Protein AF-0000000078072256 (afdb_homodimer)

Nearest PDB structures (foldseek):
  2glx-assembly6_F  TM=8.561E-01  e=2.424E-26  Ensifer adhaerens
  3q2k-assembly2_L  TM=8.502E-01  e=3.893E-26  Bordetella pertussis Tohama I
  6z3b-assembly1_B  TM=7.950E-01  e=3.962E-23  Mediterraneibacter gnavus
  6nor-assembly1_A  TM=7.853E-01  e=1.457E-22  Micromonospora echinospora
  3moi-assembly1_A-2  TM=7.909E-01  e=7.246E-21  Bordetella bronchiseptica

InterPro domains:
  IPR000683 Gfo/Idh/MocA-like oxidoreductase, N-terminal [PF01408] (6-124)
  IPR004104 Gfo/Idh/MocA-like oxidoreductase, C-terminal [PF02894] (136-349)
  IPR036291 NAD(P)-binding domain superfamily [SSF51735] (3-157)
  IPR051450 Gfo/Idh/MocA Oxidoreductases [PTHR43377] (1-346)

Sequence (714 aa):
MSSSKIRFAVIGAGAIGPRHAKTVANSSVAVLTAIVDPAPSGAQLAAELNVPHYVSIPDLLQSPDKPDAAIISTPNFTHVALSKELSSSGIYILIEKPFSTDVTSGKELVRHLEGTGVKVLVGHHRRFNPYMVATKKILSSGSLGQIIAVNGLWTLYKPPEYFDAPAEWRRDNTGGPVLINMIHEVDLLHYLFGPIIRVHAEKTISQRGFEAEEGAALTLRFKSGIVGSFIISDHTPSPYNFESGTGENPEIPKTGQDFYRIFGTDGSLSVPDMTQWSYKGRDKKSWHSEFAQEQADVPPRVPFDDQLEHFVKVVKGEEEPSCTAKAGLAALVVCEAIKDALAANKTVDIEEYDLSGMSSSKIRFAVIGAGAIGPRHAKTVANSSVAVLTAIVDPAPSGAQLAAELNVPHYVSIPDLLQSPDKPDAAIISTPNFTHVALSKELSSSGIYILIEKPFSTDVTSGKELVRHLEGTGVKVLVGHHRRFNPYMVATKKILSSGSLGQIIAVNGLWTLYKPPEYFDAPAEWRRDNTGGPVLINMIHEVDLLHYLFGPIIRVHAEKTISQRGFEAEEGAALTLRFKSGIVGSFIISDHTPSPYNFESGTGENPEIPKTGQDFYRIFGTDGSLSVPDMTQWSYKGRDKKSWHSEFAQEQADVPPRVPFDDQLEHFVKVVKGEEEPSCTAKAGLAALVVCEAIKDALAANKTVDIEEYDLSG

Structure (mmCIF, N/CA/C/O backbone):
data_AF-0000000078072256-model_v1
#
loop_
_entity.id
_entity.type
_entity.pdbx_description
1 polymer Oxidoreductase
#
loop_
_atom_site.group_PDB
_atom_site.id
_atom_site.type_symbol
_atom_site.label_atom_id
_atom_site.label_alt_id
_atom_site.label_comp_id
_atom_site.label_asym_id
_atom_site.label_entity_id
_atom_site.label_seq_id
_atom_site.pdbx_PDB_ins_code
_atom_site.Cartn_x
_atom_site.Cartn_y
_atom_site.Cartn_z
_atom_site.occupancy
_atom_site.B_iso_or_equiv
_atom_site.auth_seq_id
_atom_site.auth_comp_id
_atom_site.auth_asym_id
_atom_site.auth_atom_id
_atom_site.pdbx_PDB_model_num
ATOM 1 N N . MET A 1 1 ? 16.281 37.75 30.766 1 36.84 1 MET A N 1
ATOM 2 C CA . MET A 1 1 ? 15.266 38.656 30.219 1 36.84 1 MET A CA 1
ATOM 3 C C . MET A 1 1 ? 14.008 37.875 29.844 1 36.84 1 MET A C 1
ATOM 5 O O . MET A 1 1 ? 14.062 36.938 29.062 1 36.84 1 MET A O 1
ATOM 9 N N . SER A 1 2 ? 13.031 37.688 30.688 1 44.53 2 SER A N 1
ATOM 10 C CA . SER A 1 2 ? 11.891 36.781 30.672 1 44.53 2 SER A CA 1
ATOM 11 C C . SER A 1 2 ? 11.133 36.875 29.344 1 44.53 2 SER A C 1
ATOM 13 O O . SER A 1 2 ? 10.641 37.969 28.984 1 44.53 2 SER A O 1
ATOM 15 N N . SER A 1 3 ? 11.531 36.188 28.328 1 62.34 3 SER A N 1
ATOM 16 C CA . SER A 1 3 ? 11.047 36.438 26.969 1 62.34 3 SER A CA 1
ATOM 17 C C . SER A 1 3 ? 9.531 36.594 26.953 1 62.34 3 SER A C 1
ATOM 19 O O . SER A 1 3 ? 8.805 35.781 27.531 1 62.34 3 SER A O 1
ATOM 21 N N . SER A 1 4 ? 8.922 37.844 26.734 1 86.44 4 SER A N 1
ATOM 22 C CA . SER A 1 4 ? 7.523 38.281 26.781 1 86.44 4 SER A CA 1
ATOM 23 C C . SER A 1 4 ? 6.645 37.344 25.953 1 86.44 4 SER A C 1
ATOM 25 O O . SER A 1 4 ? 7.031 36.906 24.859 1 86.44 4 SER A O 1
ATOM 27 N N . LYS A 1 5 ? 5.617 36.719 26.594 1 95.44 5 LYS A N 1
ATOM 28 C CA . LYS A 1 5 ? 4.645 35.875 25.922 1 95.44 5 LYS A CA 1
ATOM 29 C C . LYS A 1 5 ? 4.055 36.562 24.703 1 95.44 5 LYS A C 1
ATOM 31 O O . LYS A 1 5 ? 3.809 37.781 24.734 1 95.44 5 LYS A O 1
ATOM 36 N N . ILE A 1 6 ? 3.992 35.906 23.672 1 97.81 6 ILE A N 1
ATOM 37 C CA . ILE A 1 6 ? 3.352 36.438 22.469 1 97.81 6 ILE A CA 1
ATOM 38 C C . ILE A 1 6 ? 1.838 36.469 22.672 1 97.81 6 ILE A C 1
ATOM 40 O O . ILE A 1 6 ? 1.252 35.5 23.172 1 97.81 6 ILE A O 1
ATOM 44 N N . ARG A 1 7 ? 1.134 37.562 22.344 1 98.19 7 ARG A N 1
ATOM 45 C CA . ARG A 1 7 ? -0.308 37.719 22.5 1 98.19 7 ARG A CA 1
ATOM 46 C C . ARG A 1 7 ? -1.051 37.156 21.297 1 98.19 7 ARG A C 1
ATOM 48 O O . ARG A 1 7 ? -0.795 37.531 20.156 1 98.19 7 ARG A O 1
ATOM 55 N N . PHE A 1 8 ? -1.964 36.188 21.578 1 98.69 8 PHE A N 1
ATOM 56 C CA . PHE A 1 8 ? -2.709 35.531 20.516 1 98.69 8 PHE A CA 1
ATOM 57 C C . PHE A 1 8 ? -4.199 35.844 20.625 1 98.69 8 PHE A C 1
ATOM 59 O O . PHE A 1 8 ? -4.754 35.875 21.734 1 98.69 8 PHE A O 1
ATOM 66 N N . ALA A 1 9 ? -4.832 36.031 19.516 1 98.75 9 ALA A N 1
ATOM 67 C CA . ALA A 1 9 ? -6.281 35.906 19.406 1 98.75 9 ALA A CA 1
ATOM 68 C C . ALA A 1 9 ? -6.656 34.656 18.625 1 98.75 9 ALA A C 1
ATOM 70 O O . ALA A 1 9 ? -5.918 34.219 17.734 1 98.75 9 ALA A O 1
ATOM 71 N N . VAL A 1 10 ? -7.746 34.031 18.938 1 98.75 10 VAL A N 1
ATOM 72 C CA . VAL A 1 10 ? -8.297 32.906 18.188 1 98.75 10 VAL A CA 1
ATOM 73 C C . VAL A 1 10 ? -9.531 33.375 17.406 1 98.75 10 VAL A C 1
ATOM 75 O O . VAL A 1 10 ? -10.484 33.875 18 1 98.75 10 VAL A O 1
ATOM 78 N N . ILE A 1 11 ? -9.406 33.25 16.094 1 98.56 11 ILE A N 1
ATOM 79 C CA . ILE A 1 11 ? -10.492 33.625 15.195 1 98.56 11 ILE A CA 1
ATOM 80 C C . ILE A 1 11 ? -11.297 32.375 14.828 1 98.56 11 ILE A C 1
ATOM 82 O O . ILE A 1 11 ? -10.844 31.547 14.047 1 98.56 11 ILE A O 1
ATOM 86 N N . GLY A 1 12 ? -12.531 32.312 15.258 1 97.06 12 GLY A N 1
ATOM 87 C CA . GLY A 1 12 ? -13.367 31.156 15.047 1 97.06 12 GLY A CA 1
ATOM 88 C C . GLY A 1 12 ? -13.43 30.234 16.266 1 97.06 12 GLY A C 1
ATOM 89 O O . GLY A 1 12 ? -12.398 29.734 16.719 1 97.06 12 GLY A O 1
ATOM 90 N N . ALA A 1 13 ? -14.617 29.984 16.75 1 94.88 13 ALA A N 1
ATOM 91 C CA . ALA A 1 13 ? -14.844 29.156 17.922 1 94.88 13 ALA A CA 1
ATOM 92 C C . ALA A 1 13 ? -15.625 27.891 17.562 1 94.88 13 ALA A C 1
ATOM 94 O O . ALA A 1 13 ? -16.391 27.375 18.375 1 94.88 13 ALA A O 1
ATOM 95 N N . GLY A 1 14 ? -15.414 27.453 16.297 1 88.56 14 GLY A N 1
ATOM 96 C CA . GLY A 1 14 ? -16.016 26.203 15.859 1 88.56 14 GLY A CA 1
ATOM 97 C C . GLY A 1 14 ? -15.336 24.969 16.438 1 88.56 14 GLY A C 1
ATOM 98 O O . GLY A 1 14 ? -14.812 25.016 17.547 1 88.56 14 GLY A O 1
ATOM 99 N N . ALA A 1 15 ? -15.367 23.875 15.766 1 84.19 15 ALA A N 1
ATOM 100 C CA . ALA A 1 15 ? -14.953 22.562 16.234 1 84.19 15 ALA A CA 1
ATOM 101 C C . ALA A 1 15 ? -13.523 22.594 16.766 1 84.19 15 ALA A C 1
ATOM 103 O O . ALA A 1 15 ? -13.25 22.078 17.859 1 84.19 15 ALA A O 1
ATOM 104 N N . ILE A 1 16 ? -12.594 23.172 16.031 1 92.12 16 ILE A N 1
ATOM 105 C CA . ILE A 1 16 ? -11.188 23.094 16.406 1 92.12 16 ILE A CA 1
ATOM 106 C C . ILE A 1 16 ? -10.789 24.359 17.188 1 92.12 16 ILE A C 1
ATOM 108 O O . ILE A 1 16 ? -9.75 24.391 17.844 1 92.12 16 ILE A O 1
ATOM 112 N N . GLY A 1 17 ? -11.586 25.469 17.125 1 95.56 17 GLY A N 1
ATOM 113 C CA . GLY A 1 17 ? -11.305 26.734 17.766 1 95.56 17 GLY A CA 1
ATOM 114 C C . GLY A 1 17 ? -11.055 26.609 19.266 1 95.56 17 GLY A C 1
ATOM 115 O O . GLY A 1 17 ? -10.023 27.062 19.766 1 95.56 17 GLY A O 1
ATOM 116 N N . PRO A 1 18 ? -11.969 25.953 19.953 1 96.56 18 PRO A N 1
ATOM 117 C CA . PRO A 1 18 ? -11.805 25.781 21.391 1 96.56 18 PRO A CA 1
ATOM 118 C C . PRO A 1 18 ? -10.5 25.062 21.75 1 96.56 18 PRO A C 1
ATOM 120 O O . PRO A 1 18 ? -9.859 25.406 22.75 1 96.56 18 PRO A O 1
ATOM 123 N N . ARG A 1 19 ? -10.07 24.094 20.922 1 95.62 19 ARG A N 1
ATOM 124 C CA . ARG A 1 19 ? -8.805 23.391 21.188 1 95.62 19 ARG A CA 1
ATOM 125 C C . ARG A 1 19 ? -7.625 24.359 21.078 1 95.62 19 ARG A C 1
ATOM 127 O O . ARG A 1 19 ? -6.738 24.344 21.938 1 95.62 19 ARG A O 1
ATOM 134 N N . HIS A 1 20 ? -7.621 25.172 20.094 1 98.06 20 HIS A N 1
ATOM 135 C CA . HIS A 1 20 ? -6.57 26.172 19.938 1 98.06 20 HIS A CA 1
ATOM 136 C C . HIS A 1 20 ? -6.578 27.172 21.094 1 98.06 20 HIS A C 1
ATOM 138 O O . HIS A 1 20 ? -5.527 27.484 21.656 1 98.06 20 HIS A O 1
ATOM 144 N N . ALA A 1 21 ? -7.777 27.641 21.438 1 98.5 21 ALA A N 1
ATOM 145 C CA . ALA A 1 21 ? -7.91 28.625 22.5 1 98.5 21 ALA A CA 1
ATOM 146 C C . ALA A 1 21 ? -7.371 28.094 23.828 1 98.5 21 ALA A C 1
ATOM 148 O O . ALA A 1 21 ? -6.629 28.766 24.531 1 98.5 21 ALA A O 1
ATOM 149 N N . LYS A 1 22 ? -7.707 26.875 24.094 1 98.06 22 LYS A N 1
ATOM 150 C CA . LYS A 1 22 ? -7.246 26.25 25.328 1 98.06 22 LYS A CA 1
ATOM 151 C C . LYS A 1 22 ? -5.734 26.016 25.312 1 98.06 22 LYS A C 1
ATOM 153 O O . LYS A 1 22 ? -5.062 26.188 26.328 1 98.06 22 LYS A O 1
ATOM 158 N N . THR A 1 23 ? -5.262 25.609 24.156 1 97.94 23 THR A N 1
ATOM 159 C CA . THR A 1 23 ? -3.824 25.438 24 1 97.94 23 THR A CA 1
ATOM 160 C C . THR A 1 23 ? -3.082 26.734 24.297 1 97.94 23 THR A C 1
ATOM 162 O O . THR A 1 23 ? -2.094 26.734 25.047 1 97.94 23 THR A O 1
ATOM 165 N N . VAL A 1 24 ? -3.566 27.875 23.828 1 98.44 24 VAL A N 1
ATOM 166 C CA . VAL A 1 24 ? -2.936 29.172 24.062 1 98.44 24 VAL A CA 1
ATOM 167 C C . VAL A 1 24 ? -3.078 29.562 25.531 1 98.44 24 VAL A C 1
ATOM 169 O O . VAL A 1 24 ? -2.111 30 26.156 1 98.44 24 VAL A O 1
ATOM 172 N N . ALA A 1 25 ? -4.258 29.359 26.031 1 98.06 25 ALA A N 1
ATOM 173 C CA . ALA A 1 25 ? -4.547 29.75 27.406 1 98.06 25 ALA A CA 1
ATOM 174 C C . ALA A 1 25 ? -3.643 29.016 28.391 1 98.06 25 ALA A C 1
ATOM 176 O O . ALA A 1 25 ? -3.283 29.562 29.438 1 98.06 25 ALA A O 1
ATOM 177 N N . ASN A 1 26 ? -3.217 27.844 28.047 1 97.31 26 ASN A N 1
ATOM 178 C CA . ASN A 1 26 ? -2.426 27.016 28.953 1 97.31 26 ASN A CA 1
ATOM 179 C C . ASN A 1 26 ? -0.935 27.109 28.641 1 97.31 26 ASN A C 1
ATOM 181 O O . ASN A 1 26 ? -0.118 26.438 29.266 1 97.31 26 ASN A O 1
ATOM 185 N N . SER A 1 27 ? -0.573 27.922 27.797 1 97.62 27 SER A N 1
ATOM 186 C CA . SER A 1 27 ? 0.795 27.969 27.281 1 97.62 27 SER A CA 1
ATOM 187 C C . SER A 1 27 ? 1.691 28.812 28.188 1 97.62 27 SER A C 1
ATOM 189 O O . SER A 1 27 ? 1.237 29.781 28.781 1 97.62 27 SER A O 1
ATOM 191 N N . SER A 1 28 ? 2.934 28.453 28.25 1 96.94 28 SER A N 1
ATOM 192 C CA . SER A 1 28 ? 3.92 29.234 29 1 96.94 28 SER A CA 1
ATOM 193 C C . SER A 1 28 ? 4.594 30.266 28.109 1 96.94 28 SER A C 1
ATOM 195 O O . SER A 1 28 ? 5.27 31.172 28.609 1 96.94 28 SER A O 1
ATOM 197 N N . VAL A 1 29 ? 4.348 30.203 26.781 1 97.38 29 VAL A N 1
ATOM 198 C CA . VAL A 1 29 ? 5.086 31.078 25.875 1 97.38 29 VAL A CA 1
ATOM 199 C C . VAL A 1 29 ? 4.117 32 25.141 1 97.38 29 VAL A C 1
ATOM 201 O O . VAL A 1 29 ? 4.539 32.875 24.391 1 97.38 29 VAL A O 1
ATOM 204 N N . ALA A 1 30 ? 2.801 31.844 25.375 1 98.19 30 ALA A N 1
ATOM 205 C CA . ALA A 1 30 ? 1.774 32.656 24.719 1 98.19 30 ALA A CA 1
ATOM 206 C C . ALA A 1 30 ? 0.686 33.062 25.703 1 98.19 30 ALA A C 1
ATOM 208 O O . ALA A 1 30 ? 0.539 32.438 26.766 1 98.19 30 ALA A O 1
ATOM 209 N N . VAL A 1 31 ? -0.007 34.094 25.391 1 97.81 31 VAL A N 1
ATOM 210 C CA . VAL A 1 31 ? -1.151 34.531 26.188 1 97.81 31 VAL A CA 1
ATOM 211 C C . VAL A 1 31 ? -2.352 34.781 25.266 1 97.81 31 VAL A C 1
ATOM 213 O O . VAL A 1 31 ? -2.213 35.375 24.203 1 97.81 31 VAL A O 1
ATOM 216 N N . LEU A 1 32 ? -3.516 34.219 25.656 1 98.5 32 LEU A N 1
ATOM 217 C CA . LEU A 1 32 ? -4.762 34.438 24.922 1 98.5 32 LEU A CA 1
ATOM 218 C C . LEU A 1 32 ? -5.363 35.781 25.281 1 98.5 32 LEU A C 1
ATOM 220 O O . LEU A 1 32 ? -5.676 36.062 26.438 1 98.5 32 LEU A O 1
ATOM 224 N N . THR A 1 33 ? -5.605 36.625 24.25 1 97.81 33 THR A N 1
ATOM 225 C CA . THR A 1 33 ? -6.035 37.969 24.562 1 97.81 33 THR A CA 1
ATOM 226 C C . THR A 1 33 ? -7.492 38.188 24.156 1 97.81 33 THR A C 1
ATOM 228 O O . THR A 1 33 ? -8.156 39.094 24.688 1 97.81 33 THR A O 1
ATOM 231 N N . ALA A 1 34 ? -7.922 37.344 23.188 1 98.56 34 ALA A N 1
ATOM 232 C CA . ALA A 1 34 ? -9.297 37.562 22.719 1 98.56 34 ALA A CA 1
ATOM 233 C C . ALA A 1 34 ? -9.781 36.375 21.906 1 98.56 34 ALA A C 1
ATOM 235 O O . ALA A 1 34 ? -8.977 35.594 21.375 1 98.56 34 ALA A O 1
ATOM 236 N N . ILE A 1 35 ? -11.078 36.219 21.891 1 98.62 35 ILE A N 1
ATOM 237 C CA . ILE A 1 35 ? -11.789 35.312 20.969 1 98.62 35 ILE A CA 1
ATOM 238 C C . ILE A 1 35 ? -12.641 36.156 20 1 98.62 35 ILE A C 1
ATOM 240 O O . ILE A 1 35 ? -13.336 37.062 20.422 1 98.62 35 ILE A O 1
ATOM 244 N N . VAL A 1 36 ? -12.508 35.844 18.734 1 98.5 36 VAL A N 1
ATOM 245 C CA . VAL A 1 36 ? -13.344 36.5 17.75 1 98.5 36 VAL A CA 1
ATOM 246 C C . VAL A 1 36 ? -14.281 35.469 17.094 1 98.5 36 VAL A C 1
ATOM 248 O O . VAL A 1 36 ? -13.828 34.531 16.469 1 98.5 36 VAL A O 1
ATOM 251 N N . ASP A 1 37 ? -15.5 35.594 17.188 1 97.56 37 ASP A N 1
ATOM 252 C CA . ASP A 1 37 ? -16.531 34.781 16.562 1 97.56 37 ASP A CA 1
ATOM 253 C C . ASP A 1 37 ? -17.891 35.5 16.625 1 97.56 37 ASP A C 1
ATOM 255 O O . ASP A 1 37 ? -18.344 35.875 17.703 1 97.56 37 ASP A O 1
ATOM 259 N N . PRO A 1 38 ? -18.562 35.594 15.461 1 95.5 38 PRO A N 1
ATOM 260 C CA . PRO A 1 38 ? -19.875 36.25 15.523 1 95.5 38 PRO A CA 1
ATOM 261 C C . PRO A 1 38 ? -20.938 35.375 16.188 1 95.5 38 PRO A C 1
ATOM 263 O O . PRO A 1 38 ? -21.984 35.844 16.594 1 95.5 38 PRO A O 1
ATOM 266 N N . ALA A 1 39 ? -20.719 34.031 16.25 1 94.88 39 ALA A N 1
ATOM 267 C CA . ALA A 1 39 ? -21.688 33.094 16.812 1 94.88 39 ALA A CA 1
ATOM 268 C C . ALA A 1 39 ? -21.641 33.094 18.328 1 94.88 39 ALA A C 1
ATOM 270 O O . ALA A 1 39 ? -20.625 33.469 18.922 1 94.88 39 ALA A O 1
ATOM 271 N N . PRO A 1 40 ? -22.75 32.656 18.969 1 94.31 40 PRO A N 1
ATOM 272 C CA . PRO A 1 40 ? -22.797 32.625 20.438 1 94.31 40 PRO A CA 1
ATOM 273 C C . PRO A 1 40 ? -21.703 31.75 21.031 1 94.31 40 PRO A C 1
ATOM 275 O O . PRO A 1 40 ? -21.281 31.969 22.172 1 94.31 40 PRO A O 1
ATOM 278 N N . SER A 1 41 ? -21.266 30.797 20.312 1 94.12 41 SER A N 1
ATOM 279 C CA . SER A 1 41 ? -20.203 29.906 20.797 1 94.12 41 SER A CA 1
ATOM 280 C C . SER A 1 41 ? -18.938 30.703 21.109 1 94.12 41 SER A C 1
ATOM 282 O O . SER A 1 41 ? -18.172 30.328 22.016 1 94.12 41 SER A O 1
ATOM 284 N N . GLY A 1 42 ? -18.75 31.766 20.391 1 96.44 42 GLY A N 1
ATOM 285 C CA . GLY A 1 42 ? -17.594 32.625 20.656 1 96.44 42 GLY A CA 1
ATOM 286 C C . GLY A 1 42 ? -17.641 33.312 22.016 1 96.44 42 GLY A C 1
ATOM 287 O O . GLY A 1 42 ? -16.656 33.312 22.75 1 96.44 42 GLY A O 1
ATOM 288 N N . ALA A 1 43 ? -18.781 33.812 22.312 1 97.12 43 ALA A N 1
ATOM 289 C CA . ALA A 1 43 ? -18.969 34.5 23.594 1 97.12 43 ALA A CA 1
ATOM 290 C C . ALA A 1 43 ? -18.828 33.531 24.75 1 97.12 43 ALA A C 1
ATOM 292 O O . ALA A 1 43 ? -18.234 33.844 25.781 1 97.12 43 ALA A O 1
ATOM 293 N N . GLN A 1 44 ? -19.375 32.375 24.531 1 97.56 44 GLN A N 1
ATOM 294 C CA . GLN A 1 44 ? -19.312 31.344 25.562 1 97.56 44 GLN A CA 1
ATOM 295 C C . GLN A 1 44 ? -17.859 30.922 25.828 1 97.56 44 GLN A C 1
ATOM 297 O O . GLN A 1 44 ? -17.453 30.812 26.984 1 97.56 44 GLN A O 1
ATOM 302 N N . LEU A 1 45 ? -17.141 30.703 24.75 1 97.75 45 LEU A N 1
ATOM 303 C CA . LEU A 1 45 ? -15.742 30.297 24.875 1 97.75 45 LEU A CA 1
ATOM 304 C C . LEU A 1 45 ? -14.914 31.375 25.547 1 97.75 45 LEU A C 1
ATOM 306 O O . LEU A 1 45 ? -14.07 31.094 26.406 1 97.75 45 LEU A O 1
ATOM 310 N N . ALA A 1 46 ? -15.125 32.625 25.203 1 98.25 46 ALA A N 1
ATOM 311 C CA . ALA A 1 46 ? -14.422 33.781 25.781 1 98.25 46 ALA A CA 1
ATOM 312 C C . ALA A 1 46 ? -14.68 33.875 27.281 1 98.25 46 ALA A C 1
ATOM 314 O O . ALA A 1 46 ? -13.758 34.125 28.062 1 98.25 46 ALA A O 1
ATOM 315 N N . ALA A 1 47 ? -15.93 33.688 27.625 1 98.06 47 ALA A N 1
ATOM 316 C CA . ALA A 1 47 ? -16.297 33.719 29.031 1 98.06 47 ALA A CA 1
ATOM 317 C C . ALA A 1 47 ? -15.625 32.594 29.812 1 98.06 47 ALA A C 1
ATOM 319 O O . ALA A 1 47 ? -15.133 32.812 30.922 1 98.06 47 ALA A O 1
ATOM 320 N N . GLU A 1 48 ? -15.68 31.453 29.25 1 97.81 48 GLU A N 1
ATOM 321 C CA . GLU A 1 48 ? -15.062 30.297 29.875 1 97.81 48 GLU A CA 1
ATOM 322 C C . GLU A 1 48 ? -13.578 30.531 30.141 1 97.81 48 GLU A C 1
ATOM 324 O O . GLU A 1 48 ? -13.039 30.094 31.156 1 97.81 48 GLU A O 1
ATOM 329 N N . LEU A 1 49 ? -12.883 31.266 29.25 1 98.25 49 LEU A N 1
ATOM 330 C CA . LEU A 1 49 ? -11.438 31.438 29.328 1 98.25 49 LEU A CA 1
ATOM 331 C C . LEU A 1 49 ? -11.086 32.812 29.891 1 98.25 49 LEU A C 1
ATOM 333 O O . LEU A 1 49 ? -9.906 33.156 29.984 1 98.25 49 LEU A O 1
ATOM 337 N N . ASN A 1 50 ? -12.078 33.594 30.25 1 97.81 50 ASN A N 1
ATOM 338 C CA . ASN A 1 50 ? -11.922 34.906 30.859 1 97.81 50 ASN A CA 1
ATOM 339 C C . ASN A 1 50 ? -11.109 35.844 29.984 1 97.81 50 ASN A C 1
ATOM 341 O O . ASN A 1 50 ? -10.125 36.438 30.453 1 97.81 50 ASN A O 1
ATOM 345 N N . VAL A 1 51 ? -11.523 35.938 28.734 1 98.38 51 VAL A N 1
ATOM 346 C CA . VAL A 1 51 ? -10.914 36.875 27.797 1 98.38 51 VAL A CA 1
ATOM 347 C C . VAL A 1 51 ? -12 37.656 27.047 1 98.38 51 VAL A C 1
ATOM 349 O O . VAL A 1 51 ? -13.148 37.188 26.984 1 98.38 51 VAL A O 1
ATOM 352 N N . PRO A 1 52 ? -11.672 38.781 26.469 1 98.38 52 PRO A N 1
ATOM 353 C CA . PRO A 1 52 ? -12.664 39.562 25.719 1 98.38 52 PRO A CA 1
ATOM 354 C C . PRO A 1 52 ? -13.172 38.812 24.484 1 98.38 52 PRO A C 1
ATOM 356 O O . PRO A 1 52 ? -12.422 38.062 23.859 1 98.38 52 PRO A O 1
ATOM 359 N N . HIS A 1 53 ? -14.422 39 24.234 1 98.31 53 HIS A N 1
ATOM 360 C CA . HIS A 1 53 ? -15.062 38.531 23.031 1 98.31 53 HIS A CA 1
ATOM 361 C C . HIS A 1 53 ? -15.312 39.656 22.031 1 98.31 53 HIS A C 1
ATOM 363 O O . HIS A 1 53 ? -15.766 40.719 22.422 1 98.31 53 HIS A O 1
ATOM 369 N N . TYR A 1 54 ? -14.977 39.469 20.797 1 98.31 54 TYR A N 1
ATOM 370 C CA . TYR A 1 54 ? -15.297 40.406 19.719 1 98.31 54 TYR A CA 1
ATOM 371 C C . TYR A 1 54 ? -16.109 39.719 18.625 1 98.31 54 TYR A C 1
ATOM 373 O O . TYR A 1 54 ? -15.914 38.531 18.375 1 98.31 54 TYR A O 1
ATOM 381 N N . VAL A 1 55 ? -16.922 40.406 17.891 1 96.62 55 VAL A N 1
ATOM 382 C CA . VAL A 1 55 ? -17.781 39.781 16.875 1 96.62 55 VAL A CA 1
ATOM 383 C C . VAL A 1 55 ? -17.125 39.906 15.492 1 96.62 55 VAL A C 1
ATOM 385 O O . VAL A 1 55 ? -17.5 39.219 14.555 1 96.62 55 VAL A O 1
ATOM 388 N N . SER A 1 56 ? -16.094 40.844 15.469 1 96.31 56 SER A N 1
ATOM 389 C CA . SER A 1 56 ? -15.414 41.031 14.188 1 96.31 56 SER A CA 1
ATOM 390 C C . SER A 1 56 ? -13.938 41.375 14.383 1 96.31 56 SER A C 1
ATOM 392 O O . SER A 1 56 ? -13.539 41.812 15.461 1 96.31 56 SER A O 1
ATOM 394 N N . ILE A 1 57 ? -13.172 41.188 13.328 1 96.94 57 ILE A N 1
ATOM 395 C CA . ILE A 1 57 ? -11.734 41.438 13.352 1 96.94 57 ILE A CA 1
ATOM 396 C C . ILE A 1 57 ? -11.477 42.969 13.461 1 96.94 57 ILE A C 1
ATOM 398 O O . ILE A 1 57 ? -10.648 43.406 14.258 1 96.94 57 ILE A O 1
ATOM 402 N N . PRO A 1 58 ? -12.195 43.812 12.703 1 96.75 58 PRO A N 1
ATOM 403 C CA . PRO A 1 58 ? -11.977 45.25 12.844 1 96.75 58 PRO A CA 1
ATOM 404 C C . PRO A 1 58 ? -12.164 45.719 14.273 1 96.75 58 PRO A C 1
ATOM 406 O O . PRO A 1 58 ? -11.383 46.562 14.758 1 96.75 58 PRO A O 1
ATOM 409 N N . ASP A 1 59 ? -13.195 45.156 14.938 1 96.81 59 ASP A N 1
ATOM 410 C CA . ASP A 1 59 ? -13.422 45.562 16.328 1 96.81 59 ASP A CA 1
ATOM 411 C C . ASP A 1 59 ? -12.227 45.156 17.203 1 96.81 59 ASP A C 1
ATOM 413 O O . ASP A 1 59 ? -11.836 45.938 18.094 1 96.81 59 ASP A O 1
ATOM 417 N N . LEU A 1 60 ? -11.711 44.031 17.031 1 97.69 60 LEU A N 1
ATOM 418 C CA . LEU A 1 60 ? -10.539 43.562 17.766 1 97.69 60 LEU A CA 1
ATOM 419 C C . LEU A 1 60 ? -9.336 44.469 17.484 1 97.69 60 LEU A C 1
ATOM 421 O O . LEU A 1 60 ? -8.641 44.875 18.422 1 97.69 60 LEU A O 1
ATOM 425 N N . LEU A 1 61 ? -9.07 44.812 16.188 1 96.69 61 LEU A N 1
ATOM 426 C CA . LEU A 1 61 ? -7.875 45.531 15.766 1 96.69 61 LEU A CA 1
ATOM 427 C C . LEU A 1 61 ? -7.875 46.938 16.297 1 96.69 61 LEU A C 1
ATOM 429 O O . LEU A 1 61 ? -6.816 47.562 16.469 1 96.69 61 LEU A O 1
ATOM 433 N N . GLN A 1 62 ? -9.047 47.438 16.562 1 95.94 62 GLN A N 1
ATOM 434 C CA . GLN A 1 62 ? -9.18 48.812 17.078 1 95.94 62 GLN A CA 1
ATOM 435 C C . GLN A 1 62 ? -9.219 48.812 18.594 1 95.94 62 GLN A C 1
ATOM 437 O O . GLN A 1 62 ? -9.266 49.875 19.219 1 95.94 62 GLN A O 1
ATOM 442 N N . SER A 1 63 ? -9.164 47.719 19.141 1 96.88 63 SER A N 1
ATOM 443 C CA . SER A 1 63 ? -9.289 47.625 20.578 1 96.88 63 SER A CA 1
ATOM 444 C C . SER A 1 63 ? -7.914 47.562 21.25 1 96.88 63 SER A C 1
ATOM 446 O O . SER A 1 63 ? -6.898 47.375 20.578 1 96.88 63 SER A O 1
ATOM 448 N N . PRO A 1 64 ? -7.863 47.75 22.594 1 96.19 64 PRO A N 1
ATOM 449 C CA . PRO A 1 64 ? -6.609 47.594 23.328 1 96.19 64 PRO A CA 1
ATOM 450 C C . PRO A 1 64 ? -6.109 46.156 23.375 1 96.19 64 PRO A C 1
ATOM 452 O O . PRO A 1 64 ? -4.98 45.906 23.797 1 96.19 64 PRO A O 1
ATOM 455 N N . ASP A 1 65 ? -6.891 45.219 22.828 1 96.88 65 ASP A N 1
ATOM 456 C CA . ASP A 1 65 ? -6.551 43.812 22.906 1 96.88 65 ASP A CA 1
ATOM 457 C C . ASP A 1 65 ? -5.918 43.312 21.609 1 96.88 65 ASP A C 1
ATOM 459 O O . ASP A 1 65 ? -5.801 42.125 21.375 1 96.88 65 ASP A O 1
ATOM 463 N N . LYS A 1 66 ? -5.566 44.281 20.719 1 97.31 66 LYS A N 1
ATOM 464 C CA . LYS A 1 66 ? -4.918 43.906 19.469 1 97.31 66 LYS A CA 1
ATOM 465 C C . LYS A 1 66 ? -3.789 42.906 19.734 1 97.31 66 LYS A C 1
ATOM 467 O O . LYS A 1 66 ? -2.871 43.188 20.5 1 97.31 66 LYS A O 1
ATOM 472 N N . PRO A 1 67 ? -3.828 41.75 19.094 1 98.12 67 PRO A N 1
ATOM 473 C CA . PRO A 1 67 ? -2.83 40.719 19.344 1 98.12 67 PRO A CA 1
ATOM 474 C C . PRO A 1 67 ? -1.585 40.875 18.484 1 98.12 67 PRO A C 1
ATOM 476 O O . PRO A 1 67 ? -1.574 41.688 17.547 1 98.12 67 PRO A O 1
ATOM 479 N N . ASP A 1 68 ? -0.493 40.188 18.844 1 97.81 68 ASP A N 1
ATOM 480 C CA . ASP A 1 68 ? 0.676 40.062 17.984 1 97.81 68 ASP A CA 1
ATOM 481 C C . ASP A 1 68 ? 0.422 39.031 16.875 1 97.81 68 ASP A C 1
ATOM 483 O O . ASP A 1 68 ? 0.957 39.156 15.773 1 97.81 68 ASP A O 1
ATOM 487 N N . ALA A 1 69 ? -0.343 37.969 17.219 1 98.56 69 ALA A N 1
ATOM 488 C CA . ALA A 1 69 ? -0.613 36.844 16.328 1 98.56 69 ALA A CA 1
ATOM 489 C C . ALA A 1 69 ? -2.061 36.375 16.453 1 98.56 69 ALA A C 1
ATOM 491 O O . ALA A 1 69 ? -2.721 36.656 17.469 1 98.56 69 ALA A O 1
ATOM 492 N N . ALA A 1 70 ? -2.518 35.719 15.438 1 98.81 70 ALA A N 1
ATOM 493 C CA . ALA A 1 70 ? -3.875 35.188 15.43 1 98.81 70 ALA A CA 1
ATOM 494 C C . ALA A 1 70 ? -3.898 33.75 14.883 1 98.81 70 ALA A C 1
ATOM 496 O O . ALA A 1 70 ? -3.131 33.406 13.977 1 98.81 70 ALA A O 1
ATOM 497 N N . ILE A 1 71 ? -4.738 32.906 15.43 1 98.81 71 ILE A N 1
ATOM 498 C CA . ILE A 1 71 ? -5.031 31.562 14.906 1 98.81 71 ILE A CA 1
ATOM 499 C C . ILE A 1 71 ? -6.379 31.578 14.188 1 98.81 71 ILE A C 1
ATOM 501 O O . ILE A 1 71 ? -7.41 31.875 14.797 1 98.81 71 ILE A O 1
ATOM 505 N N . ILE A 1 72 ? -6.32 31.344 12.93 1 98.5 72 ILE A N 1
ATOM 506 C CA . ILE A 1 72 ? -7.531 31.312 12.117 1 98.5 72 ILE A CA 1
ATOM 507 C C . ILE A 1 72 ? -8.086 29.891 12.062 1 98.5 72 ILE A C 1
ATOM 509 O O . ILE A 1 72 ? -7.504 29.016 11.414 1 98.5 72 ILE A O 1
ATOM 513 N N . SER A 1 73 ? -9.164 29.625 12.703 1 97.44 73 SER A N 1
ATOM 514 C CA . SER A 1 73 ? -9.82 28.328 12.773 1 97.44 73 SER A CA 1
ATOM 515 C C . SER A 1 73 ? -11.297 28.422 12.383 1 97.44 73 SER A C 1
ATOM 517 O O . SER A 1 73 ? -12.156 27.844 13.031 1 97.44 73 SER A O 1
ATOM 519 N N . THR A 1 74 ? -11.617 29.266 11.344 1 95.56 74 THR A N 1
ATOM 520 C CA . THR A 1 74 ? -12.945 29.516 10.797 1 95.56 74 THR A CA 1
ATOM 521 C C . THR A 1 74 ? -13.242 28.562 9.648 1 95.56 74 THR A C 1
ATOM 523 O O . THR A 1 74 ? -12.406 27.734 9.297 1 95.56 74 THR A O 1
ATOM 526 N N . PRO A 1 75 ? -14.469 28.609 9.133 1 91.06 75 PRO A N 1
ATOM 527 C CA . PRO A 1 75 ? -14.734 27.797 7.945 1 91.06 75 PRO A CA 1
ATOM 528 C C . PRO A 1 75 ? -13.766 28.094 6.801 1 91.06 75 PRO A C 1
ATOM 530 O O . PRO A 1 75 ? -13.336 29.234 6.629 1 91.06 75 PRO A O 1
ATOM 533 N N . ASN A 1 76 ? -13.523 27.125 5.969 1 90.75 76 ASN A N 1
ATOM 534 C CA . ASN A 1 76 ? -12.461 27.141 4.965 1 90.75 76 ASN A CA 1
ATOM 535 C C . ASN A 1 76 ? -12.586 28.328 4.023 1 90.75 76 ASN A C 1
ATOM 537 O O . ASN A 1 76 ? -11.586 28.938 3.646 1 90.75 76 ASN A O 1
ATOM 541 N N . PHE A 1 77 ? -13.805 28.672 3.682 1 91.94 77 PHE A N 1
ATOM 542 C CA . PHE A 1 77 ? -14.023 29.688 2.65 1 91.94 77 PHE A CA 1
ATOM 543 C C . PHE A 1 77 ? -13.664 31.078 3.166 1 91.94 77 PHE A C 1
ATOM 545 O O . PHE A 1 77 ? -13.547 32.031 2.385 1 91.94 77 PHE A O 1
ATOM 552 N N . THR A 1 78 ? -13.422 31.25 4.473 1 95.62 78 THR A N 1
ATOM 553 C CA . THR A 1 78 ? -13.109 32.531 5.055 1 95.62 78 THR A CA 1
ATOM 554 C C . THR A 1 78 ? -11.602 32.719 5.199 1 95.62 78 THR A C 1
ATOM 556 O O . THR A 1 78 ? -11.117 33.812 5.465 1 95.62 78 THR A O 1
ATOM 559 N N . HIS A 1 79 ? -10.797 31.703 5.055 1 97.5 79 HIS A N 1
ATOM 560 C CA . HIS A 1 79 ? -9.367 31.688 5.375 1 97.5 79 HIS A CA 1
ATOM 561 C C . HIS A 1 79 ? -8.625 32.781 4.633 1 97.5 79 HIS A C 1
ATOM 563 O O . HIS A 1 79 ? -7.891 33.562 5.246 1 97.5 79 HIS A O 1
ATOM 569 N N . VAL A 1 80 ? -8.883 32.906 3.375 1 98.25 80 VAL A N 1
ATOM 570 C CA . VAL A 1 80 ? -8.125 33.812 2.539 1 98.25 80 VAL A CA 1
ATOM 571 C C . VAL A 1 80 ? -8.43 35.25 2.941 1 98.25 80 VAL A C 1
ATOM 573 O O . VAL A 1 80 ? -7.523 36.031 3.24 1 98.25 80 VAL A O 1
ATOM 576 N N . ALA A 1 81 ? -9.719 35.562 3.029 1 97.94 81 ALA A N 1
ATOM 577 C CA . ALA A 1 81 ? -10.125 36.938 3.354 1 97.94 81 ALA A CA 1
ATOM 578 C C . ALA A 1 81 ? -9.633 37.344 4.738 1 97.94 81 ALA A C 1
ATOM 580 O O . ALA A 1 81 ? -9.102 38.438 4.91 1 97.94 81 ALA A O 1
ATOM 581 N N . LEU A 1 82 ? -9.766 36.5 5.695 1 98.06 82 LEU A N 1
ATOM 582 C CA . LEU A 1 82 ? -9.359 36.781 7.066 1 98.06 82 LEU A CA 1
ATOM 583 C C . LEU A 1 82 ? -7.844 36.906 7.172 1 98.06 82 LEU A C 1
ATOM 585 O O . LEU A 1 82 ? -7.34 37.75 7.902 1 98.06 82 LEU A O 1
ATOM 589 N N . SER A 1 83 ? -7.148 36.031 6.5 1 98.5 83 SER A N 1
ATOM 590 C CA . SER A 1 83 ? -5.691 36.094 6.512 1 98.5 83 SER A CA 1
ATOM 591 C C . SER A 1 83 ? -5.184 37.406 5.918 1 98.5 83 SER A C 1
ATOM 593 O O . SER A 1 83 ? -4.242 38 6.441 1 98.5 83 SER A O 1
ATOM 595 N N . LYS A 1 84 ? -5.781 37.844 4.836 1 98.06 84 LYS A N 1
ATOM 596 C CA . LYS A 1 84 ? -5.395 39.094 4.219 1 98.06 84 LYS A CA 1
ATOM 597 C C . LYS A 1 84 ? -5.645 40.281 5.164 1 98.06 84 LYS A C 1
ATOM 599 O O . LYS A 1 84 ? -4.793 41.156 5.309 1 98.06 84 LYS A O 1
ATOM 604 N N . GLU A 1 85 ? -6.801 40.25 5.773 1 97.94 85 GLU A N 1
ATOM 605 C CA . GLU A 1 85 ? -7.176 41.312 6.695 1 97.94 85 GLU A CA 1
ATOM 606 C C . GLU A 1 85 ? -6.195 41.406 7.863 1 97.94 85 GLU A C 1
ATOM 608 O O . GLU A 1 85 ? -5.691 42.469 8.172 1 97.94 85 GLU A O 1
ATOM 613 N N . LEU A 1 86 ? -5.906 40.312 8.477 1 98.38 86 LEU A N 1
ATOM 614 C CA . LEU A 1 86 ? -5.031 40.25 9.641 1 98.38 86 LEU A CA 1
ATOM 615 C C . LEU A 1 86 ? -3.598 40.594 9.266 1 98.38 86 LEU A C 1
ATOM 617 O O . LEU A 1 86 ? -2.959 41.438 9.93 1 98.38 86 LEU A O 1
ATOM 621 N N . SER A 1 87 ? -3.109 40.031 8.211 1 98.12 87 SER A N 1
ATOM 622 C CA . SER A 1 87 ? -1.724 40.25 7.816 1 98.12 87 SER A CA 1
ATOM 623 C C . SER A 1 87 ? -1.495 41.719 7.414 1 98.12 87 SER A C 1
ATOM 625 O O . SER A 1 87 ? -0.426 42.281 7.668 1 98.12 87 SER A O 1
ATOM 627 N N . SER A 1 88 ? -2.467 42.344 6.781 1 97.56 88 SER A N 1
ATOM 628 C CA . SER A 1 88 ? -2.365 43.75 6.398 1 97.56 88 SER A CA 1
ATOM 629 C C . SER A 1 88 ? -2.242 44.656 7.625 1 97.56 88 SER A C 1
ATOM 631 O O . SER A 1 88 ? -1.785 45.812 7.523 1 97.56 88 SER A O 1
ATOM 633 N N . SER A 1 89 ? -2.67 44.156 8.742 1 97.38 89 SER A N 1
ATOM 634 C CA . SER A 1 89 ? -2.6 44.906 9.984 1 97.38 89 SER A CA 1
ATOM 635 C C . SER A 1 89 ? -1.364 44.531 10.797 1 97.38 89 SER A C 1
ATOM 637 O O . SER A 1 89 ? -1.254 44.875 11.969 1 97.38 89 SER A O 1
ATOM 639 N N . GLY A 1 90 ? -0.489 43.719 10.219 1 97.38 90 GLY A N 1
ATOM 640 C CA . GLY A 1 90 ? 0.782 43.375 10.836 1 97.38 90 GLY A CA 1
ATOM 641 C C . GLY A 1 90 ? 0.677 42.219 11.805 1 97.38 90 GLY A C 1
ATOM 642 O O . GLY A 1 90 ? 1.592 42 12.602 1 97.38 90 GLY A O 1
ATOM 643 N N . ILE A 1 91 ? -0.41 41.5 11.805 1 98.25 91 ILE A N 1
ATOM 644 C CA . ILE A 1 91 ? -0.64 40.375 12.734 1 98.25 91 ILE A CA 1
ATOM 645 C C . ILE A 1 91 ? -0.066 39.094 12.156 1 98.25 91 ILE A C 1
ATOM 647 O O . ILE A 1 91 ? -0.326 38.75 10.992 1 98.25 91 ILE A O 1
ATOM 651 N N . TYR A 1 92 ? 0.769 38.344 12.906 1 98.44 92 TYR A N 1
ATOM 652 C CA . TYR A 1 92 ? 1.251 37.031 12.5 1 98.44 92 TYR A CA 1
ATOM 653 C C . TYR A 1 92 ? 0.112 36 12.469 1 98.44 92 TYR A C 1
ATOM 655 O O . TYR A 1 92 ? -0.851 36.125 13.234 1 98.44 92 TYR A O 1
ATOM 663 N N . ILE A 1 93 ? 0.278 35 11.602 1 98.44 93 ILE A N 1
ATOM 664 C CA . ILE A 1 93 ? -0.908 34.156 11.367 1 98.44 93 ILE A CA 1
ATOM 665 C C . ILE A 1 93 ? -0.543 32.688 11.461 1 98.44 93 ILE A C 1
ATOM 667 O O . ILE A 1 93 ? 0.456 32.25 10.883 1 98.44 93 ILE A O 1
ATOM 671 N N . LEU A 1 94 ? -1.272 31.938 12.227 1 98.69 94 LEU A N 1
ATOM 672 C CA . LEU A 1 94 ? -1.429 30.484 12.125 1 98.69 94 LEU A CA 1
ATOM 673 C C . LEU A 1 94 ? -2.783 30.125 11.531 1 98.69 94 LEU A C 1
ATOM 675 O O . LEU A 1 94 ? -3.82 30.328 12.164 1 98.69 94 LEU A O 1
ATOM 679 N N . ILE A 1 95 ? -2.779 29.656 10.359 1 98.31 95 ILE A N 1
ATOM 680 C CA . ILE A 1 95 ? -4.02 29.406 9.633 1 98.31 95 ILE A CA 1
ATOM 681 C C . ILE A 1 95 ? -4.262 27.906 9.547 1 98.31 95 ILE A C 1
ATOM 683 O O . ILE A 1 95 ? -3.389 27.141 9.102 1 98.31 95 ILE A O 1
ATOM 687 N N . GLU A 1 96 ? -5.402 27.453 9.906 1 97.12 96 GLU A N 1
ATOM 688 C CA . GLU A 1 96 ? -5.754 26.047 9.859 1 97.12 96 GLU A CA 1
ATOM 689 C C . GLU A 1 96 ? -5.805 25.531 8.422 1 97.12 96 GLU A C 1
ATOM 691 O O . GLU A 1 96 ? -6.016 26.312 7.488 1 97.12 96 GLU A O 1
ATOM 696 N N . LYS A 1 97 ? -5.59 24.297 8.281 1 95.69 97 LYS A N 1
ATOM 697 C CA . LYS A 1 97 ? -5.762 23.641 6.984 1 95.69 97 LYS A CA 1
ATOM 698 C C . LYS A 1 97 ? -7.242 23.438 6.668 1 95.69 97 LYS A C 1
ATOM 700 O O . LYS A 1 97 ? -8.055 23.25 7.57 1 95.69 97 LYS A O 1
ATOM 705 N N . PRO A 1 98 ? -7.68 23.422 5.473 1 95.69 98 PRO A N 1
ATOM 706 C CA . PRO A 1 98 ? -6.828 23.734 4.32 1 95.69 98 PRO A CA 1
ATOM 707 C C . PRO A 1 98 ? -6.5 25.219 4.215 1 95.69 98 PRO A C 1
ATOM 709 O O . PRO A 1 98 ? -7.266 26.062 4.695 1 95.69 98 PRO A O 1
ATOM 712 N N . PHE A 1 99 ? -5.395 25.547 3.58 1 96.81 99 PHE A N 1
ATOM 713 C CA . PHE A 1 99 ? -4.855 26.906 3.438 1 96.81 99 PHE A CA 1
ATOM 714 C C . PHE A 1 99 ? -5.863 27.812 2.744 1 96.81 99 PHE A C 1
ATOM 716 O O . PHE A 1 99 ? -6.008 28.984 3.115 1 96.81 99 PHE A O 1
ATOM 723 N N . SER A 1 100 ? -6.555 27.297 1.802 1 96.44 100 SER A N 1
ATOM 724 C CA . SER A 1 100 ? -7.602 27.938 1.008 1 96.44 100 SER A CA 1
ATOM 725 C C . SER A 1 100 ? -8.578 26.906 0.455 1 96.44 100 SER A C 1
ATOM 727 O O . SER A 1 100 ? -8.367 25.688 0.608 1 96.44 100 SER A O 1
ATOM 729 N N . THR A 1 101 ? -9.648 27.375 -0.163 1 92.75 101 THR A N 1
ATOM 730 C CA . THR A 1 101 ? -10.641 26.453 -0.707 1 92.75 101 THR A CA 1
ATOM 731 C C . THR A 1 101 ? -10.227 25.969 -2.096 1 92.75 101 THR A C 1
ATOM 733 O O . THR A 1 101 ? -10.703 24.938 -2.566 1 92.75 101 THR A O 1
ATOM 736 N N . ASP A 1 102 ? -9.453 26.812 -2.75 1 94.38 102 ASP A N 1
ATOM 737 C CA . ASP A 1 102 ? -8.977 26.453 -4.082 1 94.38 102 ASP A CA 1
ATOM 738 C C . ASP A 1 102 ? -7.578 27.016 -4.332 1 94.38 102 ASP A C 1
ATOM 740 O O . ASP A 1 102 ? -7.137 27.922 -3.631 1 94.38 102 ASP A O 1
ATOM 744 N N . VAL A 1 103 ? -6.98 26.484 -5.375 1 95.62 103 VAL A N 1
ATOM 745 C CA . VAL A 1 103 ? -5.586 26.797 -5.652 1 95.62 103 VAL A CA 1
ATOM 746 C C . VAL A 1 103 ? -5.461 28.266 -6.078 1 95.62 103 VAL A C 1
ATOM 748 O O . VAL A 1 103 ? -4.508 28.953 -5.703 1 95.62 103 VAL A O 1
ATOM 751 N N . THR A 1 104 ? -6.418 28.766 -6.805 1 96.88 104 THR A N 1
ATOM 752 C CA . THR A 1 104 ? -6.367 30.125 -7.324 1 96.88 104 THR A CA 1
ATOM 753 C C . THR A 1 104 ? -6.355 31.141 -6.18 1 96.88 104 THR A C 1
ATOM 755 O O . THR A 1 104 ? -5.477 32 -6.113 1 96.88 104 THR A O 1
ATOM 758 N N . SER A 1 105 ? -7.312 31.016 -5.297 1 97.38 105 SER A N 1
ATOM 759 C CA . SER A 1 105 ? -7.363 31.938 -4.164 1 97.38 105 SER A CA 1
ATOM 760 C C . SER A 1 105 ? -6.16 31.75 -3.246 1 97.38 105 SER A C 1
ATOM 762 O O . SER A 1 105 ? -5.691 32.719 -2.627 1 97.38 105 SER A O 1
ATOM 764 N N . GLY A 1 106 ? -5.664 30.531 -3.16 1 97.38 106 GLY A N 1
ATOM 765 C CA . GLY A 1 106 ? -4.457 30.266 -2.391 1 97.38 106 GLY A CA 1
ATOM 766 C C . GLY A 1 106 ? -3.234 30.984 -2.938 1 97.38 106 GLY A C 1
ATOM 767 O O . GLY A 1 106 ? -2.439 31.531 -2.174 1 97.38 106 GLY A O 1
ATOM 768 N N . LYS A 1 107 ? -3.084 30.953 -4.219 1 96.81 107 LYS A N 1
ATOM 769 C CA . LYS A 1 107 ? -1.974 31.656 -4.859 1 96.81 107 LYS A CA 1
ATOM 770 C C . LYS A 1 107 ? -2.051 33.156 -4.602 1 96.81 107 LYS A C 1
ATOM 772 O O . LYS A 1 107 ? -1.029 33.812 -4.371 1 96.81 107 LYS A O 1
ATOM 777 N N . GLU A 1 108 ? -3.236 33.656 -4.641 1 97.56 108 GLU A N 1
ATOM 778 C CA . GLU A 1 108 ? -3.439 35.062 -4.336 1 97.56 108 GLU A CA 1
ATOM 779 C C . GLU A 1 108 ? -3.012 35.375 -2.908 1 97.56 108 GLU A C 1
ATOM 781 O O . GLU A 1 108 ? -2.371 36.406 -2.664 1 97.56 108 GLU A O 1
ATOM 786 N N . LEU A 1 109 ? -3.42 34.531 -2.025 1 98 109 LEU A N 1
ATOM 787 C CA . LEU A 1 109 ? -3.064 34.75 -0.626 1 98 109 LEU A CA 1
ATOM 788 C C . LEU A 1 109 ? -1.554 34.656 -0.432 1 98 109 LEU A C 1
ATOM 790 O O . LEU A 1 109 ? -0.98 35.5 0.283 1 98 109 LEU A O 1
ATOM 794 N N . VAL A 1 110 ? -0.892 33.719 -1.027 1 96.94 110 VAL A N 1
ATOM 795 C CA . VAL A 1 110 ? 0.557 33.594 -0.915 1 96.94 110 VAL A CA 1
ATOM 796 C C . VAL A 1 110 ? 1.231 34.844 -1.403 1 96.94 110 VAL A C 1
ATOM 798 O O . VAL A 1 11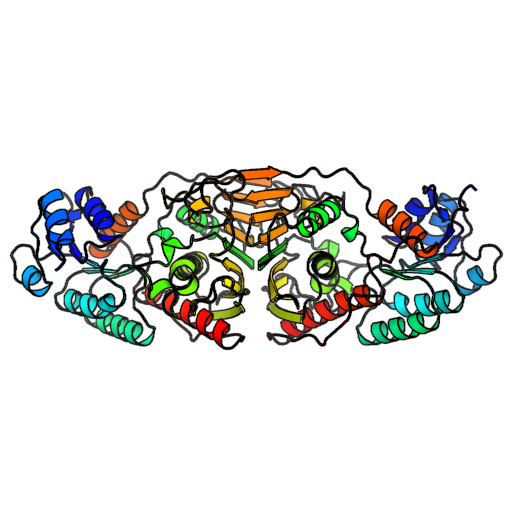0 ? 2.115 35.406 -0.731 1 96.94 110 VAL A O 1
ATOM 801 N N . ARG A 1 111 ? 0.809 35.375 -2.533 1 96.5 111 ARG A N 1
ATOM 802 C CA . ARG A 1 111 ? 1.363 36.594 -3.09 1 96.5 111 ARG A CA 1
ATOM 803 C C . ARG A 1 111 ? 1.156 37.75 -2.139 1 96.5 111 ARG A C 1
ATOM 805 O O . ARG A 1 111 ? 2.07 38.562 -1.922 1 96.5 111 ARG A O 1
ATOM 812 N N . HIS A 1 112 ? -0.014 37.875 -1.656 1 97.75 112 HIS A N 1
ATOM 813 C CA . HIS A 1 112 ? -0.327 38.938 -0.71 1 97.75 112 HIS A CA 1
ATOM 814 C C . HIS A 1 112 ? 0.587 38.875 0.508 1 97.75 112 HIS A C 1
ATOM 816 O O . HIS A 1 112 ? 1.138 39.906 0.926 1 97.75 112 HIS A O 1
ATOM 822 N N . LEU A 1 113 ? 0.74 37.688 1.091 1 97.25 113 LEU A N 1
ATOM 823 C CA . LEU A 1 113 ? 1.526 37.5 2.307 1 97.25 113 LEU A CA 1
ATOM 824 C C . LEU A 1 113 ? 2.992 37.875 2.064 1 97.25 113 LEU A C 1
ATOM 826 O O . LEU A 1 113 ? 3.664 38.375 2.955 1 97.25 113 LEU A O 1
ATOM 830 N N . GLU A 1 114 ? 3.463 37.5 0.928 1 93.94 114 GLU A N 1
ATOM 831 C CA . GLU A 1 114 ? 4.832 37.875 0.568 1 93.94 114 GLU A CA 1
ATOM 832 C C . GLU A 1 114 ? 5.051 39.375 0.622 1 93.94 114 GLU A C 1
ATOM 834 O O . GLU A 1 114 ? 6.141 39.844 0.968 1 93.94 114 GLU A O 1
ATOM 839 N N . GLY A 1 115 ? 4.09 40.125 0.363 1 94.38 115 GLY A N 1
ATOM 840 C CA . GLY A 1 115 ? 4.18 41.562 0.358 1 94.38 115 GLY A CA 1
ATOM 841 C C . GLY A 1 115 ? 4.109 42.156 1.747 1 94.38 115 GLY A C 1
ATOM 842 O O . GLY A 1 115 ? 4.504 43.312 1.949 1 94.38 115 GLY A O 1
ATOM 843 N N . THR A 1 116 ? 3.561 41.531 2.697 1 95.19 116 THR A N 1
ATOM 844 C CA . THR A 1 116 ? 3.385 42.062 4.047 1 95.19 116 THR A CA 1
ATOM 845 C C . THR A 1 116 ? 4.598 41.75 4.914 1 95.19 116 THR A C 1
ATOM 847 O O . THR A 1 116 ? 4.867 42.438 5.895 1 95.19 116 THR A O 1
ATOM 850 N N . GLY A 1 117 ? 5.266 40.594 4.645 1 89.44 117 GLY A N 1
ATOM 851 C CA . GLY A 1 117 ? 6.398 40.125 5.441 1 89.44 117 GLY A CA 1
ATOM 852 C C . GLY A 1 117 ? 5.992 39.5 6.758 1 89.44 117 GLY A C 1
ATOM 853 O O . GLY A 1 117 ? 6.844 39.156 7.582 1 89.44 117 GLY A O 1
ATOM 854 N N . VAL A 1 118 ? 4.789 39.375 7.027 1 95.81 118 VAL A N 1
ATOM 855 C CA . VAL A 1 118 ? 4.297 38.781 8.258 1 95.81 118 VAL A CA 1
ATOM 856 C C . VAL A 1 118 ? 4.648 37.281 8.266 1 95.81 118 VAL A C 1
ATOM 858 O O . VAL A 1 118 ? 4.695 36.656 7.215 1 95.81 118 VAL A O 1
ATOM 861 N N . LYS A 1 119 ? 4.906 36.719 9.5 1 96.94 119 LYS A N 1
ATOM 862 C CA . LYS A 1 119 ? 5.16 35.312 9.664 1 96.94 119 LYS A CA 1
ATOM 863 C C . LYS A 1 119 ? 3.863 34.5 9.617 1 96.94 119 LYS A C 1
ATOM 865 O O . LYS A 1 119 ? 2.852 34.906 10.188 1 96.94 119 LYS A O 1
ATOM 870 N N . VAL A 1 120 ? 3.943 33.438 8.852 1 97.81 120 VAL A N 1
ATOM 871 C CA . VAL A 1 120 ? 2.764 32.594 8.688 1 97.81 120 VAL A CA 1
ATOM 872 C C . VAL A 1 120 ? 3.135 31.125 8.938 1 97.81 120 VAL A C 1
ATOM 874 O O . VAL A 1 120 ? 4.219 30.688 8.555 1 97.81 120 VAL A O 1
ATOM 877 N N . L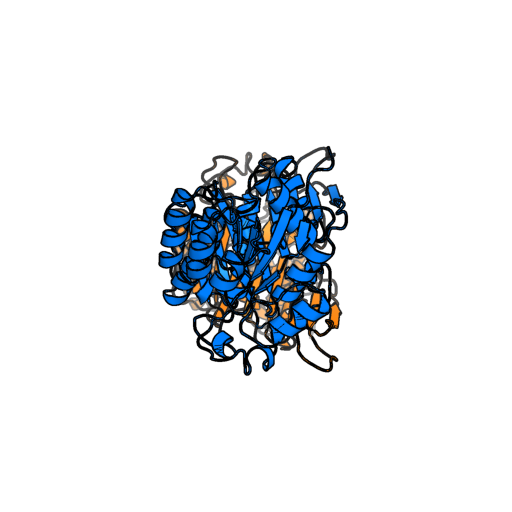EU A 1 121 ? 2.268 30.422 9.602 1 98.19 121 LEU A N 1
ATOM 878 C CA . LEU A 1 121 ? 2.338 28.969 9.766 1 98.19 121 LEU A CA 1
ATOM 879 C C . LEU A 1 121 ? 1.009 28.312 9.406 1 98.19 121 LEU A C 1
ATOM 881 O O . LEU A 1 121 ? -0.048 28.75 9.867 1 98.19 121 LEU A O 1
ATOM 885 N N . VAL A 1 122 ? 1.016 27.344 8.516 1 98.25 122 VAL A N 1
ATOM 886 C CA . VAL A 1 122 ? -0.2 26.594 8.219 1 98.25 122 VAL A CA 1
ATOM 887 C C . VAL A 1 122 ? -0.37 25.453 9.219 1 98.25 122 VAL A C 1
ATOM 889 O O . VAL A 1 122 ? 0.595 24.766 9.555 1 98.25 122 VAL A O 1
ATOM 892 N N . GLY A 1 123 ? -1.588 25.266 9.625 1 97.31 123 GLY A N 1
ATOM 893 C CA . GLY A 1 123 ? -1.92 24.453 10.773 1 97.31 123 GLY A CA 1
ATOM 894 C C . GLY A 1 123 ? -1.94 22.969 10.469 1 97.31 123 GLY A C 1
ATOM 895 O O . GLY A 1 123 ? -2.912 22.281 10.781 1 97.31 123 GLY A O 1
ATOM 896 N N . HIS A 1 124 ? -0.907 22.438 9.875 1 97.25 124 HIS A N 1
ATOM 897 C CA . HIS A 1 124 ? -0.701 21 9.75 1 97.25 124 HIS A CA 1
ATOM 898 C C . HIS A 1 124 ? -0.038 20.438 11 1 97.25 124 HIS A C 1
ATOM 900 O O . HIS A 1 124 ? 1.141 20.078 10.977 1 97.25 124 HIS A O 1
ATOM 906 N N . HIS A 1 125 ? -0.828 20.234 11.992 1 97.19 125 HIS A N 1
ATOM 907 C CA . HIS A 1 125 ? -0.37 19.891 13.336 1 97.19 125 HIS A CA 1
ATOM 908 C C . HIS A 1 125 ? 0.248 18.5 13.367 1 97.19 125 HIS A C 1
ATOM 910 O O . HIS A 1 125 ? 1.041 18.188 14.266 1 97.19 125 HIS A O 1
ATOM 916 N N . ARG A 1 126 ? -0.078 17.625 12.352 1 97.94 126 ARG A N 1
ATOM 917 C CA . ARG A 1 126 ? 0.401 16.25 12.359 1 97.94 126 ARG A CA 1
ATOM 918 C C . ARG A 1 126 ? 1.912 16.188 12.156 1 97.94 126 ARG A C 1
ATOM 920 O O . ARG A 1 126 ? 2.547 15.18 12.461 1 97.94 126 ARG A O 1
ATOM 927 N N . ARG A 1 127 ? 2.502 17.281 11.617 1 98 127 ARG A N 1
ATOM 928 C CA . ARG A 1 127 ? 3.955 17.344 11.516 1 98 127 ARG A CA 1
ATOM 929 C C . ARG A 1 127 ? 4.605 17.281 12.891 1 98 127 ARG A C 1
ATOM 931 O O . ARG A 1 127 ? 5.77 16.875 13.016 1 98 127 ARG A O 1
ATOM 938 N N . PHE A 1 128 ? 3.82 17.625 13.938 1 98 128 PHE A N 1
ATOM 939 C CA . PHE A 1 128 ? 4.352 17.688 15.297 1 98 128 PHE A CA 1
ATOM 940 C C . PHE A 1 128 ? 3.963 16.438 16.078 1 98 128 PHE A C 1
ATOM 942 O O . PHE A 1 128 ? 4.27 16.328 17.281 1 98 128 PHE A O 1
ATOM 949 N N . ASN A 1 129 ? 3.195 15.539 15.461 1 98.38 129 ASN A N 1
ATOM 950 C CA . ASN A 1 129 ? 2.922 14.258 16.109 1 98.38 129 ASN A CA 1
ATOM 951 C C . ASN A 1 129 ? 4.211 13.516 16.453 1 98.38 129 ASN A C 1
ATOM 953 O O . ASN A 1 129 ? 5.129 13.453 15.625 1 98.38 129 ASN A O 1
ATOM 957 N N . PRO A 1 130 ? 4.305 12.984 17.641 1 98.06 130 PRO A N 1
ATOM 958 C CA . PRO A 1 130 ? 5.57 12.391 18.078 1 98.06 130 PRO A CA 1
ATOM 959 C C . PRO A 1 130 ? 6.062 11.305 17.125 1 98.06 130 PRO A C 1
ATOM 961 O O . PRO A 1 130 ? 7.27 11.164 16.906 1 98.06 130 PRO A O 1
ATOM 964 N N . TYR A 1 131 ? 5.18 10.508 16.531 1 98.56 131 TYR A N 1
ATOM 965 C CA . TYR A 1 131 ? 5.57 9.453 15.609 1 98.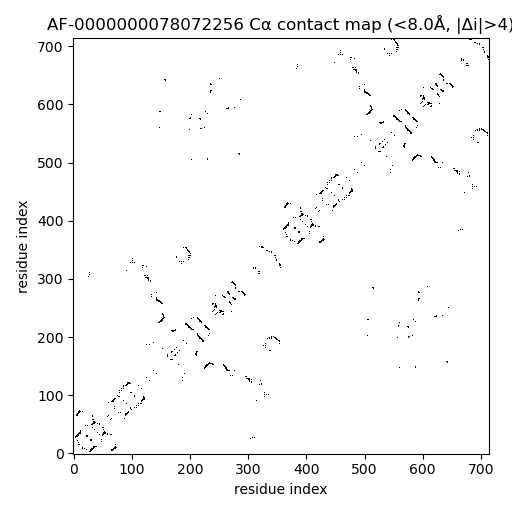56 131 TYR A CA 1
ATOM 966 C C . TYR A 1 131 ? 6.129 10.039 14.312 1 98.56 131 TYR A C 1
ATOM 968 O O . TYR A 1 131 ? 7.059 9.477 13.727 1 98.56 131 TYR A O 1
ATOM 976 N N . MET A 1 132 ? 5.562 11.133 13.844 1 98.38 132 MET A N 1
ATOM 977 C CA . MET A 1 132 ? 6.055 11.773 12.633 1 98.38 132 MET A CA 1
ATOM 978 C C . MET A 1 132 ? 7.402 12.445 12.875 1 98.38 132 MET A C 1
ATOM 980 O O . MET A 1 132 ? 8.289 12.398 12.023 1 98.38 132 MET A O 1
ATOM 984 N N . VAL A 1 133 ? 7.523 13.078 14.047 1 97.69 133 VAL A N 1
ATOM 985 C CA . VAL A 1 133 ? 8.805 13.672 14.422 1 97.69 133 VAL A CA 1
ATOM 986 C C . VAL A 1 133 ? 9.875 12.594 14.469 1 97.69 133 VAL A C 1
ATOM 988 O O . VAL A 1 133 ? 10.969 12.766 13.922 1 97.69 133 VAL A O 1
ATOM 991 N N . ALA A 1 134 ? 9.562 11.461 15.109 1 98.12 134 ALA A N 1
ATOM 992 C CA . ALA A 1 134 ? 10.5 10.344 15.188 1 98.12 134 ALA A CA 1
ATOM 993 C C . ALA A 1 134 ? 10.812 9.797 13.797 1 98.12 134 ALA A C 1
ATOM 995 O O . ALA A 1 134 ? 11.969 9.469 13.5 1 98.12 134 ALA A O 1
ATOM 996 N N . THR A 1 135 ? 9.828 9.656 12.969 1 98.69 135 THR A N 1
ATOM 997 C CA . THR A 1 135 ? 10.016 9.18 11.602 1 98.69 135 THR A CA 1
ATOM 998 C C . THR A 1 135 ? 10.977 10.094 10.844 1 98.69 135 THR A C 1
ATOM 1000 O O . THR A 1 135 ? 11.914 9.609 10.203 1 98.69 135 THR A O 1
ATOM 1003 N N . LYS A 1 136 ? 10.742 11.391 10.906 1 97.94 136 LYS A N 1
ATOM 1004 C CA . LYS A 1 136 ? 11.602 12.352 10.227 1 97.94 136 LYS A CA 1
ATOM 1005 C C . LYS A 1 136 ? 13.047 12.227 10.703 1 97.94 136 LYS A C 1
ATOM 1007 O O . LYS A 1 136 ? 13.977 12.305 9.898 1 97.94 136 LYS A O 1
ATOM 1012 N N . LYS A 1 137 ? 13.219 12.078 12.016 1 97.31 137 LYS A N 1
ATOM 1013 C CA . LYS A 1 137 ? 14.555 11.914 12.578 1 97.31 137 LYS A CA 1
ATOM 1014 C C . LYS A 1 137 ? 15.25 10.688 12.008 1 97.31 137 LYS A C 1
ATOM 1016 O O . LYS A 1 137 ? 16.422 10.742 11.641 1 97.31 137 LYS A O 1
ATOM 1021 N N . ILE A 1 138 ? 14.578 9.602 11.883 1 98.06 138 ILE A N 1
ATOM 1022 C CA . ILE A 1 138 ? 15.133 8.367 11.336 1 98.06 138 ILE A CA 1
ATOM 1023 C C . ILE A 1 138 ? 15.516 8.57 9.875 1 98.06 138 ILE A C 1
ATOM 1025 O O . ILE A 1 138 ? 16.609 8.195 9.453 1 98.06 138 ILE A O 1
ATOM 1029 N N . LEU A 1 139 ? 14.633 9.156 9.109 1 98.25 139 LEU A N 1
ATOM 1030 C CA . LEU A 1 139 ? 14.898 9.398 7.695 1 98.25 139 LEU A CA 1
ATOM 1031 C C . LEU A 1 139 ? 16.109 10.312 7.516 1 98.25 139 LEU A C 1
ATOM 1033 O O . LEU A 1 139 ? 16.938 10.07 6.645 1 98.25 139 LEU A O 1
ATOM 1037 N N . SER A 1 140 ? 16.25 11.305 8.359 1 96.94 140 SER A N 1
ATOM 1038 C CA . SER A 1 140 ? 17.344 12.273 8.266 1 96.94 140 SER A CA 1
ATOM 1039 C C . SER A 1 140 ? 18.672 11.664 8.688 1 96.94 140 SER A C 1
ATOM 1041 O O . SER A 1 140 ? 19.734 12.141 8.297 1 96.94 140 SER A O 1
ATOM 1043 N N . SER A 1 141 ? 18.609 10.664 9.531 1 96.88 141 SER A N 1
ATOM 1044 C CA . SER A 1 141 ? 19.828 10.008 10 1 96.88 141 SER A CA 1
ATOM 1045 C C . SER A 1 141 ? 20.5 9.242 8.867 1 96.88 141 SER A C 1
ATOM 1047 O O . SER A 1 141 ? 21.688 8.891 8.977 1 96.88 141 SER A O 1
ATOM 1049 N N . GLY A 1 142 ? 19.719 8.875 7.848 1 96.94 142 GLY A N 1
ATOM 1050 C CA . GLY A 1 142 ? 20.25 8.094 6.742 1 96.94 142 GLY A CA 1
ATOM 1051 C C . GLY A 1 142 ? 20.312 6.609 7.027 1 96.94 142 GLY A C 1
ATOM 1052 O O . GLY A 1 142 ? 20.891 5.844 6.254 1 96.94 142 GLY A O 1
ATOM 1053 N N . SER A 1 143 ? 19.703 6.199 8.102 1 96.44 143 SER A N 1
ATOM 1054 C CA . SER A 1 143 ? 19.828 4.812 8.539 1 96.44 143 SER A CA 1
ATOM 1055 C C . SER A 1 143 ? 19.141 3.865 7.562 1 96.44 143 SER A C 1
ATOM 1057 O O . SER A 1 143 ? 19.484 2.684 7.488 1 96.44 143 SER A O 1
ATOM 1059 N N . LEU A 1 144 ? 18.203 4.332 6.766 1 98.19 144 LEU A N 1
ATOM 1060 C CA . LEU A 1 144 ? 17.5 3.492 5.805 1 98.19 144 LEU A CA 1
ATOM 1061 C C . LEU A 1 144 ? 18.172 3.541 4.438 1 98.19 144 LEU A C 1
ATOM 1063 O O . LEU A 1 144 ? 17.719 2.885 3.496 1 98.19 144 LEU A O 1
ATOM 1067 N N . GLY A 1 145 ? 19.266 4.32 4.273 1 98.31 145 GLY A N 1
ATOM 1068 C CA . GLY A 1 145 ? 19.844 4.551 2.963 1 98.31 145 GLY A CA 1
ATOM 1069 C C . GLY A 1 145 ? 19.016 5.484 2.1 1 98.31 145 GLY A C 1
ATOM 1070 O O . GLY A 1 145 ? 18.297 6.352 2.617 1 98.31 145 GLY A O 1
ATOM 1071 N N . GLN A 1 146 ? 19.203 5.406 0.837 1 98.25 146 GLN A N 1
ATOM 1072 C CA . GLN A 1 146 ? 18.375 6.18 -0.079 1 98.25 146 GLN A CA 1
ATOM 1073 C C . GLN A 1 146 ? 16.938 5.656 -0.099 1 98.25 146 GLN A C 1
ATOM 1075 O O . GLN A 1 146 ? 16.719 4.461 -0.296 1 98.25 146 GLN A O 1
ATOM 1080 N N . ILE A 1 147 ? 15.992 6.527 0.117 1 98.81 147 ILE A N 1
ATOM 1081 C CA . ILE A 1 147 ? 14.594 6.102 0.123 1 98.81 147 ILE A CA 1
ATOM 1082 C C . ILE A 1 147 ? 14.148 5.781 -1.301 1 98.81 147 ILE A C 1
ATOM 1084 O O . ILE A 1 147 ? 14.375 6.566 -2.223 1 98.81 147 ILE A O 1
ATOM 1088 N N . ILE A 1 148 ? 13.484 4.621 -1.472 1 98.62 148 ILE A N 1
ATOM 1089 C CA . ILE A 1 148 ? 13.07 4.121 -2.775 1 98.62 148 ILE A CA 1
ATOM 1090 C C . ILE A 1 148 ? 11.562 4.309 -2.941 1 98.62 148 ILE A C 1
ATOM 1092 O O . ILE A 1 148 ? 11.102 4.738 -4 1 98.62 148 ILE A O 1
ATOM 1096 N N . ALA A 1 149 ? 10.852 3.967 -1.927 1 98.94 149 ALA A N 1
ATOM 1097 C CA . ALA A 1 149 ? 9.398 3.934 -2.061 1 98.94 149 ALA A CA 1
ATOM 1098 C C . ALA A 1 149 ? 8.719 4.113 -0.707 1 98.94 149 ALA A C 1
ATOM 1100 O O . ALA A 1 149 ? 9.344 3.924 0.339 1 98.94 149 ALA A O 1
ATOM 1101 N N . VAL A 1 150 ? 7.48 4.527 -0.725 1 98.94 150 VAL A N 1
ATOM 1102 C CA . VAL A 1 150 ? 6.641 4.609 0.465 1 98.94 150 VAL A CA 1
ATOM 1103 C C . VAL A 1 150 ? 5.262 4.031 0.165 1 98.94 150 VAL A C 1
ATOM 1105 O O . VAL A 1 150 ? 4.715 4.242 -0.92 1 98.94 150 VAL A O 1
ATOM 1108 N N . ASN A 1 151 ? 4.781 3.178 1.004 1 98.94 151 ASN A N 1
ATOM 1109 C CA . ASN A 1 151 ? 3.416 2.662 0.997 1 98.94 151 ASN A CA 1
ATOM 1110 C C . ASN A 1 151 ? 2.574 3.285 2.105 1 98.94 151 ASN A C 1
ATOM 1112 O O . ASN A 1 151 ? 2.988 3.309 3.266 1 98.94 151 ASN A O 1
ATOM 1116 N N . GLY A 1 152 ? 1.421 3.812 1.726 1 98.94 152 GLY A N 1
ATOM 1117 C CA . GLY A 1 152 ? 0.57 4.465 2.707 1 98.94 152 GLY A CA 1
ATOM 1118 C C . GLY A 1 152 ? -0.866 3.975 2.674 1 98.94 152 GLY A C 1
ATOM 1119 O O . GLY A 1 152 ? -1.362 3.566 1.621 1 98.94 152 GLY A O 1
ATOM 1120 N N . LEU A 1 153 ? -1.522 4.078 3.848 1 98.94 153 LEU A N 1
ATOM 1121 C CA . LEU A 1 153 ? -2.934 3.74 4 1 98.94 153 LEU A CA 1
ATOM 1122 C C . LEU A 1 153 ? -3.65 4.777 4.859 1 98.94 153 LEU A C 1
ATOM 1124 O O . LEU A 1 153 ? -3.092 5.266 5.844 1 98.94 153 LEU A O 1
ATOM 1128 N N . TRP A 1 154 ? -4.754 5.133 4.488 1 98.88 154 TRP A N 1
ATOM 1129 C CA . TRP A 1 154 ? -5.77 5.738 5.344 1 98.88 154 TRP A CA 1
ATOM 1130 C C . TRP A 1 154 ? -7.145 5.141 5.066 1 98.88 154 TRP A C 1
ATOM 1132 O O . TRP A 1 154 ? -7.848 5.578 4.152 1 98.88 154 TRP A O 1
ATOM 1142 N N . THR A 1 155 ? -7.488 4.113 5.812 1 98.81 155 THR A N 1
ATOM 1143 C CA . THR A 1 155 ? -8.711 3.346 5.609 1 98.81 155 THR A CA 1
ATOM 1144 C C . THR A 1 155 ? -9.508 3.246 6.91 1 98.81 155 THR A C 1
ATOM 1146 O O . THR A 1 155 ? -8.977 2.826 7.938 1 98.81 155 THR A O 1
ATOM 1149 N N . LEU A 1 156 ? -10.695 3.643 6.898 1 98.06 156 LEU A N 1
ATOM 1150 C CA . LEU A 1 156 ? -11.602 3.641 8.039 1 98.06 156 LEU A CA 1
ATOM 1151 C C . LEU A 1 156 ? -13.047 3.732 7.582 1 98.06 156 LEU A C 1
ATOM 1153 O O . LEU A 1 156 ? -13.32 3.883 6.387 1 98.06 156 LEU A O 1
ATOM 1157 N N . TYR A 1 157 ? -14.023 3.561 8.484 1 98.38 157 TYR A N 1
ATOM 1158 C CA . TYR A 1 157 ? -15.445 3.662 8.148 1 98.38 157 TYR A CA 1
ATOM 1159 C C . TYR A 1 157 ? -16.078 4.859 8.844 1 98.38 157 TYR A C 1
ATOM 1161 O O . TYR A 1 157 ? -16.156 4.91 10.07 1 98.38 157 TYR A O 1
ATOM 1169 N N . LYS A 1 158 ? -16.547 5.812 8.039 1 98.06 158 LYS A N 1
ATOM 1170 C CA . LYS A 1 158 ? -17.359 6.898 8.562 1 98.06 158 LYS A CA 1
ATOM 1171 C C . LYS A 1 158 ? -18.844 6.523 8.562 1 98.06 158 LYS A C 1
ATOM 1173 O O . LYS A 1 158 ? -19.406 6.18 7.52 1 98.06 158 LYS A O 1
ATOM 1178 N N . PRO A 1 159 ? -19.516 6.637 9.68 1 97.44 159 PRO A N 1
ATOM 1179 C CA . PRO A 1 159 ? -20.938 6.238 9.758 1 97.44 159 PRO A CA 1
ATOM 1180 C C . PRO A 1 159 ? -21.859 7.234 9.062 1 97.44 159 PRO A C 1
ATOM 1182 O O . PRO A 1 159 ? -21.469 8.367 8.797 1 97.44 159 PRO A O 1
ATOM 1185 N N . PRO A 1 160 ? -23.125 6.793 8.781 1 96 160 PRO A N 1
ATOM 1186 C CA . PRO A 1 160 ? -24.078 7.648 8.062 1 96 160 PRO A CA 1
ATOM 1187 C C . PRO A 1 160 ? -24.281 9 8.75 1 96 160 PRO A C 1
ATOM 1189 O O . PRO A 1 160 ? -24.438 10.023 8.07 1 96 160 PRO A O 1
ATOM 1192 N N . GLU A 1 161 ? -24.188 9.047 10.047 1 96.06 161 GLU A N 1
ATOM 1193 C CA . GLU A 1 161 ? -24.469 10.266 10.797 1 96.06 161 GLU A CA 1
ATOM 1194 C C . GLU A 1 161 ? -23.406 11.336 10.523 1 96.06 161 GLU A C 1
ATOM 1196 O O . GLU A 1 161 ? -23.672 12.531 10.688 1 96.06 161 GLU A O 1
ATOM 1201 N N . TYR A 1 162 ? -22.266 10.891 10.086 1 96.06 162 TYR A N 1
ATOM 1202 C CA . TYR A 1 162 ? -21.172 11.805 9.742 1 96.06 162 TYR A CA 1
ATOM 1203 C C . TYR A 1 162 ? -21.578 12.727 8.602 1 96.06 162 TYR A C 1
ATOM 1205 O O . TYR A 1 162 ? -21.094 13.852 8.5 1 96.06 162 TYR A O 1
ATOM 1213 N N . PHE A 1 163 ? -22.531 12.32 7.785 1 96.5 163 PHE A N 1
ATOM 1214 C CA . PHE A 1 163 ? -22.891 13.031 6.566 1 96.5 163 PHE A CA 1
ATOM 1215 C C . PHE A 1 163 ? -24.234 13.742 6.73 1 96.5 163 PHE A C 1
ATOM 1217 O O . PHE A 1 163 ? -24.75 14.344 5.781 1 96.5 163 PHE A O 1
ATOM 1224 N N . ASP A 1 164 ? -24.766 13.617 7.887 1 95.44 164 ASP A N 1
ATOM 1225 C CA . ASP A 1 164 ? -26.078 14.188 8.133 1 95.44 164 ASP A CA 1
ATOM 1226 C C . ASP A 1 164 ? -25.969 15.672 8.492 1 95.44 164 ASP A C 1
ATOM 1228 O O . ASP A 1 164 ? -24.875 16.172 8.742 1 95.44 164 ASP A O 1
ATOM 1232 N N . ALA A 1 165 ? -27.094 16.312 8.516 1 92.31 165 ALA A N 1
ATOM 1233 C CA . ALA A 1 165 ? -27.156 17.703 8.938 1 92.31 165 ALA A CA 1
ATOM 1234 C C . ALA A 1 165 ? -26.547 17.891 10.328 1 92.31 165 ALA A C 1
ATOM 1236 O O . ALA A 1 165 ? -26.766 17.062 11.211 1 92.31 165 ALA A O 1
ATOM 1237 N N . PRO A 1 166 ? -25.844 18.938 10.477 1 88.75 166 PRO A N 1
ATOM 1238 C CA . PRO A 1 166 ? -25.594 20.109 9.641 1 88.75 166 PRO A CA 1
ATOM 1239 C C . PRO A 1 166 ? -24.344 19.953 8.758 1 88.75 166 PRO A C 1
ATOM 1241 O O . PRO A 1 166 ? -23.797 20.938 8.273 1 88.75 166 PRO A O 1
ATOM 1244 N N . ALA A 1 167 ? -23.875 18.719 8.5 1 89.94 167 ALA A N 1
ATOM 1245 C CA . ALA A 1 167 ? -22.641 18.469 7.773 1 89.94 167 ALA A CA 1
ATOM 1246 C C . ALA A 1 167 ? -22.922 17.906 6.391 1 89.94 167 ALA A C 1
ATOM 1248 O O . ALA A 1 167 ? -22.141 17.094 5.879 1 89.94 167 ALA A O 1
ATOM 1249 N N . GLU A 1 168 ? -23.984 18.297 5.766 1 92.69 168 GLU A N 1
ATOM 1250 C CA . GLU A 1 168 ? -24.406 17.75 4.484 1 92.69 168 GLU A CA 1
ATOM 1251 C C . GLU A 1 168 ? -23.406 18.078 3.379 1 92.69 168 GLU A C 1
ATOM 1253 O O . GLU A 1 168 ? -23.344 17.375 2.371 1 92.69 168 GLU A O 1
ATOM 1258 N N . TRP A 1 169 ? -22.625 19.078 3.639 1 90.38 169 TRP A N 1
ATOM 1259 C CA . TRP A 1 169 ? -21.625 19.469 2.646 1 90.38 169 TRP A CA 1
ATOM 1260 C C . TRP A 1 169 ? -20.641 18.344 2.391 1 90.38 169 TRP A C 1
ATOM 1262 O O . TRP A 1 169 ? -20.016 18.281 1.327 1 90.38 169 TRP A O 1
ATOM 1272 N N . ARG A 1 170 ? -20.531 17.391 3.277 1 94.94 170 ARG A N 1
ATOM 1273 C CA . ARG A 1 170 ? -19.609 16.266 3.172 1 94.94 170 ARG A CA 1
ATOM 1274 C C . ARG A 1 170 ? -20.047 15.305 2.066 1 94.94 170 ARG A C 1
ATOM 1276 O O . ARG A 1 170 ? -19.281 14.453 1.633 1 94.94 170 ARG A O 1
ATOM 1283 N N . ARG A 1 171 ? -21.312 15.445 1.611 1 96.12 171 ARG A N 1
ATOM 1284 C CA . ARG A 1 171 ? -21.859 14.602 0.553 1 96.12 171 ARG A CA 1
ATOM 1285 C C . ARG A 1 171 ? -21.516 15.164 -0.824 1 96.12 171 ARG A C 1
ATOM 1287 O O . ARG A 1 171 ? -21.609 14.453 -1.829 1 96.12 171 ARG A O 1
ATOM 1294 N N . ASP A 1 172 ? -21.094 16.391 -0.833 1 94.19 172 ASP A N 1
ATOM 1295 C CA . ASP A 1 172 ? -20.922 17.062 -2.111 1 94.19 172 ASP A CA 1
ATOM 1296 C C . ASP A 1 172 ? -19.453 17.031 -2.545 1 94.19 172 ASP A C 1
ATOM 1298 O O . ASP A 1 172 ? -18.625 16.344 -1.936 1 94.19 172 ASP A O 1
ATOM 1302 N N . ASN A 1 173 ? -19.125 17.75 -3.609 1 88.94 173 ASN A N 1
ATOM 1303 C CA . ASN A 1 173 ? -17.812 17.703 -4.234 1 88.94 173 ASN A CA 1
ATOM 1304 C C . ASN A 1 173 ? -16.75 18.375 -3.361 1 88.94 173 ASN A C 1
ATOM 1306 O O . ASN A 1 173 ? -15.547 18.219 -3.602 1 88.94 173 ASN A O 1
ATOM 1310 N N . THR A 1 174 ? -17.156 19.078 -2.346 1 86.81 174 THR A N 1
ATOM 1311 C CA . THR A 1 174 ? -16.203 19.719 -1.457 1 86.81 174 THR A CA 1
ATOM 1312 C C . THR A 1 174 ? -15.867 18.828 -0.276 1 86.81 174 THR A C 1
ATOM 1314 O O . THR A 1 174 ? -14.961 19.125 0.504 1 86.81 174 THR A O 1
ATOM 1317 N N . GLY A 1 175 ? -16.625 17.781 -0.179 1 92.56 175 GLY A N 1
ATOM 1318 C CA . GLY A 1 175 ? -16.344 16.797 0.854 1 92.56 175 GLY A CA 1
ATOM 1319 C C . GLY A 1 175 ? -15.453 15.656 0.371 1 92.56 175 GLY A C 1
ATOM 1320 O O . GLY A 1 175 ? -14.516 15.875 -0.397 1 92.56 175 GLY A O 1
ATOM 1321 N N . GLY A 1 176 ? -15.641 14.508 0.888 1 95.69 176 GLY A N 1
ATOM 1322 C CA . GLY A 1 176 ? -14.867 13.344 0.503 1 95.69 176 GLY A CA 1
ATOM 1323 C C . GLY A 1 176 ? -13.539 13.25 1.225 1 95.69 176 GLY A C 1
ATOM 1324 O O . GLY A 1 176 ? -13.023 14.25 1.734 1 95.69 176 GLY A O 1
ATOM 1325 N N . PRO A 1 177 ? -12.961 12.102 1.234 1 97.81 177 PRO A N 1
ATOM 1326 C CA . PRO A 1 177 ? -11.742 11.883 2.021 1 97.81 177 PRO A CA 1
ATOM 1327 C C . PRO A 1 177 ? -10.523 12.562 1.407 1 97.81 177 PRO A C 1
ATOM 1329 O O . PRO A 1 177 ? -9.5 12.734 2.084 1 97.81 177 PRO A O 1
ATOM 1332 N N . VAL A 1 178 ? -10.5 12.977 0.144 1 97.75 178 VAL A N 1
ATOM 1333 C CA . VAL A 1 178 ? -9.328 13.586 -0.474 1 97.75 178 VAL A CA 1
ATOM 1334 C C . VAL A 1 178 ? -9.047 14.945 0.164 1 97.75 178 VAL A C 1
ATOM 1336 O O . VAL A 1 178 ? -7.953 15.188 0.67 1 97.75 178 VAL A O 1
ATOM 1339 N N . LEU A 1 179 ? -10.055 15.773 0.284 1 95.44 179 LEU A N 1
ATOM 1340 C CA . LEU A 1 179 ? -9.859 17.125 0.792 1 95.44 179 LEU A CA 1
ATOM 1341 C C . LEU A 1 179 ? -9.93 17.156 2.314 1 95.44 179 LEU A C 1
ATOM 1343 O O . LEU A 1 179 ? -9.445 18.094 2.947 1 95.44 179 LEU A O 1
ATOM 1347 N N . ILE A 1 180 ? -10.516 16.125 2.881 1 94.81 180 ILE A N 1
ATOM 1348 C CA . ILE A 1 180 ? -10.703 16.125 4.328 1 94.81 180 ILE A CA 1
ATOM 1349 C C . ILE A 1 180 ? -9.562 15.359 4.992 1 94.81 180 ILE A C 1
ATOM 1351 O O . ILE A 1 180 ? -9.008 15.812 6 1 94.81 180 ILE A O 1
ATOM 1355 N N . ASN A 1 181 ? -9.156 14.227 4.418 1 97.31 181 ASN A N 1
ATOM 1356 C CA . ASN A 1 181 ? -8.203 13.352 5.09 1 97.31 181 ASN A CA 1
ATOM 1357 C C . ASN A 1 181 ? -6.883 13.266 4.324 1 97.31 181 ASN A C 1
ATOM 1359 O O . ASN A 1 181 ? -5.809 13.43 4.91 1 97.31 181 ASN A O 1
ATOM 1363 N N . MET A 1 182 ? -6.953 13.086 3.031 1 98.44 182 MET A N 1
ATOM 1364 C CA . MET A 1 182 ? -5.742 12.906 2.234 1 98.44 182 MET A CA 1
ATOM 1365 C C . MET A 1 182 ? -4.852 14.141 2.314 1 98.44 182 MET A C 1
ATOM 1367 O O . MET A 1 182 ? -3.625 14.031 2.26 1 98.44 182 MET A O 1
ATOM 1371 N N . ILE A 1 183 ? -5.418 15.273 2.457 1 98.06 183 ILE A N 1
ATOM 1372 C CA . ILE A 1 183 ? -4.648 16.516 2.512 1 98.06 183 ILE A CA 1
ATOM 1373 C C . ILE A 1 183 ? -3.643 16.438 3.66 1 98.06 183 ILE A C 1
ATOM 1375 O O . ILE A 1 183 ? -2.525 16.953 3.549 1 98.06 183 ILE A O 1
ATOM 1379 N N . HIS A 1 184 ? -4.035 15.812 4.809 1 98.38 184 HIS A N 1
ATOM 1380 C CA . HIS A 1 184 ? -3.094 15.609 5.902 1 98.38 184 HIS A CA 1
ATOM 1381 C C . HIS A 1 184 ? -1.95 14.688 5.477 1 98.38 184 HIS A C 1
ATOM 1383 O O . HIS A 1 184 ? -0.789 14.953 5.805 1 98.38 184 HIS A O 1
ATOM 1389 N N . GLU A 1 185 ? -2.314 13.656 4.758 1 98.75 185 GLU A N 1
ATOM 1390 C CA . GLU A 1 185 ? -1.317 12.695 4.297 1 98.75 185 GLU A CA 1
ATOM 1391 C C . GLU A 1 185 ? -0.357 13.336 3.297 1 98.75 185 GLU A C 1
ATOM 1393 O O . GLU A 1 185 ? 0.854 13.117 3.365 1 98.75 185 GLU A O 1
ATOM 1398 N N . VAL A 1 186 ? -0.922 14.102 2.385 1 98.75 186 VAL A N 1
ATOM 1399 C CA . VAL A 1 186 ? -0.086 14.766 1.395 1 98.75 186 VAL A CA 1
ATOM 1400 C C . VAL A 1 186 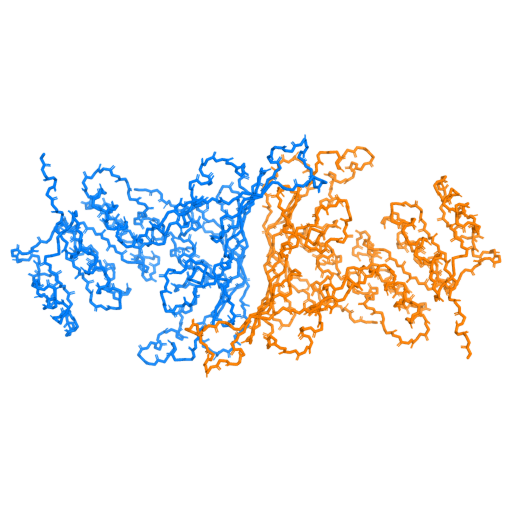? 0.909 15.688 2.096 1 98.75 186 VAL A C 1
ATOM 1402 O O . VAL A 1 186 ? 2.092 15.711 1.75 1 98.75 186 VAL A O 1
ATOM 1405 N N . ASP A 1 187 ? 0.435 16.438 3.043 1 98.56 187 ASP A N 1
ATOM 1406 C CA . ASP A 1 187 ? 1.324 17.312 3.797 1 98.56 187 ASP A CA 1
ATOM 1407 C C . ASP A 1 187 ? 2.434 16.516 4.48 1 98.56 187 ASP A C 1
ATOM 1409 O O . ASP A 1 187 ? 3.604 16.906 4.434 1 98.56 187 ASP A O 1
ATOM 1413 N N . LEU A 1 188 ? 2.074 15.43 5.133 1 98.75 188 LEU A N 1
ATOM 1414 C CA . LEU A 1 188 ? 3.066 14.609 5.812 1 98.75 188 LEU A CA 1
ATOM 1415 C C . LEU A 1 188 ? 4.062 14.016 4.82 1 98.75 188 LEU A C 1
ATOM 1417 O O . LEU A 1 188 ? 5.258 13.938 5.109 1 98.75 188 LEU A O 1
ATOM 1421 N N . LEU A 1 189 ? 3.559 13.609 3.695 1 98.81 189 LEU A N 1
ATOM 1422 C CA . LEU A 1 189 ? 4.434 13.07 2.662 1 98.81 189 LEU A CA 1
ATOM 1423 C C . LEU A 1 189 ? 5.387 14.133 2.141 1 98.81 189 LEU A C 1
ATOM 1425 O O . LEU A 1 189 ? 6.566 13.859 1.903 1 98.81 189 LEU A O 1
ATOM 1429 N N . HIS A 1 190 ? 4.914 15.398 1.964 1 98.62 190 HIS A N 1
ATOM 1430 C CA . HIS A 1 190 ? 5.777 16.531 1.638 1 98.62 190 HIS A CA 1
ATOM 1431 C C . HIS A 1 190 ? 6.848 16.719 2.707 1 98.62 190 HIS A C 1
ATOM 1433 O O . HIS A 1 190 ? 8.023 16.906 2.387 1 98.62 190 HIS A O 1
ATOM 1439 N N . TYR A 1 191 ? 6.418 16.688 3.936 1 98.12 191 TYR A N 1
ATOM 1440 C CA . TYR A 1 191 ? 7.277 16.906 5.094 1 98.12 191 TYR A CA 1
ATOM 1441 C C . TYR A 1 191 ? 8.398 15.883 5.145 1 98.12 191 TYR A C 1
ATOM 1443 O O . TYR A 1 191 ? 9.539 16.219 5.469 1 98.12 191 TYR A O 1
ATOM 1451 N N . LEU A 1 192 ? 8.078 14.68 4.75 1 98.38 192 LEU A N 1
ATOM 1452 C CA . LEU A 1 192 ? 9.016 13.57 4.895 1 98.38 192 LEU A CA 1
ATOM 1453 C C . LEU A 1 192 ? 9.867 13.414 3.635 1 98.38 192 LEU A C 1
ATOM 1455 O O . LEU A 1 192 ? 11.055 13.094 3.719 1 98.38 192 LEU A O 1
ATOM 1459 N N . PHE A 1 193 ? 9.273 13.664 2.426 1 98.19 193 PHE A N 1
ATOM 1460 C CA . PHE A 1 193 ? 9.938 13.172 1.227 1 98.19 193 PHE A CA 1
ATOM 1461 C C . PHE A 1 193 ? 10.102 14.289 0.203 1 98.19 193 PHE A C 1
ATOM 1463 O O . PHE A 1 193 ? 10.773 14.109 -0.814 1 98.19 193 PHE A O 1
ATOM 1470 N N . GLY A 1 194 ? 9.461 15.422 0.405 1 97.69 194 GLY A N 1
ATOM 1471 C CA . GLY A 1 194 ? 9.547 16.516 -0.549 1 97.69 194 GLY A CA 1
ATOM 1472 C C . GLY A 1 194 ? 8.383 16.547 -1.525 1 97.69 194 GLY A C 1
ATOM 1473 O O . GLY A 1 194 ? 7.383 15.852 -1.329 1 97.69 194 GLY A O 1
ATOM 1474 N N . PRO A 1 195 ? 8.5 17.312 -2.6 1 98.31 195 PRO A N 1
ATOM 1475 C CA . PRO A 1 195 ? 7.359 17.609 -3.469 1 98.31 195 PRO A CA 1
ATOM 1476 C C . PRO A 1 195 ? 6.887 16.391 -4.258 1 98.31 195 PRO A C 1
ATOM 1478 O O . PRO A 1 195 ? 7.703 15.641 -4.797 1 98.31 195 PRO A O 1
ATOM 1481 N N . ILE A 1 196 ? 5.652 16.188 -4.301 1 98.75 196 ILE A N 1
ATOM 1482 C CA . ILE A 1 196 ? 4.996 15.25 -5.199 1 98.75 196 ILE A CA 1
ATOM 1483 C C . ILE A 1 196 ? 4.766 15.906 -6.559 1 98.75 196 ILE A C 1
ATOM 1485 O O . ILE A 1 196 ? 4.16 16.969 -6.645 1 98.75 196 ILE A O 1
ATOM 1489 N N . ILE A 1 197 ? 5.164 15.227 -7.664 1 98.5 197 ILE A N 1
ATOM 1490 C CA . ILE A 1 197 ? 5.129 15.93 -8.938 1 98.5 197 ILE A CA 1
ATOM 1491 C C . ILE A 1 197 ? 4.188 15.211 -9.906 1 98.5 197 ILE A C 1
ATOM 1493 O O . ILE A 1 197 ? 3.918 15.703 -11 1 98.5 197 ILE A O 1
ATOM 1497 N N . ARG A 1 198 ? 3.771 14.07 -9.602 1 98.5 198 ARG A N 1
ATOM 1498 C CA . ARG A 1 198 ? 2.83 13.336 -10.438 1 98.5 198 ARG A CA 1
ATOM 1499 C C . ARG A 1 198 ? 1.953 12.414 -9.594 1 98.5 198 ARG A C 1
ATOM 1501 O O . ARG A 1 198 ? 2.432 11.797 -8.641 1 98.5 198 ARG A O 1
ATOM 1508 N N . VAL A 1 199 ? 0.618 12.312 -9.953 1 98.69 199 VAL A N 1
ATOM 1509 C CA . VAL A 1 199 ? -0.32 11.43 -9.258 1 98.69 199 VAL A CA 1
ATOM 1510 C C . VAL A 1 199 ? -1.18 10.688 -10.281 1 98.69 199 VAL A C 1
ATOM 1512 O O . VAL A 1 199 ? -1.503 11.227 -11.344 1 98.69 199 VAL A O 1
ATOM 1515 N N . HIS A 1 200 ? -1.407 9.492 -10.023 1 98.62 200 HIS A N 1
ATOM 1516 C CA . HIS A 1 200 ? -2.459 8.719 -10.672 1 98.62 200 HIS A CA 1
ATOM 1517 C C . HIS A 1 200 ? -3.449 8.172 -9.648 1 98.62 200 HIS A C 1
ATOM 1519 O O . HIS A 1 200 ? -3.07 7.859 -8.516 1 98.62 200 HIS A O 1
ATOM 1525 N N . ALA A 1 201 ? -4.746 8.109 -10.094 1 98.25 201 ALA A N 1
ATOM 1526 C CA . ALA A 1 201 ? -5.766 7.691 -9.141 1 98.25 201 ALA A CA 1
ATOM 1527 C C . ALA A 1 201 ? -6.777 6.754 -9.797 1 98.25 201 ALA A C 1
ATOM 1529 O O . ALA A 1 201 ? -7.164 6.957 -10.945 1 98.25 201 ALA A O 1
ATOM 1530 N N . GLU A 1 202 ? -7.133 5.672 -9.133 1 98.31 202 GLU A N 1
ATOM 1531 C CA . GLU A 1 202 ? -8.25 4.789 -9.445 1 98.31 202 GLU A CA 1
ATOM 1532 C C . GLU A 1 202 ? -9.352 4.891 -8.398 1 98.31 202 GLU A C 1
ATOM 1534 O O . GLU A 1 202 ? -9.133 4.555 -7.23 1 98.31 202 GLU A O 1
ATOM 1539 N N . LYS A 1 203 ? -10.523 5.305 -8.805 1 97.75 203 LYS A N 1
ATOM 1540 C CA . LYS A 1 203 ? -11.617 5.566 -7.875 1 97.75 203 LYS A CA 1
ATOM 1541 C C . LYS A 1 203 ? -12.227 4.266 -7.363 1 97.75 203 LYS A C 1
ATOM 1543 O O . LYS A 1 203 ? -12.414 3.318 -8.125 1 97.75 203 LYS A O 1
ATOM 1548 N N . THR A 1 204 ? -12.422 4.188 -6.07 1 97.88 204 THR A N 1
ATOM 1549 C CA . THR A 1 204 ? -13.133 3.037 -5.527 1 97.88 204 THR A CA 1
ATOM 1550 C C . THR A 1 204 ? -14.602 3.07 -5.945 1 97.88 204 THR A C 1
ATOM 1552 O O . THR A 1 204 ? -15.133 4.125 -6.301 1 97.88 204 THR A O 1
ATOM 1555 N N . ILE A 1 205 ? -15.273 1.953 -5.844 1 95.88 205 ILE A N 1
ATOM 1556 C CA . ILE A 1 205 ? -16.703 1.873 -6.129 1 95.88 205 ILE A CA 1
ATOM 1557 C C . ILE A 1 205 ? -17.484 2.615 -5.051 1 95.88 205 ILE A C 1
ATOM 1559 O O . ILE A 1 205 ? -17.188 2.496 -3.861 1 95.88 205 ILE A O 1
ATOM 1563 N N . SER A 1 206 ? -18.484 3.35 -5.477 1 94.94 206 SER A N 1
ATOM 1564 C CA . SER A 1 206 ? -19.312 4.094 -4.539 1 94.94 206 SER A CA 1
ATOM 1565 C C . SER A 1 206 ? -20.297 3.172 -3.824 1 94.94 206 SER A C 1
ATOM 1567 O O . SER A 1 206 ? -20.922 2.311 -4.453 1 94.94 206 SER A O 1
ATOM 1569 N N . GLN A 1 207 ? -20.375 3.385 -2.547 1 95.69 207 GLN A N 1
ATOM 1570 C CA . GLN A 1 207 ? -21.297 2.615 -1.725 1 95.69 207 GLN A CA 1
ATOM 1571 C C . GLN A 1 207 ? -22.469 3.475 -1.272 1 95.69 207 GLN A C 1
ATOM 1573 O O . GLN A 1 207 ? -23.562 2.957 -0.995 1 95.69 207 GLN A O 1
ATOM 1578 N N . ARG A 1 208 ? -22.266 4.793 -1.213 1 96.25 208 ARG A N 1
ATOM 1579 C CA . ARG A 1 208 ? -23.25 5.699 -0.647 1 96.25 208 ARG A CA 1
ATOM 1580 C C . ARG A 1 208 ? -24.016 6.438 -1.746 1 96.25 208 ARG A C 1
ATOM 1582 O O . ARG A 1 208 ? -25.094 6.973 -1.507 1 96.25 208 ARG A O 1
ATOM 1589 N N . GLY A 1 209 ? -23.422 6.602 -2.922 1 94.69 209 GLY A N 1
ATOM 1590 C CA . GLY A 1 209 ? -24.062 7.281 -4.031 1 94.69 209 GLY A CA 1
ATOM 1591 C C . GLY A 1 209 ? -23.969 8.789 -3.949 1 94.69 209 GLY A C 1
ATOM 1592 O O . GLY A 1 209 ? -24.688 9.508 -4.641 1 94.69 209 GLY A O 1
ATOM 1593 N N . PHE A 1 210 ? -23.203 9.375 -3.039 1 96.69 210 PHE A N 1
ATOM 1594 C CA . PHE A 1 210 ? -22.984 10.812 -2.951 1 96.69 210 PHE A CA 1
ATOM 1595 C C . PHE A 1 210 ? -22.094 11.289 -4.094 1 96.69 210 PHE A C 1
ATOM 1597 O O . PHE A 1 210 ? -21.453 10.484 -4.77 1 96.69 210 PHE A O 1
ATOM 1604 N N . GLU A 1 211 ? -22.109 12.578 -4.301 1 96.19 211 GLU A N 1
ATOM 1605 C CA . GLU A 1 211 ? -21.188 13.195 -5.246 1 96.19 211 GLU A CA 1
ATOM 1606 C C . GLU A 1 211 ? -19.75 13.055 -4.773 1 96.19 211 GLU A C 1
ATOM 1608 O O . GLU A 1 211 ? -18.844 12.844 -5.582 1 96.19 211 GLU A O 1
ATOM 1613 N N . ALA A 1 212 ? -19.562 13.164 -3.479 1 96.44 212 ALA A N 1
ATOM 1614 C CA . ALA A 1 212 ? -18.234 13.016 -2.877 1 96.44 212 ALA A CA 1
ATOM 1615 C C . ALA A 1 212 ? -17.688 11.617 -3.109 1 96.44 212 ALA A C 1
ATOM 1617 O O . ALA A 1 212 ? -18.406 10.625 -2.99 1 96.44 212 ALA A O 1
ATOM 1618 N N . GLU A 1 213 ? -16.391 11.586 -3.482 1 97.19 213 GLU A N 1
ATOM 1619 C CA . GLU A 1 213 ? -15.734 10.289 -3.592 1 97.19 213 GLU A CA 1
ATOM 1620 C C . GLU A 1 213 ? -15.633 9.602 -2.23 1 97.19 213 GLU A C 1
ATOM 1622 O O . GLU A 1 213 ? -15.711 10.266 -1.192 1 97.19 213 GLU A O 1
ATOM 1627 N N . GLU A 1 214 ? -15.453 8.258 -2.227 1 98 214 GLU A N 1
ATOM 1628 C CA . GLU A 1 214 ? -15.336 7.492 -0.989 1 98 214 GLU A CA 1
ATOM 1629 C C . GLU A 1 214 ? -13.914 6.973 -0.798 1 98 214 GLU A C 1
ATOM 1631 O O . GLU A 1 214 ? -13.547 6.547 0.299 1 98 214 GLU A O 1
ATOM 1636 N N . GLY A 1 215 ? -13.156 6.973 -1.934 1 97.81 215 GLY A N 1
ATOM 1637 C CA . GLY A 1 215 ? -11.797 6.473 -1.844 1 97.81 215 GLY A CA 1
ATOM 1638 C C . GLY A 1 215 ? -11.109 6.355 -3.193 1 97.81 215 GLY A C 1
ATOM 1639 O O . GLY A 1 215 ? -11.68 6.742 -4.219 1 97.81 215 GLY A O 1
ATOM 1640 N N . ALA A 1 216 ? -9.852 5.863 -3.107 1 98.69 216 ALA A N 1
ATOM 1641 C CA . ALA A 1 216 ? -9.039 5.707 -4.309 1 98.69 216 ALA A CA 1
ATOM 1642 C C . ALA A 1 216 ? -7.777 4.898 -4.016 1 98.69 216 ALA A C 1
ATOM 1644 O O . ALA A 1 216 ? -7.328 4.828 -2.869 1 98.69 216 ALA A O 1
ATOM 1645 N N . ALA A 1 217 ? -7.293 4.223 -5.008 1 98.81 217 ALA A N 1
ATOM 1646 C CA . ALA A 1 217 ? -5.902 3.781 -5.055 1 98.81 217 ALA A CA 1
ATOM 1647 C C . ALA A 1 217 ? -5.035 4.777 -5.82 1 98.81 217 ALA A C 1
ATOM 1649 O O . ALA A 1 217 ? -5.406 5.223 -6.91 1 98.81 217 ALA A O 1
ATOM 1650 N N . LEU A 1 218 ? -3.861 5.109 -5.234 1 98.81 218 LEU A N 1
ATOM 1651 C CA . LEU A 1 218 ? -3.037 6.156 -5.824 1 98.81 218 LEU A CA 1
ATOM 1652 C C . LEU A 1 218 ? -1.616 5.66 -6.07 1 98.81 218 LEU A C 1
ATOM 1654 O O . LEU A 1 218 ? -1.105 4.828 -5.312 1 98.81 218 LEU A O 1
ATOM 1658 N N . THR A 1 219 ? -0.995 6.188 -7.102 1 98.69 219 THR A N 1
ATOM 1659 C CA . THR A 1 219 ? 0.461 6.254 -7.168 1 98.69 219 THR A CA 1
ATOM 1660 C C . THR A 1 219 ? 0.941 7.699 -7.082 1 98.69 219 THR A C 1
ATOM 1662 O O . THR A 1 219 ? 0.251 8.617 -7.535 1 98.69 219 THR A O 1
ATOM 1665 N N . LEU A 1 220 ? 2.049 7.848 -6.512 1 98.81 220 LEU A N 1
ATOM 1666 C CA . LEU A 1 220 ? 2.699 9.148 -6.355 1 98.81 220 LEU A CA 1
ATOM 1667 C C . LEU A 1 220 ? 4.129 9.102 -6.879 1 98.81 220 LEU A C 1
ATOM 1669 O O . LEU A 1 220 ? 4.84 8.109 -6.684 1 98.81 220 LEU A O 1
ATOM 1673 N N . ARG A 1 221 ? 4.531 10.133 -7.535 1 98.69 221 ARG A N 1
ATOM 1674 C CA . ARG A 1 221 ? 5.93 10.367 -7.887 1 98.69 221 ARG A CA 1
ATOM 1675 C C . ARG A 1 221 ? 6.457 11.641 -7.23 1 98.69 221 ARG A C 1
ATOM 1677 O O . ARG A 1 221 ? 5.863 12.711 -7.375 1 98.69 221 ARG A O 1
ATOM 1684 N N . PHE A 1 222 ? 7.508 11.484 -6.508 1 98.56 222 PHE A N 1
ATOM 1685 C CA . PHE A 1 222 ? 8.156 12.633 -5.887 1 98.56 222 PHE A CA 1
ATOM 1686 C C . PHE A 1 222 ? 9.242 13.195 -6.797 1 98.56 222 PHE A C 1
ATOM 1688 O O . PHE A 1 222 ? 9.812 12.477 -7.617 1 98.56 222 PHE A O 1
ATOM 1695 N N . LYS A 1 223 ? 9.547 14.422 -6.625 1 97.94 223 LYS A N 1
ATOM 1696 C CA . LYS A 1 223 ? 10.609 15.07 -7.383 1 97.94 223 LYS A CA 1
ATOM 1697 C C . LYS A 1 223 ? 11.945 14.352 -7.191 1 97.94 223 LYS A C 1
ATOM 1699 O O . LYS A 1 223 ? 12.758 14.281 -8.117 1 97.94 223 LYS A O 1
ATOM 1704 N N . SER A 1 224 ? 12.195 13.797 -6.031 1 97.19 224 SER A N 1
ATOM 1705 C CA . SER A 1 224 ? 13.438 13.102 -5.676 1 97.19 224 SER A CA 1
ATOM 1706 C C . SER A 1 224 ? 13.57 11.781 -6.426 1 97.19 224 SER A C 1
ATOM 1708 O O . SER A 1 224 ? 14.641 11.18 -6.438 1 97.19 224 SER A O 1
ATOM 1710 N N . GLY A 1 225 ? 12.523 11.32 -6.996 1 97.5 225 GLY A N 1
ATOM 1711 C CA . GLY A 1 225 ? 12.523 10.016 -7.648 1 97.5 225 GLY A CA 1
ATOM 1712 C C . GLY A 1 225 ? 11.82 8.945 -6.84 1 97.5 225 GLY A C 1
ATOM 1713 O O . GLY A 1 225 ? 11.484 7.883 -7.367 1 97.5 225 GLY A O 1
ATOM 1714 N N . ILE A 1 226 ? 11.547 9.172 -5.59 1 98.69 226 ILE A N 1
ATOM 1715 C CA . ILE A 1 226 ? 10.789 8.266 -4.738 1 98.69 226 ILE A CA 1
ATOM 1716 C C . ILE A 1 226 ? 9.406 8.023 -5.34 1 98.69 226 ILE A C 1
ATOM 1718 O O . ILE A 1 226 ? 8.805 8.938 -5.906 1 98.69 226 ILE A O 1
ATOM 1722 N N . VAL A 1 227 ? 8.938 6.812 -5.254 1 98.81 227 VAL A N 1
ATOM 1723 C CA . VAL A 1 227 ? 7.57 6.527 -5.688 1 98.81 227 VAL A CA 1
ATOM 1724 C C . VAL A 1 227 ? 6.719 6.121 -4.488 1 98.81 227 VAL A C 1
ATOM 1726 O O . VAL A 1 227 ? 7.25 5.684 -3.463 1 98.81 227 VAL A O 1
ATOM 1729 N N . GLY A 1 228 ? 5.457 6.316 -4.594 1 98.81 228 GLY A N 1
ATOM 1730 C CA . GLY A 1 228 ? 4.543 5.949 -3.525 1 98.81 228 GLY A CA 1
ATOM 1731 C C . GLY A 1 228 ? 3.309 5.219 -4.02 1 98.81 228 GLY A C 1
ATOM 1732 O O . GLY A 1 228 ? 2.865 5.434 -5.152 1 98.81 228 GLY A O 1
ATOM 1733 N N . SER A 1 229 ? 2.775 4.32 -3.256 1 98.88 229 SER A N 1
ATOM 1734 C CA . SER A 1 229 ? 1.444 3.74 -3.4 1 98.88 229 SER A CA 1
ATOM 1735 C C . SER A 1 229 ? 0.572 4.051 -2.189 1 98.88 229 SER A C 1
ATOM 1737 O O . SER A 1 229 ? 1.059 4.07 -1.056 1 98.88 229 SER A O 1
ATOM 1739 N N . PHE A 1 230 ? -0.716 4.297 -2.398 1 98.94 230 PHE A N 1
ATOM 1740 C CA . PHE A 1 230 ? -1.585 4.723 -1.307 1 98.94 230 PHE A CA 1
ATOM 1741 C C . PHE A 1 230 ? -3.012 4.238 -1.531 1 98.94 230 PHE A C 1
ATOM 1743 O O . PHE A 1 230 ? -3.521 4.293 -2.652 1 98.94 230 PHE A O 1
ATOM 1750 N N . ILE A 1 231 ? -3.67 3.703 -0.467 1 98.94 231 ILE A N 1
ATOM 1751 C CA . ILE A 1 231 ? -5.113 3.506 -0.466 1 98.94 231 ILE A CA 1
ATOM 1752 C C . ILE A 1 231 ? -5.77 4.48 0.512 1 98.94 231 ILE A C 1
ATOM 1754 O O . ILE A 1 231 ? -5.363 4.57 1.673 1 98.94 231 ILE A O 1
ATOM 1758 N N . ILE A 1 232 ? -6.688 5.219 0.061 1 98.88 232 ILE A N 1
ATOM 1759 C CA . ILE A 1 232 ? -7.539 6.047 0.908 1 98.88 232 ILE A CA 1
ATOM 1760 C C . ILE A 1 232 ? -9 5.625 0.749 1 98.88 232 ILE A C 1
ATOM 1762 O O . ILE A 1 232 ? -9.469 5.414 -0.371 1 98.88 232 ILE A O 1
ATOM 1766 N N . SER A 1 233 ? -9.68 5.406 1.871 1 98.81 233 SER A N 1
ATOM 1767 C CA . SER A 1 233 ? -11.094 5.051 1.837 1 98.81 233 SER A CA 1
ATOM 1768 C C . SER A 1 233 ? -11.773 5.367 3.164 1 98.81 233 SER A C 1
ATOM 1770 O O . SER A 1 233 ? -11.227 5.082 4.23 1 98.81 233 SER A O 1
ATOM 1772 N N . ASP A 1 234 ? -12.938 5.988 3.088 1 98.56 234 ASP A N 1
ATOM 1773 C CA . ASP A 1 234 ? -13.68 6.238 4.32 1 98.56 234 ASP A CA 1
ATOM 1774 C C . ASP A 1 234 ? -14.906 5.34 4.418 1 98.56 234 ASP A C 1
ATOM 1776 O O . ASP A 1 234 ? -15.875 5.668 5.109 1 98.56 234 ASP A O 1
ATOM 1780 N N . HIS A 1 235 ? -14.859 4.215 3.678 1 98.38 235 HIS A N 1
ATOM 1781 C CA . HIS A 1 235 ? -16.016 3.318 3.695 1 98.38 235 HIS A CA 1
ATOM 1782 C C . HIS A 1 235 ? -15.586 1.882 3.979 1 98.38 235 HIS A C 1
ATOM 1784 O O . HIS A 1 235 ? -16.141 0.942 3.398 1 98.38 235 HIS A O 1
ATOM 1790 N N . THR A 1 236 ? -14.617 1.663 4.762 1 98.56 236 THR A N 1
ATOM 1791 C CA . THR A 1 236 ? -14.172 0.316 5.094 1 98.56 236 THR A CA 1
ATOM 1792 C C . THR A 1 236 ? -13.75 0.234 6.559 1 98.56 236 THR A C 1
ATOM 1794 O O . THR A 1 236 ? -12.914 1.017 7.016 1 98.56 236 THR A O 1
ATOM 1797 N N . PRO A 1 237 ? -14.344 -0.713 7.355 1 98.44 237 PRO A N 1
ATOM 1798 C CA . PRO A 1 237 ? -13.797 -0.955 8.695 1 98.44 237 PRO A CA 1
ATOM 1799 C C . PRO A 1 237 ? -12.344 -1.414 8.664 1 98.44 237 PRO A C 1
ATOM 1801 O O . PRO A 1 237 ? -12.047 -2.494 8.156 1 98.44 237 PRO A O 1
ATOM 1804 N N . SER A 1 238 ? -11.461 -0.578 9.156 1 98.56 238 SER A N 1
ATOM 1805 C CA . SER A 1 238 ? -10.031 -0.863 9.117 1 98.56 238 SER A CA 1
ATOM 1806 C C . SER A 1 238 ? -9.266 -0.013 10.125 1 98.56 238 SER A C 1
ATOM 1808 O O . SER A 1 238 ? -9.562 1.173 10.289 1 98.56 238 SER A O 1
ATOM 1810 N N . PRO A 1 239 ? -8.312 -0.578 10.773 1 98.44 239 PRO A N 1
ATOM 1811 C CA . PRO A 1 239 ? -7.527 0.195 11.734 1 98.44 239 PRO A CA 1
ATOM 1812 C C . PRO A 1 239 ? -6.344 0.911 11.094 1 98.44 239 PRO A C 1
ATOM 1814 O O . PRO A 1 239 ? -5.566 1.574 11.781 1 98.44 239 PRO A O 1
ATOM 1817 N N . TYR A 1 240 ? -6.113 0.735 9.797 1 98.75 240 TYR A N 1
ATOM 1818 C CA . TYR A 1 240 ? -4.918 1.234 9.125 1 98.75 240 TYR A CA 1
ATOM 1819 C C . TYR A 1 240 ? -5.105 2.686 8.695 1 98.75 240 TYR A C 1
ATOM 1821 O O . TYR A 1 240 ? -5.332 2.965 7.516 1 98.75 240 TYR A O 1
ATOM 1829 N N . ASN A 1 241 ? -4.953 3.562 9.578 1 98.75 241 ASN A N 1
ATOM 1830 C CA . ASN A 1 241 ? -5.059 5.004 9.391 1 98.75 241 ASN A CA 1
ATOM 1831 C C . ASN A 1 241 ? -4.293 5.766 10.477 1 98.75 241 ASN A C 1
ATOM 1833 O O . ASN A 1 241 ? -3.902 5.184 11.484 1 98.75 241 ASN A O 1
ATOM 1837 N N . PHE A 1 242 ? -4.09 6.992 10.266 1 98.69 242 PHE A N 1
ATOM 1838 C CA . PHE A 1 242 ? -3.264 7.816 11.133 1 98.69 242 PHE A CA 1
ATOM 1839 C C . PHE A 1 242 ? -3.828 7.844 12.547 1 98.69 242 PHE A C 1
ATOM 1841 O O . PHE A 1 242 ? -3.09 7.672 13.523 1 98.69 242 PHE A O 1
ATOM 1848 N N . GLU A 1 243 ? -5.152 8.047 12.719 1 98.06 243 GLU A N 1
ATOM 1849 C CA . GLU A 1 243 ? -5.812 8.203 14.008 1 98.06 243 GLU A CA 1
ATOM 1850 C C . GLU A 1 243 ? -5.707 6.922 14.836 1 98.06 243 GLU A C 1
ATOM 1852 O O . GLU A 1 243 ? -5.266 6.953 15.984 1 98.06 243 GLU A O 1
ATOM 1857 N N . SER A 1 244 ? -6.023 5.805 14.219 1 98.25 244 SER A N 1
ATOM 1858 C CA . SER A 1 244 ? -5.969 4.527 14.93 1 98.25 244 SER A CA 1
ATOM 1859 C C . SER A 1 244 ? -4.531 4.113 15.211 1 98.25 244 SER A C 1
ATOM 1861 O O . SER A 1 244 ? -4.25 3.48 16.234 1 98.25 244 SER A O 1
ATOM 1863 N N . GLY A 1 245 ? -3.65 4.492 14.312 1 98.38 245 GLY A N 1
ATOM 1864 C CA . GLY A 1 245 ? -2.25 4.145 14.492 1 98.38 245 GLY A CA 1
ATOM 1865 C C . GLY A 1 245 ? -1.585 4.91 15.625 1 98.38 245 GLY A C 1
ATOM 1866 O O . GLY A 1 245 ? -0.881 4.32 16.438 1 98.38 245 GLY A O 1
ATOM 1867 N N . THR A 1 246 ? -1.837 6.203 15.695 1 98 246 THR A N 1
ATOM 1868 C CA . THR A 1 246 ? -1.068 7.059 16.594 1 98 246 THR A CA 1
ATOM 1869 C C . THR A 1 246 ? -1.847 7.336 17.875 1 98 246 THR A C 1
ATOM 1871 O O . THR A 1 246 ? -1.262 7.715 18.891 1 98 246 THR A O 1
ATOM 1874 N N . GLY A 1 247 ? -3.17 7.266 17.781 1 96.31 247 GLY A N 1
ATOM 1875 C CA . GLY A 1 247 ? -4.012 7.691 18.891 1 96.31 247 GLY A CA 1
ATOM 1876 C C . GLY A 1 247 ? -4.23 9.195 18.922 1 96.31 247 GLY A C 1
ATOM 1877 O O . GLY A 1 247 ? -4.582 9.75 19.969 1 96.31 247 GLY A O 1
ATOM 1878 N N . GLU A 1 248 ? -4.043 9.844 17.828 1 93.5 248 GLU A N 1
ATOM 1879 C CA . GLU A 1 248 ? -4.105 11.297 17.766 1 93.5 248 GLU A CA 1
ATOM 1880 C C . GLU A 1 248 ? -5.52 11.805 18.047 1 93.5 248 GLU A C 1
ATOM 1882 O O . GLU A 1 248 ? -5.695 12.852 18.672 1 93.5 248 GLU A O 1
ATOM 1887 N N . ASN A 1 249 ? -6.523 11.188 17.562 1 93.06 249 ASN A N 1
ATOM 1888 C CA . ASN A 1 249 ? -7.93 11.492 17.812 1 93.06 249 ASN A CA 1
ATOM 1889 C C . ASN A 1 249 ? -8.516 10.57 18.875 1 93.06 249 ASN A C 1
ATOM 1891 O O . ASN A 1 249 ? -8.758 9.391 18.625 1 93.06 249 ASN A O 1
ATOM 1895 N N . PRO A 1 250 ? -8.781 11.109 20.047 1 91.62 250 PRO A N 1
ATOM 1896 C CA . PRO A 1 250 ? -9.242 10.258 21.156 1 91.62 250 PRO A CA 1
ATOM 1897 C C . PRO A 1 250 ? -10.602 9.625 20.875 1 91.62 250 PRO A C 1
ATOM 1899 O O . PRO A 1 250 ? -11.008 8.688 21.562 1 91.62 250 PRO A O 1
ATOM 1902 N N . GLU A 1 251 ? -11.328 10.109 19.891 1 93.38 251 GLU A N 1
ATOM 1903 C CA . GLU A 1 251 ? -12.648 9.57 19.547 1 93.38 251 GLU A CA 1
ATOM 1904 C C . GLU A 1 251 ? -12.531 8.305 18.719 1 93.38 251 GLU A C 1
ATOM 1906 O O . GLU A 1 251 ? -13.516 7.59 18.516 1 93.38 251 GLU A O 1
ATOM 1911 N N . ILE A 1 252 ? -11.367 8.062 18.172 1 96.5 252 ILE A N 1
ATOM 1912 C CA . ILE A 1 252 ? -11.094 6.875 17.375 1 96.5 252 ILE A CA 1
ATOM 1913 C C . ILE A 1 252 ? -10.164 5.938 18.141 1 96.5 252 ILE A C 1
ATOM 1915 O O . ILE A 1 252 ? -9.039 6.312 18.5 1 96.5 252 ILE A O 1
ATOM 1919 N N . PRO A 1 253 ? -10.609 4.73 18.422 1 96.62 253 PRO A N 1
ATOM 1920 C CA . PRO A 1 253 ? -9.797 3.812 19.219 1 96.62 253 PRO A CA 1
ATOM 1921 C C . PRO A 1 253 ? -8.406 3.598 18.641 1 96.62 253 PRO A C 1
ATOM 1923 O O . PRO A 1 253 ? -8.266 3.346 17.438 1 96.62 253 PRO A O 1
ATOM 1926 N N . LYS A 1 254 ? -7.438 3.701 19.547 1 97.31 254 LYS A N 1
ATOM 1927 C CA . LYS A 1 254 ? -6.059 3.455 19.125 1 97.31 254 LYS A CA 1
ATOM 1928 C C . LYS A 1 254 ? -5.773 1.959 19.031 1 97.31 254 LYS A C 1
ATOM 1930 O O . LYS A 1 254 ? -5.969 1.218 20 1 97.31 254 LYS A O 1
ATOM 1935 N N . THR A 1 255 ? -5.301 1.477 17.891 1 97.12 255 THR A N 1
ATOM 1936 C CA . THR A 1 255 ? -4.93 0.079 17.703 1 97.12 255 THR A CA 1
ATOM 1937 C C . THR A 1 255 ? -3.416 -0.065 17.578 1 97.12 255 THR A C 1
ATOM 1939 O O . THR A 1 255 ? -2.873 -1.155 17.781 1 97.12 255 THR A O 1
ATOM 1942 N N . GLY A 1 256 ? -2.744 1.014 17.156 1 97.56 256 GLY A N 1
ATOM 1943 C CA . GLY A 1 256 ? -1.301 0.984 16.984 1 97.56 256 GLY A CA 1
ATOM 1944 C C . GLY A 1 256 ? -0.867 0.369 15.672 1 97.56 256 GLY A C 1
ATOM 1945 O O . GLY A 1 256 ? 0.329 0.202 15.422 1 97.56 256 GLY A O 1
ATOM 1946 N N . GLN A 1 257 ? -1.805 0.008 14.773 1 98 257 GLN A N 1
ATOM 1947 C CA . GLN A 1 257 ? -1.466 -0.577 13.477 1 98 257 GLN A CA 1
ATOM 1948 C C . GLN A 1 257 ? -0.815 0.455 12.562 1 98 257 GLN A C 1
ATOM 1950 O O . GLN A 1 257 ? -1.091 1.651 12.672 1 98 257 GLN A O 1
ATOM 1955 N N . ASP A 1 258 ? 0.048 0.029 11.703 1 98.5 258 ASP A N 1
ATOM 1956 C CA . ASP A 1 258 ? 0.84 0.939 10.883 1 98.5 258 ASP A CA 1
ATOM 1957 C C . ASP A 1 258 ? 0.001 1.529 9.75 1 98.5 258 ASP A C 1
ATOM 1959 O O . ASP A 1 258 ? -0.999 0.937 9.336 1 98.5 258 ASP A O 1
ATOM 1963 N N . PHE A 1 259 ? 0.458 2.709 9.266 1 98.69 259 PHE A N 1
ATOM 1964 C CA . PHE A 1 259 ? -0.202 3.336 8.133 1 98.69 259 PHE A CA 1
ATOM 1965 C C . PHE A 1 259 ? 0.82 3.795 7.098 1 98.69 259 PHE A C 1
ATOM 1967 O O . PHE A 1 259 ? 0.455 4.188 5.988 1 98.69 259 PHE A O 1
ATOM 1974 N N . TYR A 1 260 ? 2.111 3.736 7.438 1 98.88 260 TYR A N 1
ATOM 1975 C CA . TYR A 1 260 ? 3.189 3.951 6.48 1 98.88 260 TYR A CA 1
ATOM 1976 C C . TYR A 1 260 ? 4.219 2.83 6.559 1 98.88 260 TYR A C 1
ATOM 1978 O O . TYR A 1 260 ? 4.555 2.363 7.648 1 98.88 260 TYR A O 1
ATOM 1986 N N . ARG A 1 261 ? 4.664 2.416 5.465 1 98.94 261 ARG A N 1
ATOM 1987 C CA . ARG A 1 261 ? 5.871 1.611 5.324 1 98.94 261 ARG A CA 1
ATOM 1988 C C . ARG A 1 261 ? 6.84 2.244 4.328 1 98.94 261 ARG A C 1
ATOM 1990 O O . ARG A 1 261 ? 6.473 2.508 3.182 1 98.94 261 ARG A O 1
ATOM 1997 N N . ILE A 1 262 ? 7.988 2.516 4.805 1 98.94 262 ILE A N 1
ATOM 1998 C CA . ILE A 1 262 ? 9 3.246 4.047 1 98.94 262 ILE A CA 1
ATOM 1999 C C . ILE A 1 262 ? 10.156 2.316 3.701 1 98.94 262 ILE A C 1
ATOM 2001 O O . ILE A 1 262 ? 10.672 1.606 4.57 1 98.94 262 ILE A O 1
ATOM 2005 N N . PHE A 1 263 ? 10.586 2.326 2.443 1 98.94 263 PHE A N 1
ATOM 2006 C CA . PHE A 1 263 ? 11.578 1.377 1.953 1 98.94 263 PHE A CA 1
ATOM 2007 C C . PHE A 1 263 ? 12.82 2.105 1.443 1 98.94 263 PHE A C 1
ATOM 2009 O O . PHE A 1 263 ? 12.734 2.922 0.524 1 98.94 263 PHE A O 1
ATOM 2016 N N . GLY A 1 264 ? 13.93 1.816 2.008 1 98.81 264 GLY A N 1
ATOM 2017 C CA . GLY A 1 264 ? 15.203 2.367 1.575 1 98.81 264 GLY A CA 1
ATOM 2018 C C . GLY A 1 264 ? 16.203 1.302 1.175 1 98.81 264 GLY A C 1
ATOM 2019 O O . GLY A 1 264 ? 15.953 0.107 1.333 1 98.81 264 GLY A O 1
ATOM 2020 N N . THR A 1 265 ? 17.344 1.706 0.654 1 98.44 265 THR A N 1
ATOM 2021 C CA . THR A 1 265 ? 18.359 0.806 0.128 1 98.44 265 THR A CA 1
ATOM 2022 C C . THR A 1 265 ? 19.031 0.023 1.257 1 98.44 265 THR A C 1
ATOM 2024 O O . THR A 1 265 ? 19.656 -1.008 1.017 1 98.44 265 THR A O 1
ATOM 2027 N N . ASP A 1 266 ? 18.844 0.52 2.506 1 98.25 266 ASP A N 1
ATOM 2028 C CA . ASP A 1 266 ? 19.578 -0.132 3.588 1 98.25 266 ASP A CA 1
ATOM 2029 C C . ASP A 1 266 ? 18.625 -0.623 4.676 1 98.25 266 ASP A C 1
ATOM 2031 O O . ASP A 1 266 ? 19.062 -1.202 5.676 1 98.25 266 ASP A O 1
ATOM 2035 N N . GLY A 1 267 ? 17.359 -0.425 4.48 1 98.5 267 GLY A N 1
ATOM 2036 C CA . GLY A 1 267 ? 16.375 -0.851 5.465 1 98.5 267 GLY A CA 1
ATOM 2037 C C . GLY A 1 267 ? 14.977 -0.351 5.168 1 98.5 267 GLY A C 1
ATOM 2038 O O . GLY A 1 267 ? 14.766 0.354 4.18 1 98.5 267 GLY A O 1
ATOM 2039 N N . SER A 1 268 ? 14.039 -0.773 5.965 1 98.81 268 SER A N 1
ATOM 2040 C CA . SER A 1 268 ? 12.656 -0.326 5.883 1 98.81 268 SER A CA 1
ATOM 2041 C C . SER A 1 268 ? 12.117 0.066 7.254 1 98.81 268 SER A C 1
ATOM 2043 O O . SER A 1 268 ? 12.68 -0.327 8.281 1 98.81 268 SER A O 1
ATOM 2045 N N . LEU A 1 269 ? 11.117 0.911 7.27 1 98.88 269 LEU A N 1
ATOM 2046 C CA . LEU A 1 269 ? 10.516 1.423 8.492 1 98.88 269 LEU A CA 1
ATOM 2047 C C . LEU A 1 269 ? 8.992 1.324 8.438 1 98.88 269 LEU A C 1
ATOM 2049 O O . LEU A 1 269 ? 8.383 1.702 7.438 1 98.88 269 LEU A O 1
ATOM 2053 N N . SER A 1 270 ? 8.422 0.726 9.438 1 98.81 270 SER A N 1
ATOM 2054 C CA . SER A 1 270 ? 6.98 0.7 9.633 1 98.81 270 SER A CA 1
ATOM 2055 C C . SER A 1 270 ? 6.539 1.752 10.648 1 98.81 270 SER A C 1
ATOM 2057 O O . SER A 1 270 ? 7.121 1.862 11.727 1 98.81 270 SER A O 1
ATOM 2059 N N . VAL A 1 271 ? 5.562 2.555 10.273 1 98.81 271 VAL A N 1
ATOM 2060 C CA . VAL A 1 271 ? 5.066 3.658 11.086 1 98.81 271 VAL A CA 1
ATOM 2061 C C . VAL A 1 271 ? 3.582 3.451 11.391 1 98.81 271 VAL A C 1
ATOM 2063 O O . VAL A 1 271 ? 2.797 3.148 10.492 1 98.81 271 VAL A O 1
ATOM 2066 N N . PRO A 1 272 ? 3.127 3.562 12.672 1 98.56 272 PRO A N 1
ATOM 2067 C CA . PRO A 1 272 ? 3.803 4.203 13.805 1 98.56 272 PRO A CA 1
ATOM 2068 C C . PRO A 1 272 ? 4.344 3.193 14.812 1 98.56 272 PRO A C 1
ATOM 2070 O O . PRO A 1 272 ? 4.613 3.551 15.961 1 98.56 272 PRO A O 1
ATOM 2073 N N . ASP A 1 273 ? 4.379 1.896 14.406 1 97.75 273 ASP A N 1
ATOM 2074 C CA . ASP A 1 273 ? 4.984 0.974 15.367 1 97.75 273 ASP A CA 1
ATOM 2075 C C . ASP A 1 273 ? 6.496 1.173 15.438 1 97.75 273 ASP A C 1
ATOM 2077 O O . ASP A 1 273 ? 7.156 0.636 16.328 1 97.75 273 ASP A O 1
ATOM 2081 N N . MET A 1 274 ? 7.062 1.907 14.594 1 98.5 274 MET A N 1
ATOM 2082 C CA . MET A 1 274 ? 8.438 2.391 14.523 1 98.5 274 MET A CA 1
ATOM 2083 C C . MET A 1 274 ? 9.422 1.228 14.43 1 98.5 274 MET A C 1
ATOM 2085 O O . MET A 1 274 ? 10.508 1.276 15.016 1 98.5 274 MET A O 1
ATOM 2089 N N . THR A 1 275 ? 9.023 0.194 13.789 1 98.38 275 THR A N 1
ATOM 2090 C CA . THR A 1 275 ? 9.883 -0.972 13.586 1 98.38 275 THR A CA 1
ATOM 2091 C C . THR A 1 275 ? 10.766 -0.785 12.359 1 98.38 275 THR A C 1
ATOM 2093 O O . THR A 1 275 ? 10.273 -0.541 11.258 1 98.38 275 THR A O 1
ATOM 2096 N N . GLN A 1 276 ? 12.062 -0.889 12.547 1 98.19 276 GLN A N 1
ATOM 2097 C CA . GLN A 1 276 ? 13.039 -0.837 11.469 1 98.19 276 GLN A CA 1
ATOM 2098 C C . GLN A 1 276 ? 13.609 -2.223 11.172 1 98.19 276 GLN A C 1
ATOM 2100 O O . GLN A 1 276 ? 13.961 -2.965 12.094 1 98.19 276 GLN A O 1
ATOM 2105 N N . TRP A 1 277 ? 13.594 -2.596 9.93 1 98.31 277 TRP A N 1
ATOM 2106 C CA . TRP A 1 277 ? 14.203 -3.836 9.461 1 98.31 277 TRP A CA 1
ATOM 2107 C C . TRP A 1 277 ? 15.453 -3.553 8.625 1 98.31 277 TRP A C 1
ATOM 2109 O O . TRP A 1 277 ? 15.43 -2.697 7.742 1 98.31 277 TRP A O 1
ATOM 2119 N N . SER A 1 278 ? 16.531 -4.203 8.875 1 98.19 278 SER A N 1
ATOM 2120 C CA . SER A 1 278 ? 17.781 -4.055 8.125 1 98.19 278 SER A CA 1
ATOM 2121 C C . SER A 1 278 ? 18.656 -5.285 8.281 1 98.19 278 SER A C 1
ATOM 2123 O O . SER A 1 278 ? 18.266 -6.262 8.93 1 98.19 278 SER A O 1
ATOM 2125 N N . TYR A 1 279 ? 19.734 -5.262 7.578 1 97.62 279 TYR A N 1
ATOM 2126 C CA . TYR A 1 279 ? 20.719 -6.328 7.742 1 97.62 279 TYR A CA 1
ATOM 2127 C C . TYR A 1 279 ? 21.891 -5.855 8.594 1 97.62 279 TYR A C 1
ATOM 2129 O O . TYR A 1 279 ? 23 -6.355 8.453 1 97.62 279 TYR A O 1
ATOM 2137 N N . LYS A 1 280 ? 21.641 -4.809 9.383 1 94.31 280 LYS A N 1
ATOM 2138 C CA . LYS A 1 280 ? 22.672 -4.316 10.289 1 94.31 280 LYS A CA 1
ATOM 2139 C C . LYS A 1 280 ? 23.156 -5.426 11.219 1 94.31 280 LYS A C 1
ATOM 2141 O O . LYS A 1 280 ? 22.359 -6.168 11.789 1 94.31 280 LYS A O 1
ATOM 2146 N N . GLY A 1 281 ? 24.469 -5.488 11.328 1 92.12 281 GLY A N 1
ATOM 2147 C CA . GLY A 1 281 ? 25.078 -6.461 12.219 1 92.12 281 GLY A CA 1
ATOM 2148 C C . GLY A 1 281 ? 25.156 -7.852 11.617 1 92.12 281 GLY A C 1
ATOM 2149 O O . GLY A 1 281 ? 25.656 -8.781 12.258 1 92.12 281 GLY A O 1
ATOM 2150 N N . ARG A 1 282 ? 24.656 -8.023 10.398 1 91.44 282 ARG A N 1
ATOM 2151 C CA . ARG A 1 282 ? 24.719 -9.328 9.75 1 91.44 282 ARG A CA 1
ATOM 2152 C C . ARG A 1 282 ? 25.953 -9.43 8.852 1 91.44 282 ARG A C 1
ATOM 2154 O O . ARG A 1 282 ? 26.5 -8.422 8.422 1 91.44 282 ARG A O 1
ATOM 2161 N N . ASP A 1 283 ? 26.359 -10.578 8.562 1 88.75 283 ASP A N 1
ATOM 2162 C CA . ASP A 1 283 ? 27.562 -10.828 7.773 1 88.75 283 ASP A CA 1
ATOM 2163 C C . ASP A 1 283 ? 27.375 -10.406 6.32 1 88.75 283 ASP A C 1
ATOM 2165 O O . ASP A 1 283 ? 28.312 -9.945 5.672 1 88.75 283 ASP A O 1
ATOM 2169 N N . LYS A 1 284 ? 26.188 -10.641 5.832 1 92.31 284 LYS A N 1
ATOM 2170 C CA . LYS A 1 284 ? 25.906 -10.352 4.43 1 92.31 284 LYS A CA 1
ATOM 2171 C C . LYS A 1 284 ? 24.547 -9.664 4.266 1 92.31 284 LYS A C 1
ATOM 2173 O O . LYS A 1 284 ? 23.578 -10.062 4.898 1 92.31 284 LYS A O 1
ATOM 2178 N N . LYS A 1 285 ? 24.609 -8.625 3.465 1 95.38 285 LYS A N 1
ATOM 2179 C CA . LYS A 1 285 ? 23.359 -8.055 2.992 1 95.38 285 LYS A CA 1
ATOM 2180 C C . LYS A 1 285 ? 22.719 -8.938 1.931 1 95.38 285 LYS A C 1
ATOM 2182 O O . LYS A 1 285 ? 23.047 -8.844 0.748 1 95.38 285 LYS A O 1
ATOM 2187 N N . SER A 1 286 ? 21.719 -9.773 2.41 1 95.5 286 SER A N 1
ATOM 2188 C CA . SER A 1 286 ? 21.141 -10.805 1.54 1 95.5 286 SER A CA 1
ATOM 2189 C C . SER A 1 286 ? 19.75 -11.219 2.006 1 95.5 286 SER A C 1
ATOM 2191 O O . SER A 1 286 ? 19.484 -11.266 3.209 1 95.5 286 SER A O 1
ATOM 2193 N N . TRP A 1 287 ? 18.938 -11.562 0.988 1 95.69 287 TRP A N 1
ATOM 2194 C CA . TRP A 1 287 ? 17.609 -12.078 1.332 1 95.69 287 TRP A CA 1
ATOM 2195 C C . TRP A 1 287 ? 17.719 -13.398 2.09 1 95.69 287 TRP A C 1
ATOM 2197 O O . TRP A 1 287 ? 16.75 -13.875 2.67 1 95.69 287 TRP A O 1
ATOM 2207 N N . HIS A 1 288 ? 18.875 -13.992 2.23 1 95.31 288 HIS A N 1
ATOM 2208 C CA . HIS A 1 288 ? 19.094 -15.234 2.967 1 95.31 288 HIS A CA 1
ATOM 2209 C C . HIS A 1 288 ? 19.406 -14.961 4.434 1 95.31 288 HIS A C 1
ATOM 2211 O O . HIS A 1 288 ? 19.391 -15.875 5.258 1 95.31 288 HIS A O 1
ATOM 2217 N N . SER A 1 289 ? 19.688 -13.703 4.711 1 96.19 289 SER A N 1
ATOM 2218 C CA . SER A 1 289 ? 20.078 -13.328 6.066 1 96.19 289 SER A CA 1
ATOM 2219 C C . SER A 1 289 ? 18.859 -12.984 6.914 1 96.19 289 SER A C 1
ATOM 2221 O O . SER A 1 289 ? 17.875 -12.453 6.402 1 96.19 289 SER A O 1
ATOM 2223 N N . GLU A 1 290 ? 18.938 -13.273 8.203 1 96 290 GLU A N 1
ATOM 2224 C CA . GLU A 1 290 ? 17.906 -12.812 9.133 1 96 290 GLU A CA 1
ATOM 2225 C C . GLU A 1 290 ? 17.906 -11.289 9.25 1 96 290 GLU A C 1
ATOM 2227 O O . GLU A 1 290 ? 18.969 -10.656 9.125 1 96 290 GLU A O 1
ATOM 2232 N N . PHE A 1 291 ? 16.781 -10.781 9.484 1 95.81 291 PHE A N 1
ATOM 2233 C CA . PHE A 1 291 ? 16.703 -9.336 9.672 1 95.81 291 PHE A CA 1
ATOM 2234 C C . PHE A 1 291 ? 17.094 -8.953 11.094 1 95.81 291 PHE A C 1
ATOM 2236 O O . PHE A 1 291 ? 16.797 -9.68 12.047 1 95.81 291 PHE A O 1
ATOM 2243 N N . ALA A 1 292 ? 17.797 -7.848 11.148 1 96.69 292 ALA A N 1
ATOM 2244 C CA . ALA A 1 292 ? 17.797 -7.109 12.406 1 96.69 292 ALA A CA 1
ATOM 2245 C C . ALA A 1 292 ? 16.531 -6.281 12.555 1 96.69 292 ALA A C 1
ATOM 2247 O O . ALA A 1 292 ? 16.062 -5.672 11.594 1 96.69 292 ALA A O 1
ATOM 2248 N N . GLN A 1 293 ? 15.914 -6.41 13.688 1 96.44 293 GLN A N 1
ATOM 2249 C CA . GLN A 1 293 ? 14.711 -5.652 14 1 96.44 293 GLN A CA 1
ATOM 2250 C C . GLN A 1 293 ? 14.953 -4.691 15.156 1 96.44 293 GLN A C 1
ATOM 2252 O O . GLN A 1 293 ? 15.398 -5.105 16.234 1 96.44 293 GLN A O 1
ATOM 2257 N N . GLU A 1 294 ? 14.703 -3.393 14.906 1 96.56 294 GLU A N 1
ATOM 2258 C CA . GLU A 1 294 ? 14.828 -2.365 15.938 1 96.56 294 GLU A CA 1
ATOM 2259 C C . GLU A 1 294 ? 13.555 -1.53 16.047 1 96.56 294 GLU A C 1
ATOM 2261 O O . GLU A 1 294 ? 12.867 -1.301 15.047 1 96.56 294 GLU A O 1
ATOM 2266 N N . GLN A 1 295 ? 13.234 -1.175 17.188 1 96.62 295 GLN A N 1
ATOM 2267 C CA . GLN A 1 295 ? 12.102 -0.286 17.422 1 96.62 295 GLN A CA 1
ATOM 2268 C C . GLN A 1 295 ? 12.555 1.04 18.016 1 96.62 295 GLN A C 1
ATOM 2270 O O . GLN A 1 295 ? 13.273 1.06 19.031 1 96.62 295 GLN A O 1
ATOM 2275 N N . ALA A 1 296 ? 12.203 2.084 17.422 1 95.69 296 ALA A N 1
ATOM 2276 C CA . ALA A 1 296 ? 12.594 3.402 17.906 1 95.69 296 ALA A CA 1
ATOM 2277 C C . ALA A 1 296 ? 11.656 3.865 19.031 1 95.69 296 ALA A C 1
ATOM 2279 O O . ALA A 1 296 ? 10.445 3.617 18.969 1 95.69 296 ALA A O 1
ATOM 2280 N N . ASP A 1 297 ? 12.203 4.625 19.922 1 94.25 297 ASP A N 1
ATOM 2281 C CA . ASP A 1 297 ? 11.414 5.246 20.984 1 94.25 297 ASP A CA 1
ATOM 2282 C C . ASP A 1 297 ? 10.703 6.5 20.469 1 94.25 297 ASP A C 1
ATOM 2284 O O . ASP A 1 297 ? 11.242 7.23 19.641 1 94.25 297 ASP A O 1
ATOM 2288 N N . VAL A 1 298 ? 9.516 6.637 21 1 97.25 298 VAL A N 1
ATOM 2289 C CA . VAL A 1 298 ? 8.734 7.816 20.641 1 97.25 298 VAL A CA 1
ATOM 2290 C C . VAL A 1 298 ? 8.281 8.539 21.906 1 97.25 298 VAL A C 1
ATOM 2292 O O . VAL A 1 298 ? 7.234 8.219 22.469 1 97.25 298 VAL A O 1
ATOM 2295 N N . PRO A 1 299 ? 8.992 9.539 22.375 1 95.25 299 PRO A N 1
ATOM 2296 C CA . PRO A 1 299 ? 8.539 10.312 23.531 1 95.25 299 PRO A CA 1
ATOM 2297 C C . PRO A 1 299 ? 7.191 10.984 23.297 1 95.25 299 PRO A C 1
ATOM 2299 O O . PRO A 1 299 ? 6.922 11.477 22.203 1 95.25 299 PRO A O 1
ATOM 2302 N N . PRO A 1 300 ? 6.391 10.945 24.312 1 93.69 300 PRO A N 1
ATOM 2303 C CA . PRO A 1 300 ? 5.074 11.578 24.156 1 93.69 300 PRO A CA 1
ATOM 2304 C C . PRO A 1 300 ? 5.164 13.086 23.922 1 93.69 300 PRO A C 1
ATOM 2306 O O . PRO A 1 300 ? 6.023 13.75 24.516 1 93.69 300 PRO A O 1
ATOM 2309 N N . ARG A 1 301 ? 4.344 13.555 23.078 1 94 301 ARG A N 1
ATOM 2310 C CA . ARG A 1 301 ? 4.184 14.977 22.781 1 94 301 ARG A CA 1
ATOM 2311 C C . ARG A 1 301 ? 2.725 15.32 22.5 1 94 301 ARG A C 1
ATOM 2313 O O . ARG A 1 301 ? 1.922 14.43 22.203 1 94 301 ARG A O 1
ATOM 2320 N N . VAL A 1 302 ? 2.436 16.594 22.719 1 94.75 302 VAL A N 1
ATOM 2321 C CA . VAL A 1 302 ? 1.117 17.109 22.359 1 94.75 302 VAL A CA 1
ATOM 2322 C C . VAL A 1 302 ? 1.227 17.984 21.109 1 94.75 302 VAL A C 1
ATOM 2324 O O . VAL A 1 302 ? 1.691 19.125 21.203 1 94.75 302 VAL A O 1
ATOM 2327 N N . PRO A 1 303 ? 0.735 17.531 20.031 1 97.19 303 PRO A N 1
ATOM 2328 C CA . PRO A 1 303 ? 1.001 18.188 18.734 1 97.19 303 PRO A CA 1
ATOM 2329 C C . PRO A 1 303 ? 0.587 19.656 18.734 1 97.19 303 PRO A C 1
ATOM 2331 O O . PRO A 1 303 ? 1.34 20.516 18.25 1 97.19 303 PRO A O 1
ATOM 2334 N N . PHE A 1 304 ? -0.554 20.016 19.281 1 96.94 304 PHE A N 1
ATOM 2335 C CA . PHE A 1 304 ? -1.033 21.391 19.234 1 96.94 304 PHE A CA 1
ATOM 2336 C C . PHE A 1 304 ? -0.167 22.297 20.109 1 96.94 304 PHE A C 1
ATOM 2338 O O . PHE A 1 304 ? 0.046 23.469 19.781 1 96.94 304 PHE A O 1
ATOM 2345 N N . ASP A 1 305 ? 0.305 21.797 21.266 1 97.56 305 ASP A N 1
ATOM 2346 C CA . ASP A 1 305 ? 1.245 22.547 22.094 1 97.56 305 ASP A CA 1
ATOM 2347 C C . ASP A 1 305 ? 2.549 22.812 21.328 1 97.56 305 ASP A C 1
ATOM 2349 O O . ASP A 1 305 ? 3.055 23.938 21.328 1 97.56 305 ASP A O 1
ATOM 2353 N N . ASP A 1 306 ? 3.018 21.719 20.719 1 97.81 306 ASP A N 1
ATOM 2354 C CA . ASP A 1 306 ? 4.277 21.828 19.984 1 97.81 306 ASP A CA 1
ATOM 2355 C C . ASP A 1 306 ? 4.141 22.766 18.797 1 97.81 306 ASP A C 1
ATOM 2357 O O . ASP A 1 306 ? 5.066 23.516 18.469 1 97.81 306 ASP A O 1
ATOM 2361 N N . GLN A 1 307 ? 3.051 22.703 18.094 1 98.31 307 GLN A N 1
ATOM 2362 C CA . GLN A 1 307 ? 2.791 23.609 16.984 1 98.31 307 GLN A CA 1
ATOM 2363 C C . GLN A 1 307 ? 2.785 25.062 17.453 1 98.31 307 GLN A C 1
ATOM 2365 O O . GLN A 1 307 ? 3.389 25.922 16.797 1 98.31 307 GLN A O 1
ATOM 2370 N N . LEU A 1 308 ? 2.09 25.375 18.578 1 98.38 308 LEU A N 1
ATOM 2371 C CA . LEU A 1 308 ? 2.039 26.734 19.109 1 98.38 308 LEU A CA 1
ATOM 2372 C C . LEU A 1 308 ? 3.432 27.219 19.516 1 98.38 308 LEU A C 1
ATOM 2374 O O . LEU A 1 308 ? 3.822 28.344 19.172 1 98.38 308 LEU A O 1
ATOM 2378 N N . GLU A 1 309 ? 4.152 26.344 20.203 1 98.31 309 GLU A N 1
ATOM 2379 C CA . GLU A 1 309 ? 5.508 26.688 20.609 1 98.31 309 GLU A CA 1
ATOM 2380 C C . GLU A 1 309 ? 6.398 26.969 19.406 1 98.31 309 GLU A C 1
ATOM 2382 O O . GLU A 1 309 ? 7.176 27.938 19.406 1 98.31 309 GLU A O 1
ATOM 2387 N N . HIS A 1 310 ? 6.273 26.125 18.438 1 98.25 310 HIS A N 1
ATOM 2388 C CA . HIS A 1 310 ? 7.023 26.328 17.203 1 98.25 310 HIS A CA 1
ATOM 2389 C C . HIS A 1 310 ? 6.672 27.656 16.547 1 98.25 310 HIS A C 1
ATOM 2391 O O . HIS A 1 310 ? 7.559 28.406 16.141 1 98.25 310 HIS A O 1
ATOM 2397 N N . PHE A 1 311 ? 5.383 27.984 16.484 1 98.31 311 PHE A N 1
ATOM 2398 C CA . PHE A 1 311 ? 4.969 29.234 15.859 1 98.31 311 PHE A CA 1
ATOM 2399 C C . PHE A 1 311 ? 5.504 30.438 16.625 1 98.31 311 PHE A C 1
ATOM 2401 O O . PHE A 1 311 ? 5.918 31.422 16.031 1 98.31 311 PHE A O 1
ATOM 2408 N N . VAL A 1 312 ? 5.527 30.391 17.922 1 98.44 312 VAL A N 1
ATOM 2409 C CA . VAL A 1 312 ? 6.09 31.453 18.75 1 98.44 312 VAL A CA 1
ATOM 2410 C C . VAL A 1 312 ? 7.562 31.656 18.406 1 98.44 312 VAL A C 1
ATOM 2412 O O . VAL A 1 312 ? 8.023 32.781 18.25 1 98.44 312 VAL A O 1
ATOM 2415 N N . LYS A 1 313 ? 8.266 30.547 18.25 1 98.25 313 LYS A N 1
ATOM 2416 C CA . LYS A 1 313 ? 9.68 30.625 17.875 1 98.25 313 LYS A CA 1
ATOM 2417 C C . LYS A 1 313 ? 9.844 31.234 16.484 1 98.25 313 LYS A C 1
ATOM 2419 O O . LYS A 1 313 ? 10.812 31.938 16.219 1 98.25 313 LYS A O 1
ATOM 2424 N N . VAL A 1 314 ? 8.945 30.891 15.594 1 97.75 314 VAL A N 1
ATOM 2425 C CA . VAL A 1 314 ? 8.953 31.469 14.258 1 97.75 314 VAL A CA 1
ATOM 2426 C C . VAL A 1 314 ? 8.742 32.969 14.344 1 97.75 314 VAL A C 1
ATOM 2428 O O . VAL A 1 314 ? 9.461 33.75 13.711 1 97.75 314 VAL A O 1
ATOM 2431 N N . VAL A 1 315 ? 7.773 33.469 15.125 1 97.06 315 VAL A N 1
ATOM 2432 C CA . VAL A 1 315 ? 7.434 34.875 15.305 1 97.06 315 VAL A CA 1
ATOM 2433 C C . VAL A 1 315 ? 8.633 35.625 15.859 1 97.06 315 VAL A C 1
ATOM 2435 O O . VAL A 1 315 ? 8.914 36.75 15.453 1 97.06 315 VAL A O 1
ATOM 2438 N N . LYS A 1 316 ? 9.398 34.969 16.703 1 96.44 316 LYS A N 1
ATOM 2439 C CA . LYS A 1 316 ? 10.555 35.562 17.359 1 96.44 316 LYS A CA 1
ATOM 2440 C C . LYS A 1 316 ? 11.789 35.5 16.469 1 96.44 316 LYS A C 1
ATOM 2442 O O . LYS A 1 316 ? 12.852 36.031 16.828 1 96.44 316 LYS A O 1
ATOM 2447 N N . GLY A 1 317 ? 11.703 34.844 15.375 1 95.56 317 GLY A N 1
ATOM 2448 C CA . GLY A 1 317 ? 12.812 34.719 14.438 1 95.56 317 GLY A CA 1
ATOM 2449 C C . GLY A 1 317 ? 13.812 33.656 14.82 1 95.56 317 GLY A C 1
ATOM 2450 O O . GLY A 1 317 ? 14.945 33.656 14.336 1 95.56 317 GLY A O 1
ATOM 2451 N N . GLU A 1 318 ? 13.359 32.688 15.648 1 97 318 GLU A N 1
ATOM 2452 C CA . GLU A 1 318 ? 14.266 31.656 16.156 1 97 318 GLU A CA 1
ATOM 2453 C C . GLU A 1 318 ? 14.234 30.406 15.273 1 97 318 GLU A C 1
ATOM 2455 O O . GLU A 1 318 ? 15.188 29.625 15.266 1 97 318 GLU A O 1
ATOM 2460 N N . GLU A 1 319 ? 13.141 30.172 14.609 1 96.69 319 GLU A N 1
ATOM 2461 C CA . GLU A 1 319 ? 12.961 29 13.742 1 96.69 319 GLU A CA 1
ATOM 2462 C C . GLU A 1 319 ? 12.258 29.391 12.438 1 96.69 319 GLU A C 1
ATOM 2464 O O . GLU A 1 319 ? 11.586 30.422 12.375 1 96.69 319 GLU A O 1
ATOM 2469 N N . GLU A 1 320 ? 12.516 28.656 11.398 1 95.94 320 GLU A N 1
ATOM 2470 C CA . GLU A 1 320 ? 11.711 28.734 10.18 1 95.94 320 GLU A CA 1
ATOM 2471 C C . GLU A 1 320 ? 10.422 27.938 10.312 1 95.94 320 GLU A C 1
ATOM 2473 O O . GLU A 1 320 ? 10.375 26.938 11.031 1 95.94 320 GLU A O 1
ATOM 2478 N N . PRO A 1 321 ? 9.406 28.391 9.688 1 96.94 321 PRO A N 1
ATOM 2479 C CA . PRO A 1 321 ? 8.141 27.672 9.789 1 96.94 321 PRO A CA 1
ATOM 2480 C C . PRO A 1 321 ? 8.242 26.234 9.266 1 96.94 321 PRO A C 1
ATOM 2482 O O . PRO A 1 321 ? 8.797 26 8.188 1 96.94 321 PRO A O 1
ATOM 2485 N N . SER A 1 322 ? 7.691 25.297 10.008 1 95.5 322 SER A N 1
ATOM 2486 C CA . SER A 1 322 ? 7.664 23.891 9.609 1 95.5 322 SER A CA 1
ATOM 2487 C C . SER A 1 322 ? 6.777 23.688 8.383 1 95.5 322 SER A C 1
ATOM 2489 O O . SER A 1 322 ? 6.984 22.75 7.617 1 95.5 322 SER A O 1
ATOM 2491 N N . CYS A 1 323 ? 5.77 24.516 8.273 1 96.75 323 CYS A N 1
ATOM 2492 C CA . CYS A 1 323 ? 4.875 24.516 7.129 1 96.75 323 CYS A CA 1
ATOM 2493 C C . CYS A 1 323 ? 4.582 25.938 6.668 1 96.75 323 CYS A C 1
ATOM 2495 O O . CYS A 1 323 ? 3.73 26.625 7.246 1 96.75 323 CYS A O 1
ATOM 2497 N N . THR A 1 324 ? 5.148 26.375 5.664 1 96.62 324 THR A N 1
ATOM 2498 C CA . THR A 1 324 ? 4.992 27.703 5.109 1 96.62 324 THR A CA 1
ATOM 2499 C C . THR A 1 324 ? 3.652 27.844 4.395 1 96.62 324 THR A C 1
ATOM 2501 O O . THR A 1 324 ? 2.949 26.859 4.188 1 96.62 324 THR A O 1
ATOM 2504 N N . ALA A 1 325 ? 3.326 29.047 4.055 1 96.81 325 ALA A N 1
ATOM 2505 C CA . ALA A 1 325 ? 2.139 29.312 3.244 1 96.81 325 ALA A CA 1
ATOM 2506 C C . ALA A 1 325 ? 2.201 28.547 1.923 1 96.81 325 ALA A C 1
ATOM 2508 O O . ALA A 1 325 ? 1.217 27.922 1.508 1 96.81 325 ALA A O 1
ATOM 2509 N N . LYS A 1 326 ? 3.379 28.531 1.325 1 96.62 326 LYS A N 1
ATOM 2510 C CA . LYS A 1 326 ? 3.572 27.828 0.063 1 96.62 326 LYS A CA 1
ATOM 2511 C C . LYS A 1 326 ? 3.379 26.312 0.24 1 96.62 326 LYS A C 1
ATOM 2513 O O . LYS A 1 326 ? 2.744 25.672 -0.591 1 96.62 326 LYS A O 1
ATOM 2518 N N . ALA A 1 327 ? 3.914 25.797 1.301 1 96.81 327 ALA A N 1
ATOM 2519 C CA . ALA A 1 327 ? 3.773 24.359 1.572 1 96.81 327 ALA A CA 1
ATOM 2520 C C . ALA A 1 327 ? 2.316 24 1.849 1 96.81 327 ALA A C 1
ATOM 2522 O O . ALA A 1 327 ? 1.841 22.953 1.414 1 96.81 327 ALA A O 1
ATOM 2523 N N . GLY A 1 328 ? 1.65 24.859 2.641 1 97.19 328 GLY A N 1
ATOM 2524 C CA . GLY A 1 328 ? 0.231 24.641 2.867 1 97.19 328 GLY A CA 1
ATOM 2525 C C . GLY A 1 328 ? -0.582 24.625 1.587 1 97.19 328 GLY A C 1
ATOM 2526 O O . GLY A 1 328 ? -1.459 23.766 1.415 1 97.19 328 GLY A O 1
ATOM 2527 N N . LEU A 1 329 ? -0.269 25.578 0.716 1 97.12 329 LEU A N 1
ATOM 2528 C CA . LEU A 1 329 ? -0.936 25.625 -0.582 1 97.12 329 LEU A CA 1
ATOM 2529 C C . LEU A 1 329 ? -0.599 24.391 -1.408 1 97.12 329 LEU A C 1
ATOM 2531 O O . LEU A 1 329 ? -1.458 23.859 -2.115 1 97.12 329 LEU A O 1
ATOM 2535 N N . ALA A 1 330 ? 0.632 23.922 -1.335 1 98.06 330 ALA A N 1
ATOM 2536 C CA . ALA A 1 330 ? 1.1 22.781 -2.111 1 98.06 330 ALA A CA 1
ATOM 2537 C C . ALA A 1 330 ? 0.281 21.531 -1.797 1 98.06 330 ALA A C 1
ATOM 2539 O O . ALA A 1 330 ? 0.024 20.703 -2.68 1 98.06 330 ALA A O 1
ATOM 2540 N N . ALA A 1 331 ? -0.08 21.328 -0.543 1 97.88 331 ALA A N 1
ATOM 2541 C CA . ALA A 1 331 ? -0.92 20.203 -0.18 1 97.88 331 ALA A CA 1
ATOM 2542 C C . ALA A 1 331 ? -2.252 20.234 -0.924 1 97.88 331 ALA A C 1
ATOM 2544 O O . ALA A 1 331 ? -2.736 19.203 -1.4 1 97.88 331 ALA A O 1
ATOM 2545 N N . LEU A 1 332 ? -2.777 21.422 -1.018 1 96.94 332 LEU A N 1
ATOM 2546 C CA . LEU A 1 332 ? -4.027 21.578 -1.75 1 96.94 332 LEU A CA 1
ATOM 2547 C C . LEU A 1 332 ? -3.824 21.328 -3.24 1 96.94 332 LEU A C 1
ATOM 2549 O O . LEU A 1 332 ? -4.684 20.734 -3.896 1 96.94 332 LEU A O 1
ATOM 2553 N N . VAL A 1 333 ? -2.723 21.812 -3.801 1 98 333 VAL A N 1
ATOM 2554 C CA . VAL A 1 333 ? -2.393 21.609 -5.207 1 98 333 VAL A CA 1
ATOM 2555 C C . VAL A 1 333 ? -2.391 20.109 -5.527 1 98 333 VAL A C 1
ATOM 2557 O O . VAL A 1 333 ? -2.984 19.672 -6.52 1 98 333 VAL A O 1
ATOM 2560 N N . VAL A 1 334 ? -1.82 19.312 -4.715 1 98.62 334 VAL A N 1
ATOM 2561 C CA . VAL A 1 334 ? -1.738 17.875 -4.934 1 98.62 334 VAL A CA 1
ATOM 2562 C C . VAL A 1 334 ? -3.123 17.25 -4.785 1 98.62 334 VAL A C 1
ATOM 2564 O O . VAL A 1 334 ? -3.506 16.375 -5.574 1 98.62 334 VAL A O 1
ATOM 2567 N N . CYS A 1 335 ? -3.881 17.672 -3.785 1 97.94 335 CYS A N 1
ATOM 2568 C CA . CYS A 1 335 ? -5.223 17.141 -3.596 1 97.94 335 CYS A CA 1
ATOM 2569 C C . CYS A 1 335 ? -6.109 17.453 -4.797 1 97.94 335 CYS A C 1
ATOM 2571 O O . CYS A 1 335 ? -6.906 16.609 -5.219 1 97.94 335 CYS A O 1
ATOM 2573 N N . GLU A 1 336 ? -5.98 18.656 -5.285 1 97.12 336 GLU A N 1
ATOM 2574 C CA . GLU A 1 336 ? -6.738 18.984 -6.488 1 97.12 336 GLU A CA 1
ATOM 2575 C C . GLU A 1 336 ? -6.324 18.125 -7.668 1 97.12 336 GLU A C 1
ATOM 2577 O O . GLU A 1 336 ? -7.164 17.703 -8.469 1 97.12 336 GLU A O 1
ATOM 2582 N N . ALA A 1 337 ? -5.035 17.891 -7.805 1 98.31 337 ALA A N 1
ATOM 2583 C CA . ALA A 1 337 ? -4.547 16.984 -8.844 1 98.31 337 ALA A CA 1
ATOM 2584 C C . ALA A 1 337 ? -5.145 15.594 -8.688 1 98.31 337 ALA A C 1
ATOM 2586 O O . ALA A 1 337 ? -5.508 14.953 -9.68 1 98.31 337 ALA A O 1
ATOM 2587 N N . ILE A 1 338 ? -5.27 15.117 -7.477 1 98.44 338 ILE A N 1
ATOM 2588 C CA . ILE A 1 338 ? -5.867 13.812 -7.211 1 98.44 338 ILE A CA 1
ATOM 2589 C C . ILE A 1 338 ? -7.336 13.828 -7.625 1 98.44 338 ILE A C 1
ATOM 2591 O O . ILE A 1 338 ? -7.812 12.898 -8.281 1 98.44 338 ILE A O 1
ATOM 2595 N N . LYS A 1 339 ? -8.039 14.906 -7.242 1 97.44 339 LYS A N 1
ATOM 2596 C CA . LYS A 1 339 ? -9.438 15.023 -7.625 1 97.44 339 LYS A CA 1
ATOM 2597 C C . LYS A 1 339 ? -9.602 15.047 -9.141 1 97.44 339 LYS A C 1
ATOM 2599 O O . LYS A 1 339 ? -10.508 14.414 -9.688 1 97.44 339 LYS A O 1
ATOM 2604 N N . ASP A 1 340 ? -8.727 15.773 -9.812 1 97.06 340 ASP A N 1
ATOM 2605 C CA . ASP A 1 340 ? -8.734 15.805 -11.273 1 97.06 340 ASP A CA 1
ATOM 2606 C C . ASP A 1 340 ? -8.492 14.414 -11.852 1 97.06 340 ASP A C 1
ATOM 2608 O O . ASP A 1 340 ? -9.156 14.008 -12.812 1 97.06 340 ASP A O 1
ATOM 2612 N N . ALA A 1 341 ? -7.5 13.734 -11.297 1 97.88 341 ALA A N 1
ATOM 2613 C CA . ALA A 1 341 ? -7.188 12.375 -11.75 1 97.88 341 ALA A CA 1
ATOM 2614 C C . ALA A 1 341 ? -8.391 11.453 -11.586 1 97.88 341 ALA A C 1
ATOM 2616 O O . ALA A 1 341 ? -8.68 10.641 -12.469 1 97.88 341 ALA A O 1
ATOM 2617 N N . LEU A 1 342 ? -9.117 11.57 -10.5 1 96.69 342 LEU A N 1
ATOM 2618 C CA . LEU A 1 342 ? -10.297 10.75 -10.234 1 96.69 342 LEU A CA 1
ATOM 2619 C C . LEU A 1 342 ? -11.406 11.055 -11.234 1 96.69 342 LEU A C 1
ATOM 2621 O O . LEU A 1 342 ? -12.055 10.141 -11.75 1 96.69 342 LEU A O 1
ATOM 2625 N N . ALA A 1 343 ? -11.602 12.281 -11.461 1 94.38 343 ALA A N 1
ATOM 2626 C CA . ALA A 1 343 ? -12.703 12.711 -12.328 1 94.38 343 ALA A CA 1
ATOM 2627 C C . ALA A 1 343 ? -12.461 12.273 -13.773 1 94.38 343 ALA A C 1
ATOM 2629 O O . ALA A 1 343 ? -13.398 11.859 -14.461 1 94.38 343 ALA A O 1
ATOM 2630 N N . ALA A 1 344 ? -11.195 12.281 -14.227 1 92.38 344 ALA A N 1
ATOM 2631 C CA . ALA A 1 344 ? -10.891 12.039 -15.633 1 92.38 344 ALA A CA 1
ATOM 2632 C C . ALA A 1 344 ? -10.234 10.672 -15.82 1 92.38 344 ALA A C 1
ATOM 2634 O O . ALA A 1 344 ? -9.914 10.281 -16.938 1 92.38 344 ALA A O 1
ATOM 2635 N N . ASN A 1 345 ? -10.062 9.961 -14.688 1 87.25 345 ASN A N 1
ATOM 2636 C CA . ASN A 1 345 ? -9.344 8.688 -14.75 1 87.25 345 ASN A CA 1
ATOM 2637 C C . ASN A 1 345 ? -8.039 8.812 -15.531 1 87.25 345 ASN A C 1
ATOM 2639 O O . ASN A 1 345 ? -7.816 8.078 -16.484 1 87.25 345 ASN A O 1
ATOM 2643 N N . LYS A 1 346 ? -7.238 9.68 -15.125 1 91.19 346 LYS A N 1
ATOM 2644 C CA . LYS A 1 346 ? -5.984 9.961 -15.82 1 91.19 346 LYS A CA 1
ATOM 2645 C C . LYS A 1 346 ? -4.84 10.164 -14.828 1 91.19 346 LYS A C 1
ATOM 2647 O O . LYS A 1 346 ? -5.062 10.203 -13.617 1 91.19 346 LYS A O 1
ATOM 2652 N N . THR A 1 347 ? -3.65 10.203 -15.383 1 96.56 347 THR A N 1
ATOM 2653 C CA . THR A 1 347 ? -2.463 10.633 -14.656 1 96.56 347 THR A CA 1
ATOM 2654 C C . THR A 1 347 ? -2.287 12.148 -14.758 1 96.56 347 THR A C 1
ATOM 2656 O O . THR A 1 347 ? -2.48 12.727 -15.82 1 96.56 347 THR A O 1
ATOM 2659 N N . VAL A 1 348 ? -1.979 12.797 -13.633 1 98.06 348 VAL A N 1
ATOM 2660 C CA . VAL A 1 348 ? -1.838 14.25 -13.625 1 98.06 348 VAL A CA 1
ATOM 2661 C C . VAL A 1 348 ? -0.405 14.625 -13.258 1 98.06 348 VAL A C 1
ATOM 2663 O O . VAL A 1 348 ? 0.082 14.266 -12.188 1 98.06 348 VAL A O 1
ATOM 2666 N N . ASP A 1 349 ? 0.304 15.312 -14.148 1 97.94 349 ASP A N 1
ATOM 2667 C CA . ASP A 1 349 ? 1.566 15.969 -13.836 1 97.94 349 ASP A CA 1
ATOM 2668 C C . ASP A 1 349 ? 1.326 17.312 -13.156 1 97.94 349 ASP A C 1
ATOM 2670 O O . ASP A 1 349 ? 0.579 18.156 -13.672 1 97.94 349 ASP A O 1
ATOM 2674 N N . ILE A 1 350 ? 1.967 17.5 -12.055 1 98 350 ILE A N 1
ATOM 2675 C CA . ILE A 1 350 ? 1.741 18.703 -11.258 1 98 350 ILE A CA 1
ATOM 2676 C C . ILE A 1 350 ? 2.799 19.75 -11.594 1 98 350 ILE A C 1
ATOM 2678 O O . ILE A 1 350 ? 3.996 19.453 -11.594 1 98 350 ILE A O 1
ATOM 2682 N N . GLU A 1 351 ? 2.326 20.938 -11.867 1 94.25 351 GLU A N 1
ATOM 2683 C CA . GLU A 1 351 ? 3.252 22.031 -12.125 1 94.25 351 GLU A CA 1
ATOM 2684 C C . GLU A 1 351 ? 4.199 22.25 -10.945 1 94.25 351 GLU A C 1
ATOM 2686 O O . GLU A 1 351 ? 3.832 22 -9.797 1 94.25 351 GLU A O 1
ATOM 2691 N N . GLU A 1 352 ? 5.309 22.672 -11.281 1 92.62 352 GLU A N 1
ATOM 2692 C CA . GLU A 1 352 ? 6.332 22.875 -10.258 1 92.62 352 GLU A CA 1
ATOM 2693 C C . GLU A 1 352 ? 5.855 23.844 -9.18 1 92.62 352 GLU A C 1
ATOM 2695 O O . GLU A 1 352 ? 5.223 24.859 -9.484 1 92.62 352 GLU A O 1
ATOM 2700 N N . TYR A 1 353 ? 6.094 23.469 -7.98 1 91.81 353 TYR A N 1
ATOM 2701 C CA . TYR A 1 353 ? 5.812 24.328 -6.828 1 91.81 353 TYR A CA 1
ATOM 2702 C C . TYR A 1 353 ? 6.926 24.219 -5.789 1 91.81 353 TYR A C 1
ATOM 2704 O O . TYR A 1 353 ? 7.785 23.344 -5.879 1 91.81 353 TYR A O 1
ATOM 2712 N N . ASP A 1 354 ? 6.906 25.188 -4.875 1 87.19 354 ASP A N 1
ATOM 2713 C CA . ASP A 1 354 ? 7.953 25.281 -3.857 1 87.19 354 ASP A CA 1
ATOM 2714 C C . ASP A 1 354 ? 7.391 25.016 -2.465 1 87.19 354 ASP A C 1
ATOM 2716 O O . ASP A 1 354 ? 6.289 25.453 -2.137 1 87.19 354 ASP A O 1
ATOM 2720 N N . LEU A 1 355 ? 8.133 24.141 -1.735 1 91.62 355 LEU A N 1
ATOM 2721 C CA . LEU A 1 355 ? 7.715 23.875 -0.365 1 91.62 355 LEU A CA 1
ATOM 2722 C C . LEU A 1 355 ? 8.438 24.781 0.62 1 91.62 355 LEU A C 1
ATOM 2724 O O . LEU A 1 355 ? 8.086 24.844 1.8 1 91.62 355 LEU A O 1
ATOM 2728 N N . SER A 1 356 ? 9.516 25.406 -0.119 1 79 356 SER A N 1
ATOM 2729 C CA . SER A 1 356 ? 10.375 26.234 0.726 1 79 356 SER A CA 1
ATOM 2730 C C . SER A 1 356 ? 9.781 27.625 0.926 1 79 356 SER A C 1
ATOM 2732 O O . SER A 1 356 ? 8.859 28.016 0.209 1 79 356 SER A O 1
ATOM 2734 N N . GLY A 1 357 ? 10.078 28.406 2.061 1 66.06 357 GLY A N 1
ATOM 2735 C CA . GLY A 1 357 ? 9.789 29.797 2.346 1 66.06 357 GLY A CA 1
ATOM 2736 C C . GLY A 1 357 ? 9.891 30.141 3.818 1 66.06 357 GLY A C 1
ATOM 2737 O O . GLY A 1 357 ? 9.914 29.25 4.668 1 66.06 357 GLY A O 1
ATOM 2738 N N . MET B 1 1 ? -12.469 -49.781 -5.5 1 36.81 1 MET B N 1
ATOM 2739 C CA . MET B 1 1 ? -11.734 -49.844 -6.762 1 36.81 1 MET B CA 1
ATOM 2740 C C . MET B 1 1 ? -10.523 -48.938 -6.723 1 36.81 1 MET B C 1
ATOM 2742 O O . MET B 1 1 ? -10.656 -47.719 -6.477 1 36.81 1 MET B O 1
ATOM 2746 N N . SER B 1 2 ? -9.367 -49.312 -6.234 1 44.5 2 SER B N 1
ATOM 2747 C CA . SER B 1 2 ? -8.164 -48.594 -5.852 1 44.5 2 SER B CA 1
ATOM 2748 C C . SER B 1 2 ? -7.742 -47.594 -6.938 1 44.5 2 SER B C 1
ATOM 2750 O O . SER B 1 2 ? -7.477 -48 -8.078 1 44.5 2 SER B O 1
ATOM 2752 N N . SER B 1 3 ? -8.289 -46.438 -6.965 1 62.41 3 SER B N 1
ATOM 2753 C CA . SER B 1 3 ? -8.148 -45.531 -8.094 1 62.41 3 SER B CA 1
ATOM 2754 C C . SER B 1 3 ? -6.703 -45.469 -8.57 1 62.41 3 SER B C 1
ATOM 2756 O O . SER B 1 3 ? -5.781 -45.312 -7.77 1 62.41 3 SER B O 1
ATOM 2758 N N . SER B 1 4 ? -6.293 -46.094 -9.797 1 86.56 4 SER B N 1
ATOM 2759 C CA . SER B 1 4 ? -4.98 -46.25 -10.406 1 86.56 4 SER B CA 1
ATOM 2760 C C . SER B 1 4 ? -4.207 -44.938 -10.422 1 86.56 4 SER B C 1
ATOM 2762 O O . SER B 1 4 ? -4.777 -43.875 -10.703 1 86.56 4 SER B O 1
ATOM 2764 N N . LYS B 1 5 ? -2.994 -44.906 -9.781 1 95.38 5 LYS B N 1
ATOM 2765 C CA . LYS B 1 5 ? -2.107 -43.75 -9.789 1 95.38 5 LYS B CA 1
ATOM 2766 C C . LYS B 1 5 ? -1.879 -43.25 -11.203 1 95.38 5 LYS B C 1
ATOM 2768 O O . LYS B 1 5 ? -1.766 -44.031 -12.148 1 95.38 5 LYS B O 1
ATOM 2773 N N . ILE B 1 6 ? -1.979 -42.031 -11.359 1 97.81 6 ILE B N 1
ATOM 2774 C CA . ILE B 1 6 ? -1.678 -41.438 -12.656 1 97.81 6 ILE B CA 1
ATOM 2775 C C . ILE B 1 6 ? -0.169 -41.438 -12.891 1 97.81 6 ILE B C 1
ATOM 2777 O O . ILE B 1 6 ? 0.61 -41.125 -11.984 1 97.81 6 ILE B O 1
ATOM 2781 N N . ARG B 1 7 ? 0.321 -41.844 -14.07 1 98.19 7 ARG B N 1
ATOM 2782 C CA . ARG B 1 7 ? 1.733 -41.906 -14.43 1 98.19 7 ARG B CA 1
ATOM 2783 C C . ARG B 1 7 ? 2.25 -40.562 -14.922 1 98.19 7 ARG B C 1
ATOM 2785 O O . ARG B 1 7 ? 1.709 -40 -15.875 1 98.19 7 ARG B O 1
ATOM 2792 N N . PHE B 1 8 ? 3.303 -40.094 -14.234 1 98.69 8 PHE B N 1
ATOM 2793 C CA . PHE B 1 8 ? 3.857 -38.781 -14.578 1 98.69 8 PHE B CA 1
ATOM 2794 C C . PHE B 1 8 ? 5.293 -38.906 -15.07 1 98.69 8 PHE B C 1
ATOM 2796 O O . PHE B 1 8 ? 6.074 -39.688 -14.523 1 98.69 8 PHE B O 1
ATOM 2803 N N . ALA B 1 9 ? 5.645 -38.125 -16.047 1 98.81 9 ALA B N 1
ATOM 2804 C CA . ALA B 1 9 ? 7.039 -37.812 -16.344 1 98.81 9 ALA B CA 1
ATOM 2805 C C . ALA B 1 9 ? 7.363 -36.375 -15.977 1 98.81 9 ALA B C 1
ATOM 2807 O O . ALA B 1 9 ? 6.496 -35.5 -16.047 1 98.81 9 ALA B O 1
ATOM 2808 N N . VAL B 1 10 ? 8.547 -36.094 -15.562 1 98.81 10 VAL B N 1
ATOM 2809 C CA . VAL B 1 10 ? 9.031 -34.75 -15.312 1 98.81 10 VAL B CA 1
ATOM 2810 C C . VAL B 1 10 ? 10.016 -34.344 -16.406 1 98.81 10 VAL B C 1
ATOM 2812 O O . VAL B 1 10 ? 11.008 -35.031 -16.641 1 98.81 10 VAL B O 1
ATOM 2815 N N . ILE B 1 11 ? 9.609 -33.281 -17.125 1 98.56 11 ILE B N 1
ATOM 2816 C CA . ILE B 1 11 ? 10.422 -32.75 -18.203 1 98.56 11 ILE B CA 1
ATOM 2817 C C . ILE B 1 11 ? 11.258 -31.578 -17.688 1 98.56 11 ILE B C 1
ATOM 2819 O O . ILE B 1 11 ? 10.727 -30.484 -17.453 1 98.56 11 ILE B O 1
ATOM 2823 N N . GLY B 1 12 ? 12.555 -31.734 -17.641 1 97.31 12 GLY B N 1
ATOM 2824 C CA . GLY B 1 12 ? 13.438 -30.719 -17.078 1 97.31 12 GLY B CA 1
ATOM 2825 C C . GLY B 1 12 ? 13.859 -31.031 -15.648 1 97.31 12 GLY B C 1
ATOM 2826 O O . GLY B 1 12 ? 13.016 -31.156 -14.758 1 97.31 12 GLY B O 1
ATOM 2827 N N . ALA B 1 13 ? 15.156 -31.109 -15.438 1 95.12 13 ALA B N 1
ATOM 2828 C CA . ALA B 1 13 ? 15.719 -31.406 -14.125 1 95.12 13 ALA B CA 1
ATOM 2829 C C . ALA B 1 13 ? 16.531 -30.234 -13.586 1 95.12 13 ALA B C 1
ATOM 2831 O O . ALA B 1 13 ? 17.516 -30.422 -12.867 1 95.12 13 ALA B O 1
ATOM 2832 N N . GLY B 1 14 ? 16.094 -29.016 -14 1 88.94 14 GLY B N 1
ATOM 2833 C CA . GLY B 1 14 ? 16.719 -27.812 -13.477 1 88.94 14 GLY B CA 1
ATOM 2834 C C . GLY B 1 14 ? 16.312 -27.5 -12.047 1 88.94 14 GLY B C 1
ATOM 2835 O O . GLY B 1 14 ? 16.078 -28.422 -11.25 1 88.94 14 GLY B O 1
ATOM 2836 N N . ALA B 1 15 ? 16.297 -26.281 -11.648 1 84 15 ALA B N 1
ATOM 2837 C CA . ALA B 1 15 ? 16.141 -25.797 -10.281 1 84 15 ALA B CA 1
ATOM 2838 C C . ALA B 1 15 ? 14.867 -26.375 -9.648 1 84 15 ALA B C 1
ATOM 2840 O O . ALA B 1 15 ? 14.898 -26.875 -8.531 1 84 15 ALA B O 1
ATOM 2841 N N . ILE B 1 16 ? 13.734 -26.312 -10.336 1 92.62 16 ILE B N 1
ATOM 2842 C CA . ILE B 1 16 ? 12.453 -26.688 -9.727 1 92.62 16 ILE B CA 1
ATOM 2843 C C . ILE B 1 16 ? 12.117 -28.141 -10.094 1 92.62 16 ILE B C 1
ATOM 2845 O O . ILE B 1 16 ? 11.242 -28.75 -9.477 1 92.62 16 ILE B O 1
ATOM 2849 N N . GLY B 1 17 ? 12.773 -28.734 -11.148 1 95.81 17 GLY B N 1
ATOM 2850 C CA . GLY B 1 17 ? 12.508 -30.078 -11.633 1 95.81 17 GLY B CA 1
ATOM 2851 C C . GLY B 1 17 ? 12.609 -31.125 -10.547 1 95.81 17 GLY B C 1
ATOM 2852 O O . GLY B 1 17 ? 11.672 -31.906 -10.336 1 95.81 17 GLY B O 1
ATOM 2853 N N . PRO B 1 18 ? 13.711 -31.125 -9.836 1 96.81 18 PRO B N 1
ATOM 2854 C CA . PRO B 1 18 ? 13.891 -32.094 -8.758 1 96.81 18 PRO B CA 1
ATOM 2855 C C . PRO B 1 18 ? 12.781 -32.031 -7.715 1 96.81 18 PRO B C 1
ATOM 2857 O O . PRO B 1 18 ? 12.344 -33.062 -7.203 1 96.81 18 PRO B O 1
ATOM 2860 N N . ARG B 1 19 ? 12.281 -30.828 -7.395 1 95.81 19 ARG B N 1
ATOM 2861 C CA . ARG B 1 19 ? 11.188 -30.688 -6.434 1 95.81 19 ARG B CA 1
ATOM 2862 C C . ARG B 1 19 ? 9.914 -31.359 -6.949 1 95.81 19 ARG B C 1
ATOM 2864 O O . ARG B 1 19 ? 9.25 -32.094 -6.211 1 95.81 19 ARG B O 1
ATOM 2871 N N . HIS B 1 20 ? 9.609 -31.156 -8.188 1 98.12 20 HIS B N 1
ATOM 2872 C CA . HIS B 1 20 ? 8.453 -31.812 -8.797 1 98.12 20 HIS B CA 1
ATOM 2873 C C . HIS B 1 20 ? 8.609 -33.312 -8.82 1 98.12 20 HIS B C 1
ATOM 2875 O O . HIS B 1 20 ? 7.688 -34.062 -8.461 1 98.12 20 HIS B O 1
ATOM 2881 N N . ALA B 1 21 ? 9.797 -33.781 -9.234 1 98.5 21 ALA B N 1
ATOM 2882 C CA . ALA B 1 21 ? 10.055 -35.188 -9.336 1 98.5 21 ALA B CA 1
ATOM 2883 C C . ALA B 1 21 ? 9.883 -35.875 -7.98 1 98.5 21 ALA B C 1
ATOM 2885 O O . ALA B 1 21 ? 9.242 -36.938 -7.887 1 98.5 21 ALA B O 1
ATOM 2886 N N . LYS B 1 22 ? 10.406 -35.25 -6.969 1 98.12 22 LYS B N 1
ATOM 2887 C CA . LYS B 1 22 ? 10.297 -35.812 -5.625 1 98.12 22 LYS B CA 1
ATOM 2888 C C . LYS B 1 22 ? 8.852 -35.812 -5.137 1 98.12 22 LYS B C 1
ATOM 2890 O O . LYS B 1 22 ? 8.406 -36.75 -4.48 1 98.12 22 LYS B O 1
ATOM 2895 N N . THR B 1 23 ? 8.18 -34.719 -5.441 1 98 23 THR B N 1
ATOM 2896 C CA . THR B 1 23 ? 6.766 -34.656 -5.086 1 98 23 THR B CA 1
ATOM 2897 C C . THR B 1 23 ? 5.977 -35.781 -5.703 1 98 23 THR B C 1
ATOM 2899 O O . THR B 1 23 ? 5.184 -36.438 -5.023 1 98 23 THR B O 1
ATOM 2902 N N . VAL B 1 24 ? 6.219 -36.125 -6.957 1 98.5 24 VAL B N 1
ATOM 2903 C CA . VAL B 1 24 ? 5.52 -37.219 -7.641 1 98.5 24 VAL B CA 1
ATOM 2904 C C . VAL B 1 24 ? 5.945 -38.562 -7.047 1 98.5 24 VAL B C 1
ATOM 2906 O O . VAL B 1 24 ? 5.102 -39.406 -6.77 1 98.5 24 VAL B O 1
ATOM 2909 N N . ALA B 1 25 ? 7.219 -38.688 -6.855 1 98.12 25 ALA B N 1
ATOM 2910 C CA . ALA B 1 25 ? 7.766 -39.938 -6.355 1 98.12 25 ALA B CA 1
ATOM 2911 C C . ALA B 1 25 ? 7.188 -40.281 -4.988 1 98.12 25 ALA B C 1
ATOM 2913 O O . ALA B 1 25 ? 7.016 -41.469 -4.66 1 98.12 25 ALA B O 1
ATOM 2914 N N . ASN B 1 26 ? 6.82 -39.312 -4.227 1 97.38 26 ASN B N 1
ATOM 2915 C CA . ASN B 1 26 ? 6.34 -39.531 -2.865 1 97.38 26 ASN B CA 1
ATOM 2916 C C . ASN B 1 26 ? 4.816 -39.5 -2.801 1 97.38 26 ASN B C 1
ATOM 2918 O O . ASN B 1 26 ? 4.234 -39.625 -1.72 1 97.38 26 ASN B O 1
ATOM 2922 N N . SER B 1 27 ? 4.188 -39.438 -3.854 1 97.69 27 SER B N 1
ATOM 2923 C CA . SER B 1 27 ? 2.742 -39.219 -3.898 1 97.69 27 SER B CA 1
ATOM 2924 C C . SER B 1 27 ? 1.989 -40.531 -3.762 1 97.69 27 SER B C 1
ATOM 2926 O O . SER B 1 27 ? 2.457 -41.594 -4.23 1 97.69 27 SER B O 1
ATOM 2928 N N . SER B 1 28 ? 0.841 -40.5 -3.162 1 97 28 SER B N 1
ATOM 2929 C CA . SER B 1 28 ? -0.027 -41.656 -3.059 1 97 28 SER B CA 1
ATOM 2930 C C . SER B 1 28 ? -0.99 -41.719 -4.238 1 97 28 SER B C 1
ATOM 2932 O O . SER B 1 28 ? -1.636 -42.75 -4.453 1 97 28 SER B O 1
ATOM 2934 N N . VAL B 1 29 ? -1.04 -40.656 -5.078 1 97.38 29 VAL B N 1
ATOM 2935 C CA . VAL B 1 29 ? -2.049 -40.656 -6.133 1 97.38 29 VAL B CA 1
ATOM 2936 C C . VAL B 1 29 ? -1.369 -40.594 -7.5 1 97.38 29 VAL B C 1
ATOM 2938 O O . VAL B 1 29 ? -2.037 -40.656 -8.531 1 97.38 29 VAL B O 1
ATOM 2941 N N . ALA B 1 30 ? -0.03 -40.531 -7.535 1 98.19 30 ALA B N 1
ATOM 2942 C CA . ALA B 1 30 ? 0.736 -40.469 -8.781 1 98.19 30 ALA B CA 1
ATOM 2943 C C . ALA B 1 30 ? 1.968 -41.375 -8.719 1 98.19 30 ALA B C 1
ATOM 2945 O O . ALA B 1 30 ? 2.412 -41.75 -7.629 1 98.19 30 ALA B O 1
ATOM 2946 N N . VAL B 1 31 ? 2.467 -41.75 -9.844 1 97.81 31 VAL B N 1
ATOM 2947 C CA . VAL B 1 31 ? 3.707 -42.5 -9.922 1 97.81 31 VAL B CA 1
ATOM 2948 C C . VAL B 1 31 ? 4.645 -41.875 -10.945 1 97.81 31 VAL B C 1
ATOM 2950 O O . VAL B 1 31 ? 4.211 -41.469 -12.023 1 97.81 31 VAL B O 1
ATOM 2953 N N . LEU B 1 32 ? 5.914 -41.656 -10.547 1 98.5 32 LEU B N 1
ATOM 2954 C CA . LEU B 1 32 ? 6.938 -41.156 -11.438 1 98.5 32 LEU B CA 1
ATOM 2955 C C . LEU B 1 32 ? 7.453 -42.219 -12.367 1 98.5 32 LEU B C 1
ATOM 2957 O O . LEU B 1 32 ? 7.98 -43.25 -11.914 1 98.5 32 LEU B O 1
ATOM 2961 N N . THR B 1 33 ? 7.383 -41.969 -13.703 1 97.88 33 THR B N 1
ATOM 2962 C CA . THR B 1 33 ? 7.723 -43.062 -14.617 1 97.88 33 THR B CA 1
ATOM 2963 C C . THR B 1 33 ? 9.023 -42.75 -15.352 1 97.88 33 THR B C 1
ATOM 2965 O O . THR B 1 33 ? 9.688 -43.656 -15.844 1 97.88 33 THR B O 1
ATOM 2968 N N . ALA B 1 34 ? 9.312 -41.438 -15.43 1 98.56 34 ALA B N 1
ATOM 2969 C CA . ALA B 1 34 ? 10.523 -41.094 -16.172 1 98.56 34 ALA B CA 1
ATOM 2970 C C . ALA B 1 34 ? 10.938 -39.625 -15.898 1 98.56 34 ALA B C 1
ATOM 2972 O O . ALA B 1 34 ? 10.117 -38.812 -15.477 1 98.56 34 ALA B O 1
ATOM 2973 N N . ILE B 1 35 ? 12.211 -39.406 -16.094 1 98.62 35 ILE B N 1
ATOM 2974 C CA . ILE B 1 35 ? 12.781 -38.062 -16.156 1 98.62 35 ILE B CA 1
ATOM 2975 C C . ILE B 1 35 ? 13.312 -37.781 -17.562 1 98.62 35 ILE B C 1
ATOM 2977 O O . ILE B 1 35 ? 13.984 -38.625 -18.156 1 98.62 35 ILE B O 1
ATOM 2981 N N . VAL B 1 36 ? 12.93 -36.656 -18.094 1 98.5 36 VAL B N 1
ATOM 2982 C CA . VAL B 1 36 ? 13.445 -36.25 -19.406 1 98.5 36 VAL B CA 1
ATOM 2983 C C . VAL B 1 36 ? 14.32 -35 -19.25 1 98.5 36 VAL B C 1
ATOM 2985 O O . VAL B 1 36 ? 13.836 -33.938 -18.844 1 98.5 36 VAL B O 1
ATOM 2988 N N . ASP B 1 37 ? 15.516 -35.031 -19.547 1 97.69 37 ASP B N 1
ATOM 2989 C CA . ASP B 1 37 ? 16.469 -33.938 -19.562 1 97.69 37 ASP B CA 1
ATOM 2990 C C . ASP B 1 37 ? 17.719 -34.281 -20.344 1 97.69 37 ASP B C 1
ATOM 2992 O O . ASP B 1 37 ? 18.359 -35.312 -20.078 1 97.69 37 ASP B O 1
ATOM 2996 N N . PRO B 1 38 ? 18.109 -33.438 -21.312 1 95.62 38 PRO B N 1
ATOM 2997 C CA . PRO B 1 38 ? 19.328 -33.75 -22.047 1 95.62 38 PRO B CA 1
ATOM 2998 C C . PRO B 1 38 ? 20.594 -33.562 -21.203 1 95.62 38 PRO B C 1
ATOM 3000 O O . PRO B 1 38 ? 21.656 -34.094 -21.562 1 95.62 38 PRO B O 1
ATOM 3003 N N . ALA B 1 39 ? 20.531 -32.781 -20.109 1 95.12 39 ALA B N 1
ATOM 3004 C CA . ALA B 1 39 ? 21.703 -32.469 -19.281 1 95.12 39 ALA B CA 1
ATOM 3005 C C . ALA B 1 39 ? 21.984 -33.625 -18.312 1 95.12 39 ALA B C 1
ATOM 3007 O O . ALA B 1 39 ? 21.094 -34.406 -17.984 1 95.12 39 ALA B O 1
ATOM 3008 N N . PRO B 1 40 ? 23.25 -33.688 -17.844 1 94.44 40 PRO B N 1
ATOM 3009 C CA . PRO B 1 40 ? 23.625 -34.75 -16.906 1 94.44 40 PRO B CA 1
ATOM 3010 C C . PRO B 1 40 ? 22.797 -34.75 -15.625 1 94.44 40 PRO B C 1
ATOM 3012 O O . PRO B 1 40 ? 22.609 -35.781 -14.992 1 94.44 40 PRO B O 1
ATOM 3015 N N . SER B 1 41 ? 22.297 -33.625 -15.273 1 94.31 41 SER B N 1
ATOM 3016 C CA . SER B 1 41 ? 21.469 -33.5 -14.078 1 94.31 41 SER B CA 1
ATOM 3017 C C . SER B 1 41 ? 20.219 -34.375 -14.18 1 94.31 41 SER B C 1
ATOM 3019 O O . SER B 1 41 ? 19.719 -34.906 -13.172 1 94.31 41 SER B O 1
ATOM 3021 N N . GLY B 1 42 ? 19.766 -34.562 -15.391 1 96.62 42 GLY B N 1
ATOM 3022 C CA . GLY B 1 42 ? 18.625 -35.438 -15.609 1 96.62 42 GLY B CA 1
ATOM 3023 C C . GLY B 1 42 ? 18.906 -36.906 -15.281 1 96.62 42 GLY B C 1
ATOM 3024 O O . GLY B 1 42 ? 18.094 -37.562 -14.617 1 96.62 42 GLY B O 1
ATOM 3025 N N . ALA B 1 43 ? 20.016 -37.344 -15.758 1 97.25 43 ALA B N 1
ATOM 3026 C CA . ALA B 1 43 ? 20.406 -38.719 -15.5 1 97.25 43 ALA B CA 1
ATOM 3027 C C . ALA B 1 43 ? 20.625 -38.969 -14.008 1 97.25 43 ALA B C 1
ATOM 3029 O O . ALA B 1 43 ? 20.234 -40.031 -13.484 1 97.25 43 ALA B O 1
ATOM 3030 N N . GLN B 1 44 ? 21.25 -38.031 -13.398 1 97.69 44 GLN B N 1
ATOM 3031 C CA . GLN B 1 44 ? 21.516 -38.125 -11.969 1 97.69 44 GLN B CA 1
ATOM 3032 C C . GLN B 1 44 ? 20.219 -38.188 -11.164 1 97.69 44 GLN B C 1
ATOM 3034 O O . GLN B 1 44 ? 20.078 -39.031 -10.266 1 97.69 44 GLN B O 1
ATOM 3039 N N . LEU B 1 45 ? 19.297 -37.312 -11.508 1 97.88 45 LEU B N 1
ATOM 3040 C CA . LEU B 1 45 ? 18.016 -37.281 -10.812 1 97.88 45 LEU B CA 1
ATOM 3041 C C . LEU B 1 45 ? 17.234 -38.594 -11.031 1 97.88 45 LEU B C 1
ATOM 3043 O O . LEU B 1 45 ? 16.641 -39.125 -10.094 1 97.88 45 LEU B O 1
ATOM 3047 N N . ALA B 1 46 ? 17.234 -39.125 -12.234 1 98.38 46 ALA B N 1
ATOM 3048 C CA . ALA B 1 46 ? 16.562 -40.375 -12.562 1 98.38 46 ALA B CA 1
ATOM 3049 C C . ALA B 1 46 ? 17.125 -41.531 -11.766 1 98.38 46 ALA B C 1
ATOM 3051 O O . ALA B 1 46 ? 16.375 -42.375 -11.25 1 98.38 46 ALA B O 1
ATOM 3052 N N . ALA B 1 47 ? 18.453 -41.531 -11.68 1 98.12 47 ALA B N 1
ATOM 3053 C CA . ALA B 1 47 ? 19.125 -42.562 -10.922 1 98.12 47 ALA B CA 1
ATOM 3054 C C . ALA B 1 47 ? 18.75 -42.5 -9.438 1 98.12 47 ALA B C 1
ATOM 3056 O O . ALA B 1 47 ? 18.484 -43.531 -8.805 1 98.12 47 ALA B O 1
ATOM 3057 N N . GLU B 1 48 ? 18.797 -41.312 -8.953 1 97.88 48 GLU B N 1
ATOM 3058 C CA . GLU B 1 48 ? 18.453 -41.094 -7.551 1 97.88 48 GLU B CA 1
ATOM 3059 C C . GLU B 1 48 ? 17.047 -41.594 -7.238 1 97.88 48 GLU B C 1
ATOM 3061 O O . GLU B 1 48 ? 16.797 -42.125 -6.152 1 97.88 48 GLU B O 1
ATOM 3066 N N . LEU B 1 49 ? 16.094 -41.469 -8.188 1 98.31 49 LEU B N 1
ATOM 3067 C CA . LEU B 1 49 ? 14.688 -41.781 -7.949 1 98.31 49 LEU B CA 1
ATOM 3068 C C . LEU B 1 49 ? 14.328 -43.156 -8.539 1 98.31 49 LEU B C 1
ATOM 3070 O O . LEU B 1 49 ? 13.172 -43.562 -8.477 1 98.31 49 LEU B O 1
ATOM 3074 N N . ASN B 1 50 ? 15.297 -43.844 -9.133 1 97.88 50 ASN B N 1
ATOM 3075 C CA . ASN B 1 50 ? 15.148 -45.188 -9.695 1 97.88 50 ASN B CA 1
ATOM 3076 C C . ASN B 1 50 ? 14.062 -45.219 -10.766 1 97.88 50 ASN B C 1
ATOM 3078 O O . ASN B 1 50 ? 13.148 -46.031 -10.695 1 97.88 50 ASN B O 1
ATOM 3082 N N . VAL B 1 51 ? 14.172 -44.312 -11.711 1 98.38 51 VAL B N 1
ATOM 3083 C CA . VAL B 1 51 ? 13.273 -44.281 -12.859 1 98.38 51 VAL B CA 1
ATOM 3084 C C . VAL B 1 51 ? 14.086 -44.094 -14.141 1 98.38 51 VAL B C 1
ATOM 3086 O O . VAL B 1 51 ? 15.234 -43.656 -14.102 1 98.38 51 VAL B O 1
ATOM 3089 N N . PRO B 1 52 ? 13.531 -44.438 -15.281 1 98.38 52 PRO B N 1
ATOM 3090 C CA . PRO B 1 52 ? 14.242 -44.281 -16.547 1 98.38 52 PRO B CA 1
ATOM 3091 C C . PRO B 1 52 ? 14.539 -42.812 -16.875 1 98.38 52 PRO B C 1
ATOM 3093 O O . PRO B 1 52 ? 13.75 -41.938 -16.531 1 98.38 52 PRO B O 1
ATOM 3096 N N . HIS B 1 53 ? 15.672 -42.656 -17.469 1 98.38 53 HIS B N 1
ATOM 3097 C CA . HIS B 1 53 ? 16.078 -41.375 -18 1 98.38 53 HIS B CA 1
ATOM 3098 C C . HIS B 1 53 ? 15.984 -41.344 -19.516 1 98.38 53 HIS B C 1
ATOM 3100 O O . HIS B 1 53 ? 16.391 -42.281 -20.188 1 98.38 53 HIS B O 1
ATOM 3106 N N . TYR B 1 54 ? 15.406 -40.312 -20.078 1 98.31 54 TYR B N 1
ATOM 3107 C CA . TYR B 1 54 ? 15.383 -40.094 -21.516 1 98.31 54 TYR B CA 1
ATOM 3108 C C . TYR B 1 54 ? 16 -38.75 -21.859 1 98.31 54 TYR B C 1
ATOM 3110 O O . TYR B 1 54 ? 15.883 -37.781 -21.094 1 98.31 54 TYR B O 1
ATOM 3118 N N . VAL B 1 55 ? 16.562 -38.531 -23.016 1 96.69 55 VAL B N 1
ATOM 3119 C CA . VAL B 1 55 ? 17.234 -37.312 -23.375 1 96.69 55 VAL B CA 1
ATOM 3120 C C . VAL B 1 55 ? 16.281 -36.406 -24.188 1 96.69 55 VAL B C 1
ATOM 3122 O O . VAL B 1 55 ? 16.516 -35.219 -24.344 1 96.69 55 VAL B O 1
ATOM 3125 N N . SER B 1 56 ? 15.172 -37.094 -24.656 1 96.38 56 SER B N 1
ATOM 3126 C CA . SER B 1 56 ? 14.211 -36.344 -25.453 1 96.38 56 SER B CA 1
ATOM 3127 C C . SER B 1 56 ? 12.797 -36.875 -25.266 1 96.38 56 SER B C 1
ATOM 3129 O O . SER B 1 56 ? 12.594 -38 -24.844 1 96.38 56 SER B O 1
ATOM 3131 N N . ILE B 1 57 ? 11.836 -36.031 -25.609 1 96.94 57 ILE B N 1
ATOM 3132 C CA . ILE B 1 57 ? 10.422 -36.375 -25.469 1 96.94 57 ILE B CA 1
ATOM 3133 C C . ILE B 1 57 ? 10.047 -37.438 -26.469 1 96.94 57 ILE B C 1
ATOM 3135 O O . ILE B 1 57 ? 9.367 -38.406 -26.125 1 96.94 57 ILE B O 1
ATOM 3139 N N . PRO B 1 58 ? 10.484 -37.375 -27.734 1 96.75 58 PRO B N 1
ATOM 3140 C CA . PRO B 1 58 ? 10.148 -38.438 -28.688 1 96.75 58 PRO B CA 1
ATOM 3141 C C . PRO B 1 58 ? 10.602 -39.812 -28.203 1 96.75 58 PRO B C 1
ATOM 3143 O O . PRO B 1 58 ? 9.859 -40.781 -28.344 1 96.75 58 PRO B O 1
ATOM 3146 N N . ASP B 1 59 ? 11.805 -39.844 -27.609 1 96.88 59 ASP B N 1
ATOM 3147 C CA . ASP B 1 59 ? 12.289 -41.094 -27.078 1 96.88 59 ASP B CA 1
ATOM 3148 C C . ASP B 1 59 ? 11.367 -41.625 -25.984 1 96.88 59 ASP B C 1
ATOM 3150 O O . ASP B 1 59 ? 11.109 -42.844 -25.906 1 96.88 59 ASP B O 1
ATOM 3154 N N . LEU B 1 60 ? 10.938 -40.812 -25.125 1 97.62 60 LEU B N 1
ATOM 3155 C CA . LEU B 1 60 ? 10.023 -41.188 -24.047 1 97.62 60 LEU B CA 1
ATOM 3156 C C . LEU B 1 60 ? 8.695 -41.688 -24.625 1 97.62 60 LEU B C 1
ATOM 3158 O O . LEU B 1 60 ? 8.188 -42.719 -24.203 1 97.62 60 LEU B O 1
ATOM 3162 N N . LEU B 1 61 ? 8.125 -40.938 -25.641 1 96.69 61 LEU B N 1
ATOM 3163 C CA . LEU B 1 61 ? 6.789 -41.219 -26.172 1 96.69 61 LEU B CA 1
ATOM 3164 C C . LEU B 1 61 ? 6.766 -42.562 -26.906 1 96.69 61 LEU B C 1
ATOM 3166 O O . LEU B 1 61 ? 5.711 -43.188 -27.016 1 96.69 61 LEU B O 1
ATOM 3170 N N . GLN B 1 62 ? 7.906 -42.969 -27.375 1 95.88 62 GLN B N 1
ATOM 3171 C CA . GLN B 1 62 ? 8 -44.219 -28.109 1 95.88 62 GLN B CA 1
ATOM 3172 C C . GLN B 1 62 ? 8.383 -45.375 -27.188 1 95.88 62 GLN B C 1
ATOM 3174 O O . GLN B 1 62 ? 8.453 -46.531 -27.609 1 95.88 62 GLN B O 1
ATOM 3179 N N . SER B 1 63 ? 8.555 -45.062 -26.016 1 96.81 63 SER B N 1
ATOM 3180 C CA . SER B 1 63 ? 9.008 -46.062 -25.047 1 96.81 63 SER B CA 1
ATOM 3181 C C . SER B 1 63 ? 7.832 -46.688 -24.297 1 96.81 63 SER B C 1
ATOM 3183 O O . SER B 1 63 ? 6.719 -46.156 -24.344 1 96.81 63 SER B O 1
ATOM 3185 N N . PRO B 1 64 ? 8.07 -47.781 -23.594 1 96.25 64 PRO B N 1
ATOM 3186 C CA . PRO B 1 64 ? 7.031 -48.375 -22.734 1 96.25 64 PRO B CA 1
ATOM 3187 C C . PRO B 1 64 ? 6.703 -47.531 -21.516 1 96.25 64 PRO B C 1
ATOM 3189 O O . PRO B 1 64 ? 5.738 -47.781 -20.812 1 96.25 64 PRO B O 1
ATOM 3192 N N . ASP B 1 65 ? 7.434 -46.438 -21.328 1 96.88 65 ASP B N 1
ATOM 3193 C CA . ASP B 1 65 ? 7.27 -45.594 -20.141 1 96.88 65 ASP B CA 1
ATOM 3194 C C . ASP B 1 65 ? 6.418 -44.375 -20.453 1 96.88 65 ASP B C 1
ATOM 3196 O O . ASP B 1 65 ? 6.379 -43.406 -19.672 1 96.88 65 ASP B O 1
ATOM 3200 N N . LYS B 1 66 ? 5.781 -44.375 -21.641 1 97.31 66 LYS B N 1
ATOM 3201 C CA . LYS B 1 66 ? 4.918 -43.25 -21.984 1 97.31 66 LYS B CA 1
ATOM 3202 C C . LYS B 1 66 ? 3.98 -42.906 -20.828 1 97.31 66 LYS B C 1
ATOM 3204 O O . LYS B 1 66 ? 3.234 -43.75 -20.344 1 97.31 66 LYS B O 1
ATOM 3209 N N . PRO B 1 67 ? 3.996 -41.688 -20.375 1 98.12 67 PRO B N 1
ATOM 3210 C CA . PRO B 1 67 ? 3.189 -41.281 -19.219 1 98.12 67 PRO B CA 1
ATOM 3211 C C . PRO B 1 67 ? 1.774 -40.844 -19.594 1 98.12 67 PRO B C 1
ATOM 3213 O O . PRO B 1 67 ? 1.475 -40.688 -20.781 1 98.12 67 PRO B O 1
ATOM 3216 N N . ASP B 1 68 ? 0.87 -40.812 -18.609 1 97.81 68 ASP B N 1
ATOM 3217 C CA . ASP B 1 68 ? -0.44 -40.188 -18.781 1 97.81 68 ASP B CA 1
ATOM 3218 C C . ASP B 1 68 ? -0.335 -38.656 -18.766 1 97.81 68 ASP B C 1
ATOM 3220 O O . ASP B 1 68 ? -1.111 -37.969 -19.438 1 97.81 68 ASP B O 1
ATOM 3224 N N . ALA B 1 69 ? 0.58 -38.156 -17.922 1 98.56 69 ALA B N 1
ATOM 3225 C CA . ALA B 1 69 ? 0.758 -36.719 -17.703 1 98.56 69 ALA B CA 1
ATOM 3226 C C . ALA B 1 69 ? 2.238 -36.344 -17.594 1 98.56 69 ALA B C 1
ATOM 3228 O O . ALA B 1 69 ? 3.074 -37.219 -17.328 1 98.56 69 ALA B O 1
ATOM 3229 N N . ALA B 1 70 ? 2.523 -35.094 -17.828 1 98.81 70 ALA B N 1
ATOM 3230 C CA . ALA B 1 70 ? 3.895 -34.594 -17.734 1 98.81 70 ALA B CA 1
ATOM 3231 C C . ALA B 1 70 ? 3.943 -33.25 -17.016 1 98.81 70 ALA B C 1
ATOM 3233 O O . ALA B 1 70 ? 3.029 -32.438 -17.156 1 98.81 70 ALA B O 1
ATOM 3234 N N . ILE B 1 71 ? 4.969 -33.031 -16.219 1 98.81 71 ILE B N 1
ATOM 3235 C CA . ILE B 1 71 ? 5.277 -31.734 -15.625 1 98.81 71 ILE B CA 1
ATOM 3236 C C . ILE B 1 71 ? 6.426 -31.078 -16.375 1 98.81 71 ILE B C 1
ATOM 3238 O O . ILE B 1 71 ? 7.531 -31.625 -16.453 1 98.81 71 ILE B O 1
ATOM 3242 N N . ILE B 1 72 ? 6.113 -29.984 -16.969 1 98.5 72 ILE B N 1
ATOM 3243 C CA . ILE B 1 72 ? 7.113 -29.234 -17.734 1 98.5 72 ILE B CA 1
ATOM 3244 C C . ILE B 1 72 ? 7.781 -28.203 -16.812 1 98.5 72 ILE B C 1
ATOM 3246 O O . ILE B 1 72 ? 7.168 -27.203 -16.453 1 98.5 72 ILE B O 1
ATOM 3250 N N . SER B 1 73 ? 9 -28.406 -16.469 1 97.5 73 SER B N 1
ATOM 3251 C CA . SER B 1 73 ? 9.789 -27.531 -15.594 1 97.5 73 SER B CA 1
ATOM 3252 C C . SER B 1 73 ? 11.117 -27.156 -16.25 1 97.5 73 SER B C 1
ATOM 3254 O O . SER B 1 73 ? 12.156 -27.156 -15.586 1 97.5 73 SER B O 1
ATOM 3256 N N . THR B 1 74 ? 11.117 -26.906 -17.594 1 95.69 74 THR B N 1
ATOM 3257 C CA . THR B 1 74 ? 12.258 -26.531 -18.422 1 95.69 74 THR B CA 1
ATOM 3258 C C . THR B 1 74 ? 12.391 -25 -18.484 1 95.69 74 THR B C 1
ATOM 3260 O O . THR B 1 74 ? 11.586 -24.281 -17.906 1 95.69 74 THR B O 1
ATOM 3263 N N . PRO B 1 75 ? 13.461 -24.531 -19.094 1 91.44 75 PRO B N 1
ATOM 3264 C CA . PRO B 1 75 ? 13.539 -23.078 -19.297 1 91.44 75 PRO B CA 1
ATOM 3265 C C . PRO B 1 75 ? 12.32 -22.516 -20.016 1 91.44 75 PRO B C 1
ATOM 3267 O O . PRO B 1 75 ? 11.742 -23.188 -20.875 1 91.44 75 PRO B O 1
ATOM 3270 N N . ASN B 1 76 ? 12 -21.281 -19.766 1 91.12 76 ASN B N 1
ATOM 3271 C CA . ASN B 1 76 ? 10.75 -20.641 -20.172 1 91.12 76 ASN B CA 1
ATOM 3272 C C . ASN B 1 76 ? 10.539 -20.703 -21.672 1 91.12 76 ASN B C 1
ATOM 3274 O O . ASN B 1 76 ? 9.422 -20.922 -22.141 1 91.12 76 ASN B O 1
ATOM 3278 N N . PHE B 1 77 ? 11.617 -20.547 -22.422 1 92.31 77 PHE B N 1
ATOM 3279 C CA . PHE B 1 77 ? 11.5 -20.422 -23.859 1 92.31 77 PHE B CA 1
ATOM 3280 C C . PHE B 1 77 ? 11.117 -21.75 -24.5 1 92.31 77 PHE B C 1
ATOM 3282 O O . PHE B 1 77 ? 10.734 -21.797 -25.672 1 92.31 77 PHE B O 1
ATOM 3289 N N . THR B 1 78 ? 11.148 -22.859 -23.766 1 95.81 78 THR B N 1
ATOM 3290 C CA . THR B 1 78 ? 10.836 -24.172 -24.312 1 95.81 78 THR B CA 1
ATOM 3291 C C . THR B 1 78 ? 9.391 -24.547 -24.016 1 95.81 78 THR B C 1
ATOM 3293 O O . THR B 1 78 ? 8.867 -25.516 -24.578 1 95.81 78 THR B O 1
ATOM 3296 N N . HIS B 1 79 ? 8.68 -23.859 -23.156 1 97.62 79 HIS B N 1
ATOM 3297 C CA . HIS B 1 79 ? 7.371 -24.234 -22.625 1 97.62 79 HIS B CA 1
ATOM 3298 C C . HIS B 1 79 ? 6.375 -24.484 -23.766 1 97.62 79 HIS B C 1
ATOM 3300 O O . HIS B 1 79 ? 5.715 -25.531 -23.797 1 97.62 79 HIS B O 1
ATOM 3306 N N . VAL B 1 80 ? 6.328 -23.578 -24.672 1 98.31 80 VAL B N 1
ATOM 3307 C CA . VAL B 1 80 ? 5.309 -23.625 -25.719 1 98.31 80 VAL B CA 1
ATOM 3308 C C . VAL B 1 80 ? 5.551 -24.844 -26.609 1 98.31 80 VAL B C 1
ATOM 3310 O O . VAL B 1 80 ? 4.652 -25.672 -26.812 1 98.31 80 VAL B O 1
ATOM 3313 N N . ALA B 1 81 ? 6.789 -25 -27.078 1 98 81 ALA B N 1
ATOM 3314 C CA . ALA B 1 81 ? 7.117 -26.094 -27.984 1 98 81 ALA B CA 1
ATOM 3315 C C . ALA B 1 81 ? 6.898 -27.438 -27.312 1 98 81 ALA B C 1
ATOM 3317 O O . ALA B 1 81 ? 6.305 -28.344 -27.906 1 98 81 ALA B O 1
ATOM 3318 N N . LEU B 1 82 ? 7.324 -27.578 -26.109 1 98.12 82 LEU B N 1
ATOM 3319 C CA . LEU B 1 82 ? 7.207 -28.844 -25.391 1 98.12 82 LEU B CA 1
ATOM 3320 C C . LEU B 1 82 ? 5.746 -29.156 -25.078 1 98.12 82 LEU B C 1
ATOM 3322 O O . LEU B 1 82 ? 5.328 -30.328 -25.156 1 98.12 82 LEU B O 1
ATOM 3326 N N . SER B 1 83 ? 5.008 -28.156 -24.703 1 98.5 83 SER B N 1
ATOM 3327 C CA . SER B 1 83 ? 3.59 -28.344 -24.406 1 98.5 83 SER B CA 1
ATOM 3328 C C . SER B 1 83 ? 2.832 -28.812 -25.656 1 98.5 83 SER B C 1
ATOM 3330 O O . SER B 1 83 ? 1.974 -29.703 -25.562 1 98.5 83 SER B O 1
ATOM 3332 N N . LYS B 1 84 ? 3.131 -28.219 -26.766 1 98.12 84 LYS B N 1
ATOM 3333 C CA . LYS B 1 84 ? 2.492 -28.625 -28.016 1 98.12 84 LYS B CA 1
ATOM 3334 C C . LYS B 1 84 ? 2.818 -30.078 -28.359 1 98.12 84 LYS B C 1
ATOM 3336 O O . LYS B 1 84 ? 1.931 -30.844 -28.734 1 98.12 84 LYS B O 1
ATOM 3341 N N . GLU B 1 85 ? 4.078 -30.406 -28.219 1 97.94 85 GLU B N 1
ATOM 3342 C CA . GLU B 1 85 ? 4.531 -31.75 -28.531 1 97.94 85 GLU B CA 1
ATOM 3343 C C . GLU B 1 85 ? 3.834 -32.781 -27.641 1 97.94 85 GLU B C 1
ATOM 3345 O O . GLU B 1 85 ? 3.297 -33.781 -28.141 1 97.94 85 GLU B O 1
ATOM 3350 N N . LEU B 1 86 ? 3.803 -32.562 -26.375 1 98.38 86 LEU B N 1
ATOM 3351 C CA . LEU B 1 86 ? 3.219 -33.5 -25.406 1 98.38 86 LEU B CA 1
ATOM 3352 C C . LEU B 1 86 ? 1.708 -33.594 -25.594 1 98.38 86 LEU B C 1
ATOM 3354 O O . LEU B 1 86 ? 1.153 -34.688 -25.656 1 98.38 86 LEU B O 1
ATOM 3358 N N . SER B 1 87 ? 1.063 -32.469 -25.719 1 98.12 87 SER B N 1
ATOM 3359 C CA . SER B 1 87 ? -0.392 -32.469 -25.828 1 98.12 87 SER B CA 1
ATOM 3360 C C . SER B 1 87 ? -0.854 -33.125 -27.125 1 98.12 87 SER B C 1
ATOM 3362 O O . SER B 1 87 ? -1.893 -33.812 -27.141 1 98.12 87 SER B O 1
ATOM 3364 N N . SER B 1 88 ? -0.114 -32.969 -28.203 1 97.56 88 SER B N 1
ATOM 3365 C CA . SER B 1 88 ? -0.445 -33.625 -29.469 1 97.56 88 SER B CA 1
ATOM 3366 C C . SER B 1 88 ? -0.384 -35.156 -29.344 1 97.56 88 SER B C 1
ATOM 3368 O O . SER B 1 88 ? -0.966 -35.875 -30.172 1 97.56 88 SER B O 1
ATOM 3370 N N . SER B 1 89 ? 0.329 -35.594 -28.375 1 97.38 89 SER B N 1
ATOM 3371 C CA . SER B 1 89 ? 0.461 -37.031 -28.141 1 97.38 89 SER B CA 1
ATOM 3372 C C . SER B 1 89 ? -0.518 -37.531 -27.078 1 97.38 89 SER B C 1
ATOM 3374 O O . SER B 1 89 ? -0.398 -38.656 -26.578 1 97.38 89 SER B O 1
ATOM 3376 N N . GLY B 1 90 ? -1.41 -36.656 -26.641 1 97.38 90 GLY B N 1
ATOM 3377 C CA . GLY B 1 90 ? -2.471 -37.031 -25.719 1 97.38 90 GLY B CA 1
ATOM 3378 C C . GLY B 1 90 ? -2.033 -36.969 -24.266 1 97.38 90 GLY B C 1
ATOM 3379 O O . GLY B 1 90 ? -2.715 -37.5 -23.391 1 97.38 90 GLY B O 1
ATOM 3380 N N . ILE B 1 91 ? -0.912 -36.375 -23.969 1 98.25 91 ILE B N 1
ATOM 3381 C CA . ILE B 1 91 ? -0.368 -36.344 -22.609 1 98.25 91 ILE B CA 1
ATOM 3382 C C . ILE B 1 91 ? -0.921 -35.125 -21.875 1 98.25 91 ILE B C 1
ATOM 3384 O O . ILE B 1 91 ? -0.894 -34 -22.406 1 98.25 91 ILE B O 1
ATOM 3388 N N . TYR B 1 92 ? -1.48 -35.281 -20.641 1 98.38 92 TYR B N 1
ATOM 3389 C CA . TYR B 1 92 ? -1.903 -34.156 -19.812 1 98.38 92 TYR B CA 1
ATOM 3390 C C . TYR B 1 92 ? -0.704 -33.344 -19.328 1 98.38 92 TYR B C 1
ATOM 3392 O O . TYR B 1 92 ? 0.387 -33.875 -19.141 1 98.38 92 TYR B O 1
ATOM 3400 N N . ILE B 1 93 ? -0.952 -32.031 -19.062 1 98.44 93 ILE B N 1
ATOM 3401 C CA . ILE B 1 93 ? 0.23 -31.203 -18.875 1 98.44 93 ILE B CA 1
ATOM 3402 C C . ILE B 1 93 ? 0.052 -30.344 -17.625 1 98.44 93 ILE B C 1
ATOM 3404 O O . ILE B 1 93 ? -0.996 -29.719 -17.438 1 98.44 93 ILE B O 1
ATOM 3408 N N . LEU B 1 94 ? 1.003 -30.359 -16.734 1 98.69 94 LEU B N 1
ATOM 3409 C CA . LEU B 1 94 ? 1.285 -29.312 -15.75 1 98.69 94 LEU B CA 1
ATOM 3410 C C . LEU B 1 94 ? 2.504 -28.5 -16.156 1 98.69 94 LEU B C 1
ATOM 3412 O O . LEU B 1 94 ? 3.629 -29 -16.141 1 98.69 94 LEU B O 1
ATOM 3416 N N . ILE B 1 95 ? 2.289 -27.297 -16.547 1 98.38 95 ILE B N 1
ATOM 3417 C CA . ILE B 1 95 ? 3.359 -26.469 -17.078 1 98.38 95 ILE B CA 1
ATOM 3418 C C . ILE B 1 95 ? 3.729 -25.391 -16.062 1 98.38 95 ILE B C 1
ATOM 3420 O O . ILE B 1 95 ? 2.859 -24.656 -15.586 1 98.38 95 ILE B O 1
ATOM 3424 N N . GLU B 1 96 ? 4.965 -25.25 -15.758 1 97.19 96 GLU B N 1
ATOM 3425 C CA . GLU B 1 96 ? 5.441 -24.25 -14.805 1 97.19 96 GLU B CA 1
ATOM 3426 C C . GLU B 1 96 ? 5.215 -22.828 -15.336 1 97.19 96 GLU B C 1
ATOM 3428 O O . GLU B 1 96 ? 5.125 -22.625 -16.547 1 97.19 96 GLU B O 1
ATOM 3433 N N . LYS B 1 97 ? 5.102 -21.922 -14.445 1 95.94 97 LYS B N 1
ATOM 3434 C CA . LYS B 1 97 ? 5.047 -20.5 -14.812 1 95.94 97 LYS B CA 1
ATOM 3435 C C . LYS B 1 97 ? 6.43 -19.984 -15.18 1 95.94 97 LYS B C 1
ATOM 3437 O O . LYS B 1 97 ? 7.438 -20.438 -14.648 1 95.94 97 LYS B O 1
ATOM 3442 N N . PRO B 1 98 ? 6.605 -19.031 -16 1 95.94 98 PRO B N 1
ATOM 3443 C CA . PRO B 1 98 ? 5.492 -18.469 -16.766 1 95.94 98 PRO B CA 1
ATOM 3444 C C . PRO B 1 98 ? 5 -19.406 -17.875 1 95.94 98 PRO B C 1
ATOM 3446 O O . PRO B 1 98 ? 5.766 -20.234 -18.375 1 95.94 98 PRO B O 1
ATOM 3449 N N . PHE B 1 99 ? 3.752 -19.266 -18.281 1 96.94 99 PHE B N 1
ATOM 3450 C CA . PHE B 1 99 ? 3.064 -20.094 -19.266 1 96.94 99 PHE B CA 1
ATOM 3451 C C . PHE B 1 99 ? 3.795 -20.078 -20.594 1 96.94 99 PHE B C 1
ATOM 3453 O O . PHE B 1 99 ? 3.9 -21.109 -21.266 1 96.94 99 PHE B O 1
ATOM 3460 N N . SER B 1 100 ? 4.305 -18.969 -20.953 1 96.56 100 SER B N 1
ATOM 3461 C CA . SER B 1 100 ? 5.078 -18.688 -22.156 1 96.56 100 SER B CA 1
ATOM 3462 C C . SER B 1 100 ? 6.012 -17.484 -21.953 1 96.56 100 SER B C 1
ATOM 3464 O O . SER B 1 100 ? 5.965 -16.844 -20.906 1 96.56 100 SER B O 1
ATOM 3466 N N . THR B 1 101 ? 6.867 -17.234 -22.922 1 93.06 101 THR B N 1
ATOM 3467 C CA . THR B 1 101 ? 7.801 -16.109 -22.797 1 93.06 101 THR B CA 1
ATOM 3468 C C . THR B 1 101 ? 7.145 -14.805 -23.219 1 93.06 101 THR B C 1
ATOM 3470 O O . THR B 1 101 ? 7.605 -13.727 -22.859 1 93.06 101 THR B O 1
ATOM 3473 N N . ASP B 1 102 ? 6.164 -14.945 -24.094 1 94.56 102 ASP B N 1
ATOM 3474 C CA . ASP B 1 102 ? 5.441 -13.766 -24.562 1 94.56 102 ASP B CA 1
ATOM 3475 C C . ASP B 1 102 ? 3.975 -14.086 -24.828 1 94.56 102 ASP B C 1
ATOM 3477 O O . ASP B 1 102 ? 3.607 -15.258 -24.969 1 94.56 102 ASP B O 1
ATOM 3481 N N . VAL B 1 103 ? 3.217 -13.023 -24.938 1 95.69 103 VAL B N 1
ATOM 3482 C CA . VAL B 1 103 ? 1.769 -13.172 -25.047 1 95.69 103 VAL B CA 1
ATOM 3483 C C . VAL B 1 103 ? 1.405 -13.82 -26.375 1 95.69 103 VAL B C 1
ATOM 3485 O O . VAL B 1 103 ? 0.494 -14.648 -26.438 1 95.69 103 VAL B O 1
ATOM 3488 N N . THR B 1 104 ? 2.119 -13.5 -27.422 1 96.88 104 THR B N 1
ATOM 3489 C CA . THR B 1 104 ? 1.813 -14.016 -28.75 1 96.88 104 THR B CA 1
ATOM 3490 C C . THR B 1 104 ? 1.953 -15.539 -28.797 1 96.88 104 THR B C 1
ATOM 3492 O O . THR B 1 104 ? 1.025 -16.234 -29.188 1 96.88 104 THR B O 1
ATOM 3495 N N . SER B 1 105 ? 3.096 -16.016 -28.359 1 97.44 105 SER B N 1
ATOM 3496 C CA . SER B 1 105 ? 3.299 -17.469 -28.359 1 97.44 105 SER B CA 1
ATOM 3497 C C . SER B 1 105 ? 2.357 -18.156 -27.375 1 97.44 105 SER B C 1
ATOM 3499 O O . SER B 1 105 ? 1.941 -19.297 -27.594 1 97.44 105 SER B O 1
ATOM 3501 N N . GLY B 1 106 ? 2.02 -17.469 -26.297 1 97.44 106 GLY B N 1
ATOM 3502 C CA . GLY B 1 106 ? 1.047 -18 -25.344 1 97.44 106 GLY B CA 1
ATOM 3503 C C . GLY B 1 106 ? -0.333 -18.188 -25.953 1 97.44 106 GLY B C 1
ATOM 3504 O O . GLY B 1 106 ? -0.992 -19.203 -25.719 1 97.44 106 GLY B O 1
ATOM 3505 N N . LYS B 1 107 ? -0.766 -17.219 -26.688 1 96.81 107 LYS B N 1
ATOM 3506 C CA . LYS B 1 107 ? -2.057 -17.297 -27.375 1 96.81 107 LYS B CA 1
ATOM 3507 C C . LYS B 1 107 ? -2.08 -18.469 -28.359 1 96.81 107 LYS B C 1
ATOM 3509 O O . LYS B 1 107 ? -3.086 -19.172 -28.469 1 96.81 107 LYS B O 1
ATOM 3514 N N . GLU B 1 108 ? -0.988 -18.641 -29.016 1 97.56 108 GLU B N 1
ATOM 3515 C CA . GLU B 1 108 ? -0.87 -19.781 -29.922 1 97.56 108 GLU B CA 1
ATOM 3516 C C . GLU B 1 108 ? -1.005 -21.109 -29.188 1 97.56 108 GLU B C 1
ATOM 3518 O O . GLU B 1 108 ? -1.68 -22.031 -29.656 1 97.56 108 GLU B O 1
ATOM 3523 N N . LEU B 1 109 ? -0.324 -21.156 -28.078 1 98 109 LEU B N 1
ATOM 3524 C CA . LEU B 1 109 ? -0.382 -22.391 -27.281 1 98 109 LEU B CA 1
ATOM 3525 C C . LEU B 1 109 ? -1.799 -22.641 -26.781 1 98 109 LEU B C 1
ATOM 3527 O O . LEU B 1 109 ? -2.285 -23.766 -26.828 1 98 109 LEU B O 1
ATOM 3531 N N . VAL B 1 110 ? -2.471 -21.625 -26.281 1 96.94 110 VAL B N 1
ATOM 3532 C CA . VAL B 1 110 ? -3.838 -21.766 -25.781 1 96.94 110 VAL B CA 1
ATOM 3533 C C . VAL B 1 110 ? -4.734 -22.297 -26.906 1 96.94 110 VAL B C 1
ATOM 3535 O O . VAL B 1 110 ? -5.496 -23.25 -26.688 1 96.94 110 VAL B O 1
ATOM 3538 N N . ARG B 1 111 ? -4.621 -21.75 -28.078 1 96.44 111 ARG B N 1
ATOM 3539 C CA . ARG B 1 111 ? -5.41 -22.188 -29.219 1 96.44 111 ARG B CA 1
ATOM 3540 C C . ARG B 1 111 ? -5.121 -23.656 -29.547 1 96.44 111 ARG B C 1
ATOM 3542 O O . ARG B 1 111 ? -6.043 -24.422 -29.812 1 96.44 111 ARG B O 1
ATOM 3549 N N . HIS B 1 112 ? -3.893 -23.969 -29.594 1 97.75 112 HIS B N 1
ATOM 3550 C CA . HIS B 1 112 ? -3.492 -25.344 -29.859 1 97.75 112 HIS B CA 1
ATOM 3551 C C . HIS B 1 112 ? -4.105 -26.312 -28.859 1 97.75 112 HIS B C 1
ATOM 3553 O O . HIS B 1 112 ? -4.652 -27.344 -29.234 1 97.75 112 HIS B O 1
ATOM 3559 N N . LEU B 1 113 ? -4 -26 -27.578 1 97.25 113 LEU B N 1
ATOM 3560 C CA . LEU B 1 113 ? -4.477 -26.859 -26.5 1 97.25 113 LEU B CA 1
ATOM 3561 C C . LEU B 1 113 ? -5.988 -27.047 -26.594 1 97.25 113 LEU B C 1
ATOM 3563 O O . LEU B 1 113 ? -6.5 -28.125 -26.281 1 97.25 113 LEU B O 1
ATOM 3567 N N . GLU B 1 114 ? -6.652 -26.016 -26.938 1 93.88 114 GLU B N 1
ATOM 3568 C CA . GLU B 1 114 ? -8.102 -26.109 -27.125 1 93.88 114 GLU B CA 1
ATOM 3569 C C . GLU B 1 114 ? -8.453 -27.156 -28.172 1 93.88 114 GLU B C 1
ATOM 3571 O O . GLU B 1 114 ? -9.484 -27.828 -28.062 1 93.88 114 GLU B O 1
ATOM 3576 N N . GLY B 1 115 ? -7.652 -27.359 -29.094 1 94.31 115 GLY B N 1
ATOM 3577 C CA . GLY B 1 115 ? -7.891 -28.312 -30.156 1 94.31 115 GLY B CA 1
ATOM 3578 C C . GLY B 1 115 ? -7.574 -29.75 -29.766 1 94.31 115 GLY B C 1
ATOM 3579 O O . GLY B 1 115 ? -8.016 -30.688 -30.422 1 94.31 115 GLY B O 1
ATOM 3580 N N . THR B 1 116 ? -6.789 -29.984 -28.797 1 95.06 116 THR B N 1
ATOM 3581 C CA . THR B 1 116 ? -6.375 -31.328 -28.391 1 95.06 116 THR B CA 1
ATOM 3582 C C . THR B 1 116 ? -7.328 -31.891 -27.344 1 95.06 116 THR B C 1
ATOM 3584 O O . THR B 1 116 ? -7.449 -33.094 -27.188 1 95.06 116 THR B O 1
ATOM 3587 N N . GLY B 1 117 ? -7.918 -31 -26.5 1 89.19 117 GLY B N 1
ATOM 3588 C CA . GLY B 1 117 ? -8.789 -31.406 -25.406 1 89.19 117 GLY B CA 1
ATOM 3589 C C . GLY B 1 117 ? -8.039 -31.938 -24.203 1 89.19 117 GLY B C 1
ATOM 3590 O O . GLY B 1 117 ? -8.641 -32.406 -23.25 1 89.19 117 GLY B O 1
ATOM 3591 N N . VAL B 1 118 ? -6.801 -31.938 -24.234 1 95.75 118 VAL B N 1
ATOM 3592 C CA . VAL B 1 118 ? -5.98 -32.406 -23.109 1 95.75 118 VAL B CA 1
ATOM 3593 C C . VAL B 1 118 ? -6.16 -31.484 -21.922 1 95.75 118 VAL B C 1
ATOM 3595 O O . VAL B 1 118 ? -6.367 -30.281 -22.078 1 95.75 118 VAL B O 1
ATOM 3598 N N . LYS B 1 119 ? -6.074 -32.062 -20.672 1 96.88 119 LYS B N 1
ATOM 3599 C CA . LYS B 1 119 ? -6.141 -31.281 -19.438 1 96.88 119 LYS B CA 1
ATOM 3600 C C . LYS B 1 119 ? -4.809 -30.594 -19.156 1 96.88 119 LYS B C 1
ATOM 3602 O O . LYS B 1 119 ? -3.746 -31.188 -19.328 1 96.88 119 LYS B O 1
ATOM 3607 N N . VAL B 1 120 ? -4.949 -29.312 -18.812 1 97.81 120 VAL B N 1
ATOM 3608 C CA . VAL B 1 120 ? -3.752 -28.531 -18.547 1 97.81 120 VAL B CA 1
ATOM 3609 C C . VAL B 1 120 ? -3.908 -27.797 -17.219 1 97.81 120 VAL B C 1
ATOM 3611 O O . VAL B 1 120 ? -4.996 -27.312 -16.891 1 97.81 120 VAL B O 1
ATOM 3614 N N . LEU B 1 121 ? -2.846 -27.75 -16.453 1 98.19 121 LEU B N 1
ATOM 3615 C CA . LEU B 1 121 ? -2.729 -26.922 -15.258 1 98.19 121 LEU B CA 1
ATOM 3616 C C . LEU B 1 121 ? -1.452 -26.094 -15.289 1 98.19 121 LEU B C 1
ATOM 3618 O O . LEU B 1 121 ? -0.371 -26.609 -15.57 1 98.19 121 LEU B O 1
ATOM 3622 N N . VAL B 1 122 ? -1.558 -24.797 -15.117 1 98.25 122 VAL B N 1
ATOM 3623 C CA . VAL B 1 122 ? -0.367 -23.953 -15.016 1 98.25 122 VAL B CA 1
ATOM 3624 C C . VAL B 1 122 ? 0.138 -23.938 -13.578 1 98.25 122 VAL B C 1
ATOM 3626 O O . VAL B 1 122 ? -0.651 -23.828 -12.633 1 98.25 122 VAL B O 1
ATOM 3629 N N . GLY B 1 123 ? 1.422 -24 -13.461 1 97.44 123 GLY B N 1
ATOM 3630 C CA . GLY B 1 123 ? 2.082 -24.297 -12.195 1 97.44 123 GLY B CA 1
ATOM 3631 C C . GLY B 1 123 ? 2.189 -23.094 -11.289 1 97.44 123 GLY B C 1
ATOM 3632 O O . GLY B 1 123 ? 3.271 -22.766 -10.789 1 97.44 123 GLY B O 1
ATOM 3633 N N . HIS B 1 124 ? 1.112 -22.391 -11.039 1 97.25 124 HIS B N 1
ATOM 3634 C CA . HIS B 1 124 ? 1.037 -21.375 -9.992 1 97.25 124 HIS B CA 1
ATOM 3635 C C . HIS B 1 124 ? 0.735 -22 -8.633 1 97.25 124 HIS B C 1
ATOM 3637 O O . HIS B 1 124 ? -0.375 -21.875 -8.117 1 97.25 124 HIS B O 1
ATOM 3643 N N . HIS B 1 125 ? 1.747 -22.531 -8.047 1 97.25 125 HIS B N 1
ATOM 3644 C CA . HIS B 1 125 ? 1.64 -23.359 -6.848 1 97.25 125 HIS B CA 1
ATOM 3645 C C . HIS B 1 125 ? 1.192 -22.531 -5.645 1 97.25 125 HIS B C 1
ATOM 3647 O O . HIS B 1 125 ? 0.656 -23.078 -4.68 1 97.25 125 HIS B O 1
ATOM 3653 N N . ARG B 1 126 ? 1.362 -21.172 -5.703 1 97.94 126 ARG B N 1
ATOM 3654 C CA . ARG B 1 126 ? 1.041 -20.312 -4.559 1 97.94 126 ARG B CA 1
ATOM 3655 C C . ARG B 1 126 ? -0.463 -20.297 -4.305 1 97.94 126 ARG B C 1
ATOM 3657 O O . ARG B 1 126 ? -0.906 -19.922 -3.215 1 97.94 126 ARG B O 1
ATOM 3664 N N . ARG B 1 127 ? -1.264 -20.656 -5.32 1 98 127 ARG B N 1
ATOM 3665 C CA . ARG B 1 127 ? -2.703 -20.766 -5.113 1 98 127 ARG B CA 1
ATOM 3666 C C . ARG B 1 127 ? -3.02 -21.828 -4.055 1 98 127 ARG B C 1
ATOM 3668 O O . ARG B 1 127 ? -4.078 -21.781 -3.428 1 98 127 ARG B O 1
ATOM 3675 N N . PHE B 1 128 ? -2.059 -22.75 -3.844 1 98 128 PHE B N 1
ATOM 3676 C CA . PHE B 1 128 ? -2.277 -23.859 -2.922 1 98 128 PHE B CA 1
ATOM 3677 C C . PHE B 1 128 ? -1.597 -23.594 -1.585 1 98 128 PHE B C 1
ATOM 3679 O O . PHE B 1 128 ? -1.616 -24.453 -0.693 1 98 128 PHE B O 1
ATOM 3686 N N . ASN B 1 129 ? -0.898 -22.469 -1.465 1 98.31 129 ASN B N 1
ATOM 3687 C CA . ASN B 1 129 ? -0.357 -22.078 -0.164 1 98.31 129 ASN B CA 1
ATOM 3688 C C . ASN B 1 129 ? -1.454 -21.984 0.892 1 98.31 129 ASN B C 1
ATOM 3690 O O . ASN B 1 129 ? -2.52 -21.422 0.632 1 98.31 129 ASN B O 1
ATOM 3694 N N . PRO B 1 130 ? -1.226 -22.531 2.053 1 98.06 130 PRO B N 1
ATOM 3695 C CA . PRO B 1 130 ? -2.299 -22.594 3.049 1 98.06 130 PRO B CA 1
ATOM 3696 C C . PRO B 1 130 ? -2.877 -21.219 3.377 1 98.06 130 PRO B C 1
ATOM 3698 O O . PRO B 1 130 ? -4.082 -21.094 3.617 1 98.06 130 PRO B O 1
ATOM 3701 N N . TYR B 1 131 ? -2.068 -20.172 3.41 1 98.56 131 TYR B N 1
ATOM 3702 C CA . TYR B 1 131 ? -2.549 -18.828 3.711 1 98.56 131 TYR B CA 1
ATOM 3703 C C . TYR B 1 131 ? -3.439 -18.297 2.588 1 98.56 131 TYR B C 1
ATOM 3705 O O . TYR B 1 131 ? -4.414 -17.594 2.842 1 98.56 131 TYR B O 1
ATOM 3713 N N . MET B 1 132 ? -3.104 -18.609 1.354 1 98.38 132 MET B N 1
ATOM 3714 C CA . MET B 1 132 ? -3.914 -18.172 0.223 1 98.38 132 MET B CA 1
ATOM 3715 C C . MET B 1 132 ? -5.234 -18.938 0.17 1 98.38 132 MET B C 1
ATOM 3717 O O . MET B 1 132 ? -6.277 -18.359 -0.136 1 98.38 132 MET B O 1
ATOM 3721 N N . VAL B 1 133 ? -5.152 -20.234 0.453 1 97.69 133 VAL B N 1
ATOM 3722 C CA . VAL B 1 133 ? -6.367 -21.047 0.531 1 97.69 133 VAL B CA 1
ATOM 3723 C C . VAL B 1 133 ? -7.293 -20.484 1.608 1 97.69 133 VAL B C 1
ATOM 3725 O O . VAL B 1 133 ? -8.492 -20.297 1.375 1 97.69 133 VAL B O 1
ATOM 3728 N N . ALA B 1 134 ? -6.73 -20.188 2.781 1 98.19 134 ALA B N 1
ATOM 3729 C CA . ALA B 1 134 ? -7.512 -19.609 3.871 1 98.19 134 ALA B CA 1
ATOM 3730 C C . ALA B 1 134 ? -8.07 -18.234 3.48 1 98.19 134 ALA B C 1
ATOM 3732 O O . ALA B 1 134 ? -9.219 -17.922 3.797 1 98.19 134 ALA B O 1
ATOM 3733 N N . THR B 1 135 ? -7.277 -17.422 2.854 1 98.62 135 THR B N 1
ATOM 3734 C CA . THR B 1 135 ? -7.715 -16.109 2.396 1 98.62 135 THR B CA 1
ATOM 3735 C C . THR B 1 135 ? -8.906 -16.234 1.452 1 98.62 135 THR B C 1
ATOM 3737 O O . THR B 1 135 ? -9.914 -15.539 1.616 1 98.62 135 THR B O 1
ATOM 3740 N N . LYS B 1 136 ? -8.797 -17.109 0.467 1 97.94 136 LYS B N 1
ATOM 3741 C CA . LYS B 1 136 ? -9.883 -17.328 -0.488 1 97.94 136 LYS B CA 1
ATOM 3742 C C . LYS B 1 136 ? -11.164 -17.734 0.224 1 97.94 136 LYS B C 1
ATOM 3744 O O . LYS B 1 136 ? -12.25 -17.281 -0.13 1 97.94 136 LYS B O 1
ATOM 3749 N N . LYS B 1 137 ? -11.023 -18.641 1.193 1 97.31 137 LYS B N 1
ATOM 3750 C CA . LYS B 1 137 ? -12.172 -19.094 1.967 1 97.31 137 LYS B CA 1
ATOM 3751 C C . LYS B 1 137 ? -12.852 -17.938 2.682 1 97.31 137 LYS B C 1
ATOM 3753 O O . LYS B 1 137 ? -14.078 -17.812 2.666 1 97.31 137 LYS B O 1
ATOM 3758 N N . ILE B 1 138 ? -12.117 -17.062 3.27 1 98.06 138 ILE B N 1
ATOM 3759 C CA . ILE B 1 138 ? -12.656 -15.906 3.977 1 98.06 138 ILE B CA 1
ATOM 3760 C C . ILE B 1 138 ? -13.367 -14.984 2.992 1 98.06 138 ILE B C 1
ATOM 3762 O O . ILE B 1 138 ? -14.492 -14.531 3.25 1 98.06 138 ILE B O 1
ATOM 3766 N N . LEU B 1 139 ? -12.75 -14.703 1.89 1 98.19 139 LEU B N 1
ATOM 3767 C CA . LEU B 1 139 ? -13.344 -13.836 0.879 1 98.19 139 LEU B CA 1
ATOM 3768 C C . LEU B 1 139 ? -14.648 -14.422 0.354 1 98.19 139 LEU B C 1
ATOM 3770 O O . LEU B 1 139 ? -15.625 -13.703 0.172 1 98.19 139 LEU B O 1
ATOM 3774 N N . SER B 1 140 ? -14.695 -15.719 0.163 1 96.94 140 SER B N 1
ATOM 3775 C CA . SER B 1 140 ? -15.867 -16.391 -0.381 1 96.94 140 SER B CA 1
ATOM 3776 C C . SER B 1 140 ? -17 -16.453 0.639 1 96.94 140 SER B C 1
ATOM 3778 O O . SER B 1 140 ? -18.172 -16.578 0.27 1 96.94 140 SER B O 1
ATOM 3780 N N . SER B 1 141 ? -16.656 -16.406 1.898 1 96.88 141 SER B N 1
ATOM 3781 C CA . SER B 1 141 ? -17.672 -16.453 2.951 1 96.88 141 SER B CA 1
ATOM 3782 C C . SER B 1 141 ? -18.5 -15.18 2.971 1 96.88 141 SER B C 1
ATOM 3784 O O . SER B 1 141 ? -19.594 -15.148 3.557 1 96.88 141 SER B O 1
ATOM 3786 N N . GLY B 1 142 ? -17.922 -14.094 2.43 1 97 142 GLY B N 1
ATOM 3787 C CA . GLY B 1 142 ? -18.609 -12.805 2.434 1 97 142 GLY B CA 1
ATOM 3788 C C . GLY B 1 142 ? -18.453 -12.055 3.74 1 97 142 GLY B C 1
ATOM 3789 O O . GLY B 1 142 ? -19.109 -11.031 3.955 1 97 142 GLY B O 1
ATOM 3790 N N . SER B 1 143 ? -17.578 -12.523 4.574 1 96.44 143 SER B N 1
ATOM 3791 C CA . SER B 1 143 ? -17.453 -11.953 5.914 1 96.44 143 SER B CA 1
ATOM 3792 C C . SER B 1 143 ? -16.906 -10.531 5.859 1 96.44 143 SER B C 1
ATOM 3794 O O . SER B 1 143 ? -17.141 -9.734 6.773 1 96.44 143 SER B O 1
ATOM 3796 N N . LEU B 1 144 ? -16.234 -10.148 4.801 1 98.19 144 LEU B N 1
ATOM 3797 C CA . LEU B 1 144 ? -15.672 -8.805 4.672 1 98.19 144 LEU B CA 1
ATOM 3798 C C . LEU B 1 144 ? -16.641 -7.887 3.928 1 98.19 144 LEU B C 1
ATOM 3800 O O . LEU B 1 144 ? -16.344 -6.707 3.725 1 98.19 144 LEU B O 1
ATOM 3804 N N . GLY B 1 145 ? -17.812 -8.391 3.492 1 98.25 145 GLY B N 1
ATOM 3805 C CA . GLY B 1 145 ? -18.688 -7.621 2.627 1 98.25 145 GLY B CA 1
ATOM 3806 C C . GLY B 1 145 ? -18.172 -7.496 1.206 1 98.25 145 GLY B C 1
ATOM 3807 O O . GLY B 1 145 ? -17.453 -8.383 0.72 1 98.25 145 GLY B O 1
ATOM 3808 N N . GLN B 1 146 ? -18.641 -6.52 0.523 1 98.25 146 GLN B N 1
ATOM 3809 C CA . GLN B 1 146 ? -18.125 -6.254 -0.812 1 98.25 146 GLN B CA 1
ATOM 3810 C C . GLN B 1 146 ? -16.688 -5.746 -0.749 1 98.25 146 GLN B C 1
ATOM 3812 O O . GLN B 1 146 ? -16.391 -4.793 -0.027 1 98.25 146 GLN B O 1
ATOM 3817 N N . ILE B 1 147 ? -15.797 -6.379 -1.479 1 98.81 147 ILE B N 1
ATOM 3818 C CA . ILE B 1 147 ? -14.398 -5.965 -1.466 1 98.81 147 ILE B CA 1
ATOM 3819 C C . ILE B 1 147 ? -14.242 -4.641 -2.215 1 98.81 147 ILE B C 1
ATOM 3821 O O . ILE B 1 147 ? -14.75 -4.488 -3.328 1 98.81 147 ILE B O 1
ATOM 3825 N N . ILE B 1 148 ? -13.531 -3.688 -1.597 1 98.62 148 ILE B N 1
ATOM 3826 C CA . ILE B 1 148 ? -13.367 -2.34 -2.127 1 98.62 148 ILE B CA 1
ATOM 3827 C C . ILE B 1 148 ? -11.961 -2.184 -2.711 1 98.62 148 ILE B C 1
ATOM 3829 O O . ILE B 1 148 ? -11.789 -1.629 -3.799 1 98.62 148 ILE B O 1
ATOM 3833 N N . ALA B 1 149 ? -11.008 -2.648 -1.98 1 98.94 149 ALA B N 1
ATOM 3834 C CA . ALA B 1 149 ? -9.625 -2.379 -2.367 1 98.94 149 ALA B CA 1
ATOM 3835 C C . ALA B 1 149 ? -8.68 -3.438 -1.804 1 98.94 149 ALA B C 1
ATOM 3837 O O . ALA B 1 149 ? -9.031 -4.16 -0.869 1 98.94 149 ALA B O 1
ATOM 3838 N N . VAL B 1 150 ? -7.523 -3.566 -2.395 1 98.94 150 VAL B N 1
ATOM 3839 C CA . VAL B 1 150 ? -6.453 -4.426 -1.898 1 98.94 150 VAL B CA 1
ATOM 3840 C C . VAL B 1 150 ? -5.121 -3.68 -1.961 1 98.94 150 VAL B C 1
ATOM 3842 O O . VAL B 1 150 ? -4.855 -2.951 -2.918 1 98.94 150 VAL B O 1
ATOM 3845 N N . ASN B 1 151 ? -4.379 -3.709 -0.917 1 98.94 151 ASN B N 1
ATOM 3846 C CA . ASN B 1 151 ? -3.006 -3.223 -0.839 1 98.94 151 ASN B CA 1
ATOM 3847 C C . ASN B 1 151 ? -2.004 -4.371 -0.796 1 98.94 151 ASN B C 1
ATOM 3849 O O . ASN B 1 151 ? -2.145 -5.293 0.011 1 98.94 151 ASN B O 1
ATOM 3853 N N . GLY B 1 152 ? -1.032 -4.32 -1.679 1 98.94 152 GLY B N 1
ATOM 3854 C CA . GLY B 1 152 ? -0.056 -5.395 -1.743 1 98.94 152 GLY B CA 1
ATOM 3855 C C . GLY B 1 152 ? 1.379 -4.902 -1.719 1 98.94 152 GLY B C 1
ATOM 3856 O O . GLY B 1 152 ? 1.668 -3.795 -2.18 1 98.94 152 GLY B O 1
ATOM 3857 N N . LEU B 1 153 ? 2.266 -5.777 -1.207 1 98.94 153 LEU B N 1
ATOM 3858 C CA . LEU B 1 153 ? 3.703 -5.527 -1.177 1 98.94 153 LEU B CA 1
ATOM 3859 C C . LEU B 1 153 ? 4.48 -6.777 -1.575 1 98.94 153 LEU B C 1
ATOM 3861 O O . LEU B 1 153 ? 4.109 -7.891 -1.198 1 98.94 153 LEU B O 1
ATOM 3865 N N . TRP B 1 154 ? 5.438 -6.621 -2.309 1 98.88 154 TRP B N 1
ATOM 3866 C CA . TRP B 1 154 ? 6.547 -7.555 -2.455 1 98.88 154 TRP B CA 1
ATOM 3867 C C . TRP B 1 154 ? 7.879 -6.816 -2.486 1 98.88 154 TRP B C 1
ATOM 3869 O O . TRP B 1 154 ? 8.305 -6.34 -3.541 1 98.88 154 TRP B O 1
ATOM 3879 N N . THR B 1 155 ? 8.484 -6.676 -1.332 1 98.81 155 THR B N 1
ATOM 3880 C CA . THR B 1 155 ? 9.703 -5.895 -1.154 1 98.81 155 THR B CA 1
ATOM 3881 C C . THR B 1 155 ? 10.781 -6.719 -0.448 1 98.81 155 THR B C 1
ATOM 3883 O O . THR B 1 155 ? 10.539 -7.273 0.625 1 98.81 155 THR B O 1
ATOM 3886 N N . LEU B 1 156 ? 11.883 -6.84 -1.013 1 98.06 156 LEU B N 1
ATOM 3887 C CA . LEU B 1 156 ? 13.023 -7.594 -0.499 1 98.06 156 LEU B CA 1
ATOM 3888 C C . LEU B 1 156 ? 14.312 -7.156 -1.175 1 98.06 156 LEU B C 1
ATOM 3890 O O . LEU B 1 156 ? 14.297 -6.312 -2.074 1 98.06 156 LEU B O 1
ATOM 3894 N N . TYR B 1 157 ? 15.477 -7.625 -0.704 1 98.44 157 TYR B N 1
ATOM 3895 C CA . TYR B 1 157 ? 16.766 -7.297 -1.302 1 98.44 157 TYR B CA 1
ATOM 3896 C C . TYR B 1 157 ? 17.422 -8.531 -1.906 1 98.44 157 TYR B C 1
ATOM 3898 O O . TYR B 1 157 ? 17.75 -9.477 -1.188 1 98.44 157 TYR B O 1
ATOM 3906 N N . LYS B 1 158 ? 17.594 -8.516 -3.227 1 98.12 158 LYS B N 1
ATOM 3907 C CA . LYS B 1 158 ? 18.391 -9.539 -3.893 1 98.12 158 LYS B CA 1
ATOM 3908 C C . LYS B 1 158 ? 19.859 -9.133 -3.943 1 98.12 158 LYS B C 1
ATOM 3910 O O . LYS B 1 158 ? 20.203 -8.078 -4.469 1 98.12 158 LYS B O 1
ATOM 3915 N N . PRO B 1 159 ? 20.75 -9.969 -3.479 1 97.5 159 PRO B N 1
ATOM 3916 C CA . PRO B 1 159 ? 22.172 -9.625 -3.447 1 97.5 159 PRO B CA 1
ATOM 3917 C C . PRO B 1 159 ? 22.828 -9.672 -4.828 1 97.5 159 PRO B C 1
ATOM 3919 O O . PRO B 1 159 ? 22.266 -10.258 -5.758 1 97.5 159 PRO B O 1
ATOM 3922 N N . PRO B 1 160 ? 24.031 -9.039 -4.965 1 96.06 160 PRO B N 1
ATOM 3923 C CA . PRO B 1 160 ? 24.719 -8.969 -6.262 1 96.06 160 PRO B CA 1
ATOM 3924 C C . PRO B 1 160 ? 24.922 -10.344 -6.887 1 96.06 160 PRO B C 1
ATOM 3926 O O . PRO B 1 160 ? 24.828 -10.5 -8.102 1 96.06 160 PRO B O 1
ATOM 3929 N N . GLU B 1 161 ? 25.125 -11.359 -6.082 1 96.12 161 GLU B N 1
ATOM 3930 C CA . GLU B 1 161 ? 25.422 -12.695 -6.586 1 96.12 161 GLU B CA 1
ATOM 3931 C C . GLU B 1 161 ? 24.234 -13.297 -7.324 1 96.12 161 GLU B C 1
ATOM 3933 O O . GLU B 1 161 ? 24.406 -14.18 -8.172 1 96.12 161 GLU B O 1
ATOM 3938 N N . TYR B 1 162 ? 23.062 -12.797 -7.004 1 96.12 162 TYR B N 1
ATOM 3939 C CA . TYR B 1 162 ? 21.844 -13.25 -7.66 1 96.12 162 TYR B CA 1
ATOM 3940 C C . TYR B 1 162 ? 21.891 -12.953 -9.156 1 96.12 162 TYR B C 1
ATOM 3942 O O . TYR B 1 162 ? 21.281 -13.672 -9.953 1 96.12 162 TYR B O 1
ATOM 3950 N N . PHE B 1 163 ? 22.672 -11.984 -9.578 1 96.56 163 PHE B N 1
ATOM 3951 C CA . PHE B 1 163 ? 22.688 -11.5 -10.953 1 96.56 163 PHE B CA 1
ATOM 3952 C C . PHE B 1 163 ? 23.953 -11.953 -11.68 1 96.56 163 PHE B C 1
ATOM 3954 O O . PHE B 1 163 ? 24.172 -11.578 -12.828 1 96.56 163 PHE B O 1
ATOM 3961 N N . ASP B 1 164 ? 24.719 -12.688 -10.969 1 95.56 164 ASP B N 1
ATOM 3962 C CA . ASP B 1 164 ? 25.984 -13.117 -11.539 1 95.56 164 ASP B CA 1
ATOM 3963 C C . ASP B 1 164 ? 25.812 -14.367 -12.398 1 95.56 164 ASP B C 1
ATOM 3965 O O . ASP B 1 164 ? 24.75 -14.992 -12.383 1 95.56 164 ASP B O 1
ATOM 3969 N N . ALA B 1 165 ? 26.844 -14.68 -13.117 1 92.44 165 ALA B N 1
ATOM 3970 C CA . ALA B 1 165 ? 26.859 -15.906 -13.914 1 92.44 165 ALA B CA 1
ATOM 3971 C C . ALA B 1 165 ? 26.562 -17.125 -13.047 1 92.44 165 ALA B C 1
ATOM 3973 O O . ALA B 1 165 ? 27.031 -17.234 -11.914 1 92.44 165 ALA B O 1
ATOM 3974 N N . PRO B 1 166 ? 25.797 -18 -13.578 1 89.12 166 PRO B N 1
ATOM 3975 C CA . PRO B 1 166 ? 25.25 -18.156 -14.922 1 89.12 166 PRO B CA 1
ATOM 3976 C C . PRO B 1 166 ? 23.875 -17.516 -15.086 1 89.12 166 PRO B C 1
ATOM 3978 O O . PRO B 1 166 ? 23.125 -17.859 -16.016 1 89.12 166 PRO B O 1
ATOM 3981 N N . ALA B 1 167 ? 23.469 -16.578 -14.211 1 90.12 167 ALA B N 1
ATOM 3982 C CA . ALA B 1 167 ? 22.125 -16 -14.203 1 90.12 167 ALA B CA 1
ATOM 3983 C C . ALA B 1 167 ? 22.156 -14.555 -14.703 1 90.12 167 ALA B C 1
ATOM 3985 O O . ALA B 1 167 ? 21.375 -13.727 -14.242 1 90.12 167 ALA B O 1
ATOM 3986 N N . GLU B 1 168 ? 23 -14.234 -15.633 1 92.88 168 GLU B N 1
ATOM 3987 C CA . GLU B 1 168 ? 23.188 -12.875 -16.125 1 92.88 168 GLU B CA 1
ATOM 3988 C C . GLU B 1 168 ? 21.938 -12.359 -16.828 1 92.88 168 GLU B C 1
ATOM 3990 O O . GLU B 1 168 ? 21.719 -11.148 -16.922 1 92.88 168 GLU B O 1
ATOM 3995 N N . TRP B 1 169 ? 21.141 -13.305 -17.25 1 90.56 169 TRP B N 1
ATOM 3996 C CA . TRP B 1 169 ? 19.906 -12.922 -17.938 1 90.56 169 TRP B CA 1
ATOM 3997 C C . TRP B 1 169 ? 19.016 -12.086 -17.031 1 90.56 169 TRP B C 1
ATOM 3999 O O . TRP B 1 169 ? 18.172 -11.32 -17.516 1 90.56 169 TRP B O 1
ATOM 4009 N N . ARG B 1 170 ? 19.203 -12.133 -15.742 1 95.06 170 ARG B N 1
ATOM 4010 C CA . ARG B 1 170 ? 18.406 -11.406 -14.758 1 95.06 170 ARG B CA 1
ATOM 4011 C C . ARG B 1 170 ? 18.688 -9.906 -14.828 1 95.06 170 ARG B C 1
ATOM 4013 O O . ARG B 1 170 ? 17.922 -9.102 -14.289 1 95.06 170 ARG B O 1
ATOM 4020 N N . ARG B 1 171 ? 19.781 -9.523 -15.5 1 96.25 171 ARG B N 1
ATOM 4021 C CA . ARG B 1 171 ? 20.172 -8.125 -15.656 1 96.25 171 ARG B CA 1
ATOM 4022 C C . ARG B 1 171 ? 19.469 -7.492 -16.859 1 96.25 171 ARG B C 1
ATOM 4024 O O . ARG B 1 171 ? 19.422 -6.27 -16.984 1 96.25 171 ARG B O 1
ATOM 4031 N N . ASP B 1 172 ? 18.922 -8.336 -17.688 1 94.38 172 ASP B N 1
ATOM 4032 C CA . ASP B 1 172 ? 18.391 -7.848 -18.953 1 94.38 172 ASP B CA 1
ATOM 4033 C C . ASP B 1 172 ? 16.875 -7.648 -18.875 1 94.38 172 ASP B C 1
ATOM 4035 O O . ASP B 1 172 ? 16.297 -7.742 -17.797 1 94.38 172 ASP B O 1
ATOM 4039 N N . ASN B 1 173 ? 16.25 -7.363 -20 1 89 173 ASN B N 1
ATOM 4040 C CA . ASN B 1 173 ? 14.836 -6.996 -20.062 1 89 173 ASN B CA 1
ATOM 4041 C C . ASN B 1 173 ? 13.938 -8.195 -19.781 1 89 173 ASN B C 1
ATOM 4043 O O . ASN B 1 173 ? 12.734 -8.031 -19.547 1 89 173 ASN B O 1
ATOM 4047 N N . THR B 1 174 ? 14.5 -9.367 -19.766 1 86.88 174 THR B N 1
ATOM 4048 C CA . THR B 1 174 ? 13.711 -10.555 -19.484 1 86.88 174 THR B CA 1
ATOM 4049 C C . THR B 1 174 ? 13.734 -10.891 -18 1 86.88 174 THR B C 1
ATOM 4051 O O . THR B 1 174 ? 13.016 -11.773 -17.531 1 86.88 174 THR B O 1
ATOM 4054 N N . GLY B 1 175 ? 14.594 -10.203 -17.328 1 92.56 175 GLY B N 1
ATOM 4055 C CA . GLY B 1 175 ? 14.664 -10.359 -15.883 1 92.56 175 GLY B CA 1
ATOM 4056 C C . GLY B 1 175 ? 13.82 -9.344 -15.133 1 92.56 175 GLY B C 1
ATOM 4057 O O . GLY B 1 175 ? 12.719 -8.992 -15.57 1 92.56 175 GLY B O 1
ATOM 4058 N N . GLY B 1 176 ? 14.234 -8.961 -13.992 1 95.69 176 GLY B N 1
ATOM 4059 C CA . GLY B 1 176 ? 13.516 -7.992 -13.18 1 95.69 176 GLY B CA 1
ATOM 4060 C C . GLY B 1 176 ? 12.398 -8.609 -12.367 1 95.69 176 GLY B C 1
ATOM 4061 O O . GLY B 1 176 ? 11.922 -9.703 -12.68 1 95.69 176 GLY B O 1
ATOM 4062 N N . PRO B 1 177 ? 11.953 -7.914 -11.383 1 97.81 177 PRO B N 1
ATOM 4063 C CA . PRO B 1 177 ? 10.969 -8.484 -10.461 1 97.81 177 PRO B CA 1
ATOM 4064 C C . PRO B 1 177 ? 9.578 -8.594 -11.078 1 97.81 177 PRO B C 1
ATOM 4066 O O . PRO B 1 177 ? 8.719 -9.32 -10.562 1 97.81 177 PRO B O 1
ATOM 4069 N N . VAL B 1 178 ? 9.234 -7.93 -12.172 1 97.81 178 VAL B N 1
ATOM 4070 C CA . VAL B 1 178 ? 7.898 -7.984 -12.75 1 97.81 178 VAL B CA 1
ATOM 4071 C C . VAL B 1 178 ? 7.633 -9.383 -13.312 1 97.81 178 VAL B C 1
ATOM 4073 O O . VAL B 1 178 ? 6.66 -10.031 -12.93 1 97.81 178 VAL B O 1
ATOM 4076 N N . LEU B 1 179 ? 8.547 -9.914 -14.086 1 95.56 179 LEU B N 1
ATOM 4077 C CA . LEU B 1 179 ? 8.32 -11.203 -14.734 1 95.56 179 LEU B CA 1
ATOM 4078 C C . LEU B 1 179 ? 8.727 -12.352 -13.812 1 95.56 179 LEU B C 1
ATOM 4080 O O . LEU B 1 179 ? 8.297 -13.484 -14.008 1 95.56 179 LEU B O 1
ATOM 4084 N N . ILE B 1 180 ? 9.539 -12.039 -12.828 1 94.94 180 ILE B N 1
ATOM 4085 C CA . ILE B 1 180 ? 10.047 -13.094 -11.961 1 94.94 180 ILE B CA 1
ATOM 4086 C C . ILE B 1 180 ? 9.156 -13.211 -10.727 1 94.94 180 ILE B C 1
ATOM 4088 O O . ILE B 1 180 ? 8.797 -14.32 -10.312 1 94.94 180 ILE B O 1
ATOM 4092 N N . ASN B 1 181 ? 8.758 -12.078 -10.148 1 97.31 181 ASN B N 1
ATOM 4093 C CA . ASN B 1 181 ? 8.078 -12.109 -8.859 1 97.31 181 ASN B CA 1
ATOM 4094 C C . ASN B 1 181 ? 6.633 -11.617 -8.977 1 97.31 181 ASN B C 1
ATOM 4096 O O . ASN B 1 181 ? 5.711 -12.266 -8.492 1 97.31 181 ASN B O 1
ATOM 4100 N N . MET B 1 182 ? 6.43 -10.516 -9.672 1 98.44 182 MET B N 1
ATOM 4101 C CA . MET B 1 182 ? 5.098 -9.93 -9.758 1 98.44 182 MET B CA 1
ATOM 4102 C C . MET B 1 182 ? 4.121 -10.891 -10.43 1 98.44 182 MET B C 1
ATOM 4104 O O . MET B 1 182 ? 2.932 -10.898 -10.109 1 98.44 182 MET B O 1
ATOM 4108 N N . ILE B 1 183 ? 4.586 -11.68 -11.312 1 98.06 183 ILE B N 1
ATOM 4109 C CA . ILE B 1 183 ? 3.727 -12.617 -12.031 1 98.06 183 ILE B CA 1
ATOM 4110 C C . ILE B 1 183 ? 3.014 -13.531 -11.039 1 98.06 183 ILE B C 1
ATOM 4112 O O . ILE B 1 183 ? 1.854 -13.898 -11.242 1 98.06 183 ILE B O 1
ATOM 4116 N N . HIS B 1 184 ? 3.711 -13.938 -9.945 1 98.38 184 HIS B N 1
ATOM 4117 C CA . HIS B 1 184 ? 3.064 -14.711 -8.891 1 98.38 184 HIS B CA 1
ATOM 4118 C C . HIS B 1 184 ? 1.955 -13.914 -8.219 1 98.38 184 HIS B C 1
ATOM 4120 O O . HIS B 1 184 ? 0.875 -14.445 -7.949 1 98.38 184 HIS B O 1
ATOM 4126 N N . GLU B 1 185 ? 2.254 -12.664 -7.973 1 98.75 185 GLU B N 1
ATOM 4127 C CA . GLU B 1 185 ? 1.282 -11.789 -7.32 1 98.75 185 GLU B CA 1
ATOM 4128 C C . GLU B 1 185 ? 0.062 -11.562 -8.211 1 98.75 185 GLU B C 1
ATOM 4130 O O . GLU B 1 185 ? -1.074 -11.594 -7.734 1 98.75 185 GLU B O 1
ATOM 4135 N N . VAL B 1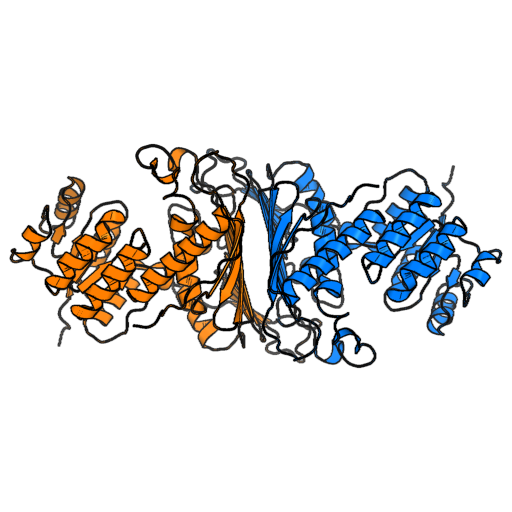 186 ? 0.327 -11.312 -9.477 1 98.75 186 VAL B N 1
ATOM 4136 C CA . VAL B 1 186 ? -0.773 -11.102 -10.406 1 98.75 186 VAL B CA 1
ATOM 4137 C C . VAL B 1 186 ? -1.677 -12.328 -10.438 1 98.75 186 VAL B C 1
ATOM 4139 O O . VAL B 1 186 ? -2.904 -12.211 -10.406 1 98.75 186 VAL B O 1
ATOM 4142 N N . ASP B 1 187 ? -1.082 -13.477 -10.508 1 98.56 187 ASP B N 1
ATOM 4143 C CA . ASP B 1 187 ? -1.869 -14.703 -10.5 1 98.56 187 ASP B CA 1
ATOM 4144 C C . ASP B 1 187 ? -2.711 -14.805 -9.227 1 98.56 187 ASP B C 1
ATOM 4146 O O . ASP B 1 187 ? -3.896 -15.141 -9.289 1 98.56 187 ASP B O 1
ATOM 4150 N N . LEU B 1 188 ? -2.105 -14.555 -8.094 1 98.75 188 LEU B N 1
ATOM 4151 C CA . LEU B 1 188 ? -2.83 -14.625 -6.828 1 98.75 188 LEU B CA 1
ATOM 4152 C C . LEU B 1 188 ? -3.957 -13.602 -6.789 1 98.75 188 LEU B C 1
ATOM 4154 O O . LEU B 1 188 ? -5.047 -13.883 -6.281 1 98.75 188 LEU B O 1
ATOM 4158 N N . LEU B 1 189 ? -3.678 -12.438 -7.289 1 98.81 189 LEU B N 1
ATOM 4159 C CA . LEU B 1 189 ? -4.699 -11.398 -7.336 1 98.81 189 LEU B CA 1
ATOM 4160 C C . LEU B 1 189 ? -5.852 -11.812 -8.25 1 98.81 189 LEU B C 1
ATOM 4162 O O . LEU B 1 189 ? -7.02 -11.57 -7.93 1 98.81 189 LEU B O 1
ATOM 4166 N N . HIS B 1 190 ? -5.555 -12.453 -9.414 1 98.62 190 HIS B N 1
ATOM 4167 C CA . HIS B 1 190 ? -6.582 -13.031 -10.266 1 98.62 190 HIS B CA 1
ATOM 4168 C C . HIS B 1 190 ? -7.398 -14.078 -9.516 1 98.62 190 HIS B C 1
ATOM 4170 O O . HIS B 1 190 ? -8.633 -14.07 -9.586 1 98.62 190 HIS B O 1
ATOM 4176 N N . TYR B 1 191 ? -6.703 -14.93 -8.82 1 98.12 191 TYR B N 1
ATOM 4177 C CA . TYR B 1 191 ? -7.305 -16.031 -8.07 1 98.12 191 TYR B CA 1
ATOM 4178 C C . TYR B 1 191 ? -8.273 -15.5 -7.02 1 98.12 191 TYR B C 1
ATOM 4180 O O . TYR B 1 191 ? -9.344 -16.078 -6.805 1 98.12 191 TYR B O 1
ATOM 4188 N N . LEU B 1 192 ? -7.93 -14.383 -6.434 1 98.38 192 LEU B N 1
ATOM 4189 C CA . LEU B 1 192 ? -8.695 -13.859 -5.309 1 98.38 192 LEU B CA 1
ATOM 4190 C C . LEU B 1 192 ? -9.781 -12.906 -5.785 1 98.38 192 LEU B C 1
ATOM 4192 O O . LEU B 1 192 ? -10.883 -12.875 -5.23 1 98.38 192 LEU B O 1
ATOM 4196 N N . PHE B 1 193 ? -9.5 -12.102 -6.863 1 98.12 193 PHE B N 1
ATOM 4197 C CA . PHE B 1 193 ? -10.367 -10.953 -7.098 1 98.12 193 PHE B CA 1
ATOM 4198 C C . PHE B 1 193 ? -10.867 -10.938 -8.539 1 98.12 193 PHE B C 1
ATOM 4200 O O . PHE B 1 193 ? -11.734 -10.133 -8.891 1 98.12 193 PHE B O 1
ATOM 4207 N N . GLY B 1 194 ? -10.312 -11.766 -9.398 1 97.69 194 GLY B N 1
ATOM 4208 C CA . GLY B 1 194 ? -10.719 -11.773 -10.797 1 97.69 194 GLY B CA 1
ATOM 4209 C C . GLY B 1 194 ? -9.812 -10.945 -11.688 1 97.69 194 GLY B C 1
ATOM 4210 O O . GLY B 1 194 ? -8.727 -10.539 -11.273 1 97.69 194 GLY B O 1
ATOM 4211 N N . PRO B 1 195 ? -10.242 -10.641 -12.906 1 98.38 195 PRO B N 1
ATOM 4212 C CA . PRO B 1 195 ? -9.367 -10.07 -13.93 1 98.38 195 PRO B CA 1
ATOM 4213 C C . PRO B 1 195 ? -8.953 -8.633 -13.609 1 98.38 195 PRO B C 1
ATOM 4215 O O . PRO B 1 195 ? -9.789 -7.824 -13.203 1 98.38 195 PRO B O 1
ATOM 4218 N N . ILE B 1 196 ? -7.746 -8.359 -13.766 1 98.75 196 ILE B N 1
ATOM 4219 C CA . ILE B 1 196 ? -7.207 -7 -13.766 1 98.75 196 ILE B CA 1
ATOM 4220 C C . ILE B 1 196 ? -7.355 -6.387 -15.156 1 98.75 196 ILE B C 1
ATOM 4222 O O . ILE B 1 196 ? -6.895 -6.961 -16.156 1 98.75 196 ILE B O 1
ATOM 4226 N N . ILE B 1 197 ? -7.918 -5.156 -15.258 1 98.5 197 ILE B N 1
ATOM 4227 C CA . ILE B 1 197 ? -8.242 -4.664 -16.594 1 98.5 197 ILE B CA 1
ATOM 4228 C C . ILE B 1 197 ? -7.469 -3.379 -16.875 1 98.5 197 ILE B C 1
ATOM 4230 O O . ILE B 1 197 ? -7.5 -2.857 -17.984 1 98.5 197 ILE B O 1
ATOM 4234 N N . ARG B 1 198 ? -6.879 -2.811 -15.922 1 98.5 198 ARG 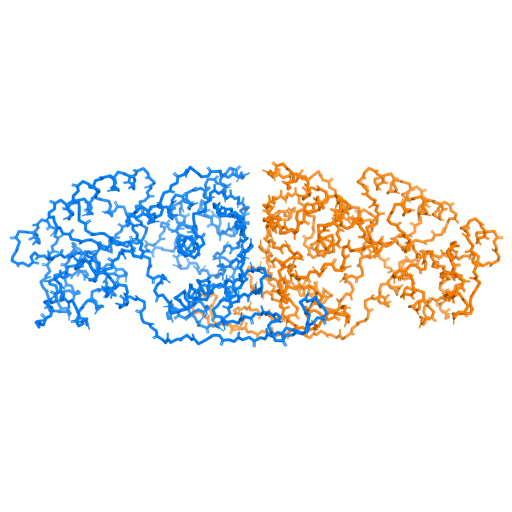B N 1
ATOM 4235 C CA . ARG B 1 198 ? -6.074 -1.607 -16.109 1 98.5 198 ARG B CA 1
ATOM 4236 C C . ARG B 1 198 ? -4.945 -1.542 -15.086 1 98.5 198 ARG B C 1
ATOM 4238 O O . ARG B 1 198 ? -5.133 -1.898 -13.922 1 98.5 198 ARG B O 1
ATOM 4245 N N . VAL B 1 199 ? -3.713 -1.067 -15.523 1 98.69 199 VAL B N 1
ATOM 4246 C CA . VAL B 1 199 ? -2.562 -0.911 -14.641 1 98.69 199 VAL B CA 1
ATOM 4247 C C . VAL B 1 199 ? -1.878 0.427 -14.922 1 98.69 199 VAL B C 1
ATOM 4249 O O . VAL B 1 199 ? -1.849 0.894 -16.062 1 98.69 199 VAL B O 1
ATOM 4252 N N . HIS B 1 200 ? -1.492 1.052 -13.914 1 98.62 200 HIS B N 1
ATOM 4253 C CA . HIS B 1 200 ? -0.532 2.148 -13.969 1 98.62 200 HIS B CA 1
ATOM 4254 C C . HIS B 1 200 ? 0.71 1.839 -13.141 1 98.62 200 HIS B C 1
ATOM 4256 O O . HIS B 1 200 ? 0.622 1.166 -12.117 1 98.62 200 HIS B O 1
ATOM 4262 N N . ALA B 1 201 ? 1.877 2.332 -13.656 1 98.25 201 ALA B N 1
ATOM 4263 C CA . ALA B 1 201 ? 3.121 1.997 -12.969 1 98.25 201 ALA B CA 1
ATOM 4264 C C . ALA B 1 201 ? 4.055 3.203 -12.906 1 98.25 201 ALA B C 1
ATOM 4266 O O . ALA B 1 201 ? 4.152 3.971 -13.867 1 98.25 201 ALA B O 1
ATOM 4267 N N . GLU B 1 202 ? 4.656 3.459 -11.766 1 98.31 202 GLU B N 1
ATOM 4268 C CA . GLU B 1 202 ? 5.758 4.391 -11.555 1 98.31 202 GLU B CA 1
ATOM 4269 C C . GLU B 1 202 ? 7.047 3.646 -11.211 1 98.31 202 GLU B C 1
ATOM 4271 O O . GLU B 1 202 ? 7.133 2.973 -10.188 1 98.31 202 GLU B O 1
ATOM 4276 N N . LYS B 1 203 ? 8.055 3.809 -12.039 1 97.81 203 LYS B N 1
ATOM 4277 C CA . LYS B 1 203 ? 9.297 3.053 -11.891 1 97.81 203 LYS B CA 1
ATOM 4278 C C . LYS B 1 203 ? 10.133 3.588 -10.734 1 97.81 203 LYS B C 1
ATOM 4280 O O . LYS B 1 203 ? 10.242 4.801 -10.547 1 97.81 203 LYS B O 1
ATOM 4285 N N . THR B 1 204 ? 10.617 2.688 -9.906 1 97.88 204 THR B N 1
ATOM 4286 C CA . THR B 1 204 ? 11.547 3.109 -8.867 1 97.88 204 THR B CA 1
ATOM 4287 C C . THR B 1 204 ? 12.875 3.553 -9.477 1 97.88 204 THR B C 1
ATOM 4289 O O . THR B 1 204 ? 13.203 3.178 -10.609 1 97.88 204 THR B O 1
ATOM 4292 N N . ILE B 1 205 ? 13.656 4.281 -8.727 1 95.88 205 ILE B N 1
ATOM 4293 C CA . ILE B 1 205 ? 14.984 4.699 -9.164 1 95.88 205 ILE B CA 1
ATOM 4294 C C . ILE B 1 205 ? 15.914 3.488 -9.211 1 95.88 205 ILE B C 1
ATOM 4296 O O . ILE B 1 205 ? 15.906 2.652 -8.305 1 95.88 205 ILE B O 1
ATOM 4300 N N . SER B 1 206 ? 16.703 3.416 -10.25 1 95 206 SER B N 1
ATOM 4301 C CA . SER B 1 206 ? 17.641 2.309 -10.398 1 95 206 SER B CA 1
ATOM 4302 C C . SER B 1 206 ? 18.844 2.479 -9.484 1 95 206 SER B C 1
ATOM 4304 O O . SER B 1 206 ? 19.391 3.58 -9.352 1 95 206 SER B O 1
ATOM 4306 N N . GLN B 1 207 ? 19.188 1.396 -8.859 1 95.75 207 GLN B N 1
ATOM 4307 C CA . GLN B 1 207 ? 20.344 1.378 -7.977 1 95.75 207 GLN B CA 1
ATOM 4308 C C . GLN B 1 207 ? 21.5 0.598 -8.602 1 95.75 207 GLN B C 1
ATOM 4310 O O . GLN B 1 207 ? 22.656 0.841 -8.281 1 95.75 207 GLN B O 1
ATOM 4315 N N . ARG B 1 208 ? 21.172 -0.331 -9.508 1 96.25 208 ARG B N 1
ATOM 4316 C CA . ARG B 1 208 ? 22.172 -1.244 -10.055 1 96.25 208 ARG B CA 1
ATOM 4317 C C . ARG B 1 208 ? 22.594 -0.828 -11.461 1 96.25 208 ARG B C 1
ATOM 4319 O O . ARG B 1 208 ? 23.641 -1.249 -11.953 1 96.25 208 ARG B O 1
ATOM 4326 N N . GLY B 1 209 ? 21.734 -0.12 -12.188 1 94.75 209 GLY B N 1
ATOM 4327 C CA . GLY B 1 209 ? 22.047 0.334 -13.531 1 94.75 209 GLY B CA 1
ATOM 4328 C C . GLY B 1 209 ? 21.812 -0.726 -14.594 1 94.75 209 GLY B C 1
ATOM 4329 O O . GLY B 1 209 ? 22.266 -0.593 -15.727 1 94.75 209 GLY B O 1
ATOM 4330 N N . PHE B 1 210 ? 21.219 -1.87 -14.297 1 96.75 210 PHE B N 1
ATOM 4331 C CA . PHE B 1 210 ? 20.875 -2.9 -15.266 1 96.75 210 PHE B CA 1
ATOM 4332 C C . PHE B 1 210 ? 19.719 -2.453 -16.141 1 96.75 210 PHE B C 1
ATOM 4334 O O . PHE B 1 210 ? 19.016 -1.487 -15.812 1 96.75 210 PHE B O 1
ATOM 4341 N N . GLU B 1 211 ? 19.562 -3.141 -17.234 1 96.19 211 GLU B N 1
ATOM 4342 C CA . GLU B 1 211 ? 18.391 -2.932 -18.078 1 96.19 211 GLU B CA 1
ATOM 4343 C C . GLU B 1 211 ? 17.109 -3.342 -17.359 1 96.19 211 GLU B C 1
ATOM 4345 O O . GLU B 1 211 ? 16.062 -2.689 -17.5 1 96.19 211 GLU B O 1
ATOM 4350 N N . ALA B 1 212 ? 17.203 -4.398 -16.594 1 96.44 212 ALA B N 1
ATOM 4351 C CA . ALA B 1 212 ? 16.078 -4.891 -15.812 1 96.44 212 ALA B CA 1
ATOM 4352 C C . ALA B 1 212 ? 15.625 -3.854 -14.781 1 96.44 212 ALA B C 1
ATOM 4354 O O . ALA B 1 212 ? 16.453 -3.213 -14.133 1 96.44 212 ALA B O 1
ATOM 4355 N N . GLU B 1 213 ? 14.289 -3.693 -14.711 1 97.25 213 GLU B N 1
ATOM 4356 C CA . GLU B 1 213 ? 13.758 -2.828 -13.656 1 97.25 213 GLU B CA 1
ATOM 4357 C C . GLU B 1 213 ? 14.031 -3.41 -12.273 1 97.25 213 GLU B C 1
ATOM 4359 O O . GLU B 1 213 ? 14.281 -4.609 -12.141 1 97.25 213 GLU B O 1
ATOM 4364 N N . GLU B 1 214 ? 14 -2.549 -11.219 1 97.94 214 GLU B N 1
ATOM 4365 C CA . GLU B 1 214 ? 14.234 -2.986 -9.844 1 97.94 214 GLU B CA 1
ATOM 4366 C C . GLU B 1 214 ? 12.953 -2.928 -9.023 1 97.94 214 GLU B C 1
ATOM 4368 O O . GLU B 1 214 ? 12.883 -3.506 -7.934 1 97.94 214 GLU B O 1
ATOM 4373 N N . GLY B 1 215 ? 11.961 -2.16 -9.562 1 97.81 215 GLY B N 1
ATOM 4374 C CA . GLY B 1 215 ? 10.711 -2.037 -8.828 1 97.81 215 GLY B CA 1
ATOM 4375 C C . GLY B 1 215 ? 9.758 -1.023 -9.43 1 97.81 215 GLY B C 1
ATOM 4376 O O . GLY B 1 215 ? 10.047 -0.448 -10.484 1 97.81 215 GLY B O 1
ATOM 4377 N N . ALA B 1 216 ? 8.609 -0.892 -8.727 1 98.69 216 ALA B N 1
ATOM 4378 C CA . ALA B 1 216 ? 7.57 0.024 -9.188 1 98.69 216 ALA B CA 1
ATOM 4379 C C . ALA B 1 216 ? 6.492 0.205 -8.117 1 98.69 216 ALA B C 1
ATOM 4381 O O . ALA B 1 216 ? 6.324 -0.651 -7.246 1 98.69 216 ALA B O 1
ATOM 4382 N N . ALA B 1 217 ? 5.875 1.339 -8.133 1 98.81 217 ALA B N 1
ATOM 4383 C CA . ALA B 1 217 ? 4.562 1.521 -7.523 1 98.81 217 ALA B CA 1
ATOM 4384 C C . ALA B 1 217 ? 3.449 1.354 -8.555 1 98.81 217 ALA B C 1
ATOM 4386 O O . ALA B 1 217 ? 3.518 1.915 -9.648 1 98.81 217 ALA B O 1
ATOM 4387 N N . LEU B 1 218 ? 2.406 0.582 -8.164 1 98.81 218 LEU B N 1
ATOM 4388 C CA . LEU B 1 218 ? 1.369 0.251 -9.141 1 98.81 218 LEU B CA 1
ATOM 4389 C C . LEU B 1 218 ? -0.012 0.618 -8.602 1 98.81 218 LEU B C 1
ATOM 4391 O O . LEU B 1 218 ? -0.255 0.544 -7.398 1 98.81 218 LEU B O 1
ATOM 4395 N N . THR B 1 219 ? -0.899 0.983 -9.523 1 98.69 219 THR B N 1
ATOM 4396 C CA . THR B 1 219 ? -2.332 0.843 -9.289 1 98.69 219 THR B CA 1
ATOM 4397 C C . THR B 1 219 ? -2.928 -0.22 -10.211 1 98.69 219 THR B C 1
ATOM 4399 O O . THR B 1 219 ? -2.455 -0.413 -11.328 1 98.69 219 THR B O 1
ATOM 4402 N N . LEU B 1 220 ? -3.891 -0.861 -9.711 1 98.81 220 LEU B N 1
ATOM 4403 C CA . LEU B 1 220 ? -4.617 -1.893 -10.438 1 98.81 220 LEU B CA 1
ATOM 4404 C C . LEU B 1 220 ? -6.117 -1.619 -10.414 1 98.81 220 LEU B C 1
ATOM 4406 O O . LEU B 1 220 ? -6.66 -1.189 -9.398 1 98.81 220 LEU B O 1
ATOM 4410 N N . ARG B 1 221 ? -6.758 -1.848 -11.516 1 98.69 221 ARG B N 1
ATOM 4411 C CA . ARG B 1 221 ? -8.211 -1.88 -11.602 1 98.69 221 ARG B CA 1
ATOM 4412 C C . ARG B 1 221 ? -8.711 -3.26 -12.023 1 98.69 221 ARG B C 1
ATOM 4414 O O . ARG B 1 221 ? -8.273 -3.795 -13.047 1 98.69 221 ARG B O 1
ATOM 4421 N N . PHE B 1 222 ? -9.555 -3.807 -11.219 1 98.56 222 PHE B N 1
ATOM 4422 C CA . PHE B 1 222 ? -10.164 -5.09 -11.539 1 98.56 222 PHE B CA 1
ATOM 4423 C C . PHE B 1 222 ? -11.477 -4.895 -12.297 1 98.56 222 PHE B C 1
ATOM 4425 O O . PHE B 1 222 ? -12.133 -3.863 -12.141 1 98.56 222 PHE B O 1
ATOM 4432 N N . LYS B 1 223 ? -11.859 -5.855 -13.031 1 97.94 223 LYS B N 1
ATOM 4433 C CA . LYS B 1 223 ? -13.125 -5.824 -13.758 1 97.94 223 LYS B CA 1
ATOM 4434 C C . LYS B 1 223 ? -14.305 -5.637 -12.797 1 97.94 223 LYS B C 1
ATOM 4436 O O . LYS B 1 223 ? -15.281 -4.977 -13.141 1 97.94 223 LYS B O 1
ATOM 4441 N N . SER B 1 224 ? -14.234 -6.164 -11.602 1 97.19 224 SER B N 1
ATOM 4442 C CA . SER B 1 224 ? -15.281 -6.105 -10.586 1 97.19 224 SER B CA 1
ATOM 4443 C C . SER B 1 224 ? -15.438 -4.691 -10.039 1 97.19 224 SER B C 1
ATOM 4445 O O . SER B 1 224 ? -16.422 -4.395 -9.359 1 97.19 224 SER B O 1
ATOM 4447 N N . GLY B 1 225 ? -14.516 -3.84 -10.273 1 97.56 225 GLY B N 1
ATOM 4448 C CA . GLY B 1 225 ? -14.523 -2.5 -9.711 1 97.56 225 GLY B CA 1
ATOM 4449 C C . GLY B 1 225 ? -13.547 -2.33 -8.562 1 97.56 225 GLY B C 1
ATOM 4450 O O . GLY B 1 225 ? -13.227 -1.205 -8.172 1 97.56 225 GLY B O 1
ATOM 4451 N N . ILE B 1 226 ? -13.023 -3.389 -8.016 1 98.69 226 ILE B N 1
ATOM 4452 C CA . ILE B 1 226 ? -12.008 -3.354 -6.973 1 98.69 226 ILE B CA 1
ATOM 4453 C C . ILE B 1 226 ? -10.773 -2.607 -7.473 1 98.69 226 ILE B C 1
ATOM 4455 O O . ILE B 1 226 ? -10.406 -2.719 -8.648 1 98.69 226 ILE B O 1
ATOM 4459 N N . VAL B 1 227 ? -10.18 -1.832 -6.617 1 98.81 227 VAL B N 1
ATOM 4460 C CA . VAL B 1 227 ? -8.922 -1.176 -6.977 1 98.81 227 VAL B CA 1
ATOM 4461 C C . VAL B 1 227 ? -7.789 -1.723 -6.113 1 98.81 227 VAL B C 1
ATOM 4463 O O . VAL B 1 227 ? -8.031 -2.26 -5.027 1 98.81 227 VAL B O 1
ATOM 4466 N N . GLY B 1 228 ? -6.609 -1.64 -6.605 1 98.81 228 GLY B N 1
ATOM 4467 C CA . GLY B 1 228 ? -5.445 -2.107 -5.867 1 98.81 228 GLY B CA 1
ATOM 4468 C C . GLY B 1 228 ? -4.281 -1.132 -5.906 1 98.81 228 GLY B C 1
ATOM 4469 O O . GLY B 1 228 ? -4.125 -0.383 -6.871 1 98.81 228 GLY B O 1
ATOM 4470 N N . SER B 1 229 ? -3.502 -1.057 -4.875 1 98.88 229 SER B N 1
ATOM 4471 C CA . SER B 1 229 ? -2.184 -0.434 -4.832 1 98.88 229 SER B CA 1
ATOM 4472 C C . SER B 1 229 ? -1.101 -1.456 -4.5 1 98.88 229 SER B C 1
ATOM 4474 O O . SER B 1 229 ? -1.321 -2.363 -3.695 1 98.88 229 SER B O 1
ATOM 4476 N N . PHE B 1 230 ? 0.072 -1.331 -5.105 1 98.94 230 PHE B N 1
ATOM 4477 C CA . PHE B 1 230 ? 1.112 -2.338 -4.93 1 98.94 230 PHE B CA 1
ATOM 4478 C C . PHE B 1 230 ? 2.496 -1.707 -5.023 1 98.94 230 PHE B C 1
ATOM 4480 O O . PHE B 1 230 ? 2.738 -0.852 -5.879 1 98.94 230 PHE B O 1
ATOM 4487 N N . ILE B 1 231 ? 3.424 -2.08 -4.102 1 98.94 231 ILE B N 1
ATOM 4488 C CA . ILE B 1 231 ? 4.848 -1.803 -4.273 1 98.94 231 ILE B CA 1
ATOM 4489 C C . ILE B 1 231 ? 5.598 -3.105 -4.535 1 98.94 231 ILE B C 1
ATOM 4491 O O . ILE B 1 231 ? 5.453 -4.074 -3.785 1 98.94 231 ILE B O 1
ATOM 4495 N N . ILE B 1 232 ? 6.316 -3.162 -5.574 1 98.88 232 ILE B N 1
ATOM 4496 C CA . ILE B 1 232 ? 7.242 -4.254 -5.855 1 98.88 232 ILE B CA 1
ATOM 4497 C C . ILE B 1 232 ? 8.664 -3.709 -5.965 1 98.88 232 ILE B C 1
ATOM 4499 O O . ILE B 1 232 ? 8.898 -2.684 -6.609 1 98.88 232 ILE B O 1
ATOM 4503 N N . SER B 1 233 ? 9.594 -4.336 -5.25 1 98.81 233 SER B N 1
ATOM 4504 C CA . SER B 1 233 ? 11 -3.938 -5.324 1 98.81 233 SER B CA 1
ATOM 4505 C C . SER B 1 233 ? 11.922 -5.07 -4.883 1 98.81 233 SER B C 1
ATOM 4507 O O . SER B 1 233 ? 11.656 -5.738 -3.883 1 98.81 233 SER B O 1
ATOM 4509 N N . ASP B 1 234 ? 12.969 -5.297 -5.656 1 98.56 234 ASP B N 1
ATOM 4510 C CA . ASP B 1 234 ? 13.938 -6.309 -5.242 1 98.56 234 ASP B CA 1
ATOM 4511 C C . ASP B 1 234 ? 15.242 -5.664 -4.781 1 98.56 234 ASP B C 1
ATOM 4513 O O . ASP B 1 234 ? 16.297 -6.301 -4.812 1 98.56 234 ASP B O 1
ATOM 4517 N N . HIS B 1 235 ? 15.148 -4.379 -4.391 1 98.38 235 HIS B N 1
ATOM 4518 C CA . HIS B 1 235 ? 16.359 -3.689 -3.963 1 98.38 235 HIS B CA 1
ATOM 4519 C C . HIS B 1 235 ? 16.156 -2.998 -2.619 1 98.38 235 HIS B C 1
ATOM 4521 O O . HIS B 1 235 ? 16.656 -1.891 -2.404 1 98.38 235 HIS B O 1
ATOM 4527 N N . THR B 1 236 ? 15.406 -3.531 -1.75 1 98.56 236 THR B N 1
ATOM 4528 C CA . THR B 1 236 ? 15.18 -2.941 -0.434 1 98.56 236 THR B CA 1
ATOM 4529 C C . THR B 1 236 ? 15.109 -4.023 0.639 1 98.56 236 THR B C 1
ATOM 4531 O O . THR B 1 236 ? 14.32 -4.961 0.531 1 98.56 236 THR B O 1
ATOM 4534 N N . PRO B 1 237 ? 15.977 -3.945 1.711 1 98.5 237 PRO B N 1
ATOM 4535 C CA . PRO B 1 237 ? 15.773 -4.84 2.854 1 98.5 237 PRO B CA 1
ATOM 4536 C C . PRO B 1 237 ? 14.406 -4.668 3.506 1 98.5 237 PRO B C 1
ATOM 4538 O O . PRO B 1 237 ? 14.109 -3.605 4.055 1 98.5 237 PRO B O 1
ATOM 4541 N N . SER B 1 238 ? 13.578 -5.672 3.385 1 98.56 238 SER B N 1
ATOM 4542 C CA . SER B 1 238 ? 12.211 -5.602 3.887 1 98.56 238 SER B CA 1
ATOM 4543 C C . SER B 1 238 ? 11.602 -6.992 4.047 1 98.56 238 SER B C 1
ATOM 4545 O O . SER B 1 238 ? 11.805 -7.863 3.197 1 98.56 238 SER B O 1
ATOM 4547 N N . PRO B 1 239 ? 10.883 -7.207 5.082 1 98.44 239 PRO B N 1
ATOM 4548 C CA . PRO B 1 239 ? 10.258 -8.516 5.281 1 98.44 239 PRO B CA 1
ATOM 4549 C C . PRO B 1 239 ? 8.898 -8.633 4.605 1 98.44 239 PRO B C 1
ATOM 4551 O O . PRO B 1 239 ? 8.227 -9.664 4.719 1 98.44 239 PRO B O 1
ATOM 4554 N N . TYR B 1 240 ? 8.398 -7.574 3.98 1 98.75 240 TYR B N 1
ATOM 4555 C CA . TYR B 1 240 ? 7.039 -7.527 3.453 1 98.75 240 TYR B CA 1
ATOM 4556 C C . TYR B 1 240 ? 6.969 -8.141 2.059 1 98.75 240 TYR B C 1
ATOM 4558 O O . TYR B 1 240 ? 6.902 -7.418 1.061 1 98.75 240 TYR B O 1
ATOM 4566 N N . ASN B 1 241 ? 6.93 -9.383 1.994 1 98.75 241 ASN B N 1
ATOM 4567 C CA . ASN B 1 241 ? 6.844 -10.18 0.777 1 98.75 241 ASN B CA 1
ATOM 4568 C C . ASN B 1 241 ? 6.266 -11.57 1.056 1 98.75 241 ASN B C 1
ATOM 4570 O O . ASN B 1 241 ? 6.18 -11.992 2.211 1 98.75 241 ASN B O 1
ATOM 4574 N N . PHE B 1 242 ? 5.891 -12.234 0.049 1 98.69 242 PHE B N 1
ATOM 4575 C CA . PHE B 1 242 ? 5.195 -13.508 0.158 1 98.69 242 PHE B CA 1
ATOM 4576 C C . PHE B 1 242 ? 6.055 -14.531 0.895 1 98.69 242 PHE B C 1
ATOM 4578 O O . PHE B 1 242 ? 5.574 -15.219 1.795 1 98.69 242 PHE B O 1
ATOM 4585 N N . GLU B 1 243 ? 7.359 -14.656 0.553 1 98.06 243 GLU B N 1
ATOM 4586 C CA . GLU B 1 243 ? 8.273 -15.664 1.101 1 98.06 243 GLU B CA 1
ATOM 4587 C C . GLU B 1 243 ? 8.484 -15.453 2.596 1 98.06 243 GLU B C 1
ATOM 4589 O O . GLU B 1 243 ? 8.312 -16.375 3.391 1 98.06 243 GLU B O 1
ATOM 4594 N N . SER B 1 244 ? 8.773 -14.219 2.98 1 98.25 244 SER B N 1
ATOM 4595 C CA . SER B 1 244 ? 9.008 -13.914 4.387 1 98.25 244 SER B CA 1
ATOM 4596 C C . SER B 1 244 ? 7.723 -14.008 5.199 1 98.25 244 SER B C 1
ATOM 4598 O O . SER B 1 244 ? 7.746 -14.383 6.371 1 98.25 244 SER B O 1
ATOM 4600 N N . GLY B 1 245 ? 6.629 -13.672 4.551 1 98.38 245 GLY B N 1
ATOM 4601 C CA . GLY B 1 245 ? 5.348 -13.719 5.234 1 98.38 245 GLY B CA 1
ATOM 4602 C C . GLY B 1 245 ? 4.875 -15.133 5.52 1 98.38 245 GLY B C 1
ATOM 4603 O O . GLY B 1 245 ? 4.438 -15.438 6.633 1 98.38 245 GLY B O 1
ATOM 4604 N N . THR B 1 246 ? 5 -16.016 4.539 1 98 246 THR B N 1
ATOM 4605 C CA . THR B 1 246 ? 4.363 -17.312 4.633 1 98 246 THR B CA 1
ATOM 4606 C C . THR B 1 246 ? 5.371 -18.391 5.051 1 98 246 THR B C 1
ATOM 4608 O O . THR B 1 246 ? 4.992 -19.453 5.531 1 98 246 THR B O 1
ATOM 4611 N N . GLY B 1 247 ? 6.645 -18.141 4.758 1 96.25 247 GLY B N 1
ATOM 4612 C CA . GLY B 1 247 ? 7.664 -19.156 4.941 1 96.25 247 GLY B CA 1
ATOM 4613 C C . GLY B 1 247 ? 7.727 -20.156 3.799 1 96.25 247 GLY B C 1
ATOM 4614 O O . GLY B 1 247 ? 8.242 -21.266 3.959 1 96.25 247 GLY B O 1
ATOM 4615 N N . GLU B 1 248 ? 7.234 -19.766 2.654 1 93.5 248 GLU B N 1
ATOM 4616 C CA . GLU B 1 248 ? 7.129 -20.672 1.514 1 93.5 248 GLU B CA 1
ATOM 4617 C C . GLU B 1 248 ? 8.508 -21.062 0.988 1 93.5 248 GLU B C 1
ATOM 4619 O O . GLU B 1 248 ? 8.711 -22.203 0.554 1 93.5 248 GLU B O 1
ATOM 4624 N N . ASN B 1 249 ? 9.438 -20.203 0.935 1 93.12 249 ASN B N 1
ATOM 4625 C CA . ASN B 1 249 ? 10.828 -20.438 0.541 1 93.12 249 ASN B CA 1
ATOM 4626 C C . ASN B 1 249 ? 11.742 -20.562 1.756 1 93.12 249 ASN B C 1
ATOM 4628 O O . ASN B 1 249 ? 12.039 -19.578 2.424 1 93.12 249 ASN B O 1
ATOM 4632 N N . PRO B 1 250 ? 12.203 -21.766 2.045 1 91.75 250 PRO B N 1
ATOM 4633 C CA . PRO B 1 250 ? 12.992 -21.984 3.26 1 91.75 250 PRO B CA 1
ATOM 4634 C C . PRO B 1 250 ? 14.312 -21.234 3.246 1 91.75 250 PRO B C 1
ATOM 4636 O O . PRO B 1 250 ? 14.961 -21.094 4.285 1 91.75 250 PRO B O 1
ATOM 4639 N N . GLU B 1 251 ? 14.734 -20.734 2.104 1 93.38 251 GLU B N 1
ATOM 4640 C CA . GLU B 1 251 ? 15.992 -20 1.99 1 93.38 251 GLU B CA 1
ATOM 4641 C C . GLU B 1 251 ? 15.82 -18.547 2.443 1 93.38 251 GLU B C 1
ATOM 4643 O O . GLU B 1 251 ? 16.812 -17.828 2.637 1 93.38 251 GLU B O 1
ATOM 4648 N N . ILE B 1 252 ? 14.602 -18.109 2.559 1 96.56 252 ILE B N 1
ATOM 4649 C CA . ILE B 1 252 ? 14.281 -16.75 3.008 1 96.56 252 ILE B CA 1
ATOM 4650 C C . ILE B 1 252 ? 13.648 -16.812 4.398 1 96.56 252 ILE B C 1
ATOM 4652 O O . ILE B 1 252 ? 12.602 -17.438 4.586 1 96.56 252 ILE B O 1
ATOM 4656 N N . PRO B 1 253 ? 14.281 -16.188 5.375 1 96.69 253 PRO B N 1
ATOM 4657 C CA . PRO B 1 253 ? 13.766 -16.266 6.746 1 96.69 253 PRO B CA 1
ATOM 4658 C C . PRO B 1 253 ? 12.305 -15.836 6.859 1 96.69 253 PRO B C 1
ATOM 4660 O O . PRO B 1 253 ? 11.93 -14.781 6.332 1 96.69 253 PRO B O 1
ATOM 4663 N N . LYS B 1 254 ? 11.555 -16.672 7.574 1 97.31 254 LYS B N 1
ATOM 4664 C CA . LYS B 1 254 ? 10.156 -16.344 7.805 1 97.31 254 LYS B CA 1
ATOM 4665 C C . LYS B 1 254 ? 10.008 -15.312 8.922 1 97.31 254 LYS B C 1
ATOM 4667 O O . LYS B 1 254 ? 10.492 -15.523 10.031 1 97.31 254 LYS B O 1
ATOM 4672 N N . THR B 1 255 ? 9.344 -14.195 8.68 1 97.19 255 THR B N 1
ATOM 4673 C CA . THR B 1 255 ? 9.086 -13.172 9.688 1 97.19 255 THR B CA 1
ATOM 4674 C C . THR B 1 255 ? 7.605 -13.141 10.055 1 97.19 255 THR B C 1
ATOM 4676 O O . THR B 1 255 ? 7.234 -12.625 11.117 1 97.19 255 THR B O 1
ATOM 4679 N N . GLY B 1 256 ? 6.746 -13.602 9.125 1 97.5 256 GLY B N 1
ATOM 4680 C CA . GLY B 1 256 ? 5.312 -13.602 9.367 1 97.5 256 GLY B CA 1
ATOM 4681 C C . GLY B 1 256 ? 4.66 -12.258 9.102 1 97.5 256 GLY B C 1
ATOM 4682 O O . GLY B 1 256 ? 3.459 -12.094 9.328 1 97.5 256 GLY B O 1
ATOM 4683 N N . GLN B 1 257 ? 5.41 -11.258 8.602 1 98 257 GLN B N 1
ATOM 4684 C CA . GLN B 1 257 ? 4.848 -9.938 8.312 1 98 257 GLN B CA 1
ATOM 4685 C C . GLN B 1 257 ? 3.906 -10 7.113 1 98 257 GLN B C 1
ATOM 4687 O O . GLN B 1 257 ? 4.082 -10.82 6.219 1 98 257 GLN B O 1
ATOM 4692 N N . ASP B 1 258 ? 2.914 -9.164 7.086 1 98.44 258 ASP B N 1
ATOM 4693 C CA . ASP B 1 258 ? 1.868 -9.227 6.07 1 98.44 258 ASP B CA 1
ATOM 4694 C C . ASP B 1 258 ? 2.365 -8.672 4.738 1 98.44 258 ASP B C 1
ATOM 4696 O O . ASP B 1 258 ? 3.295 -7.867 4.703 1 98.44 258 ASP B O 1
ATOM 4700 N N . PHE B 1 259 ? 1.697 -9.141 3.654 1 98.69 259 PHE B N 1
ATOM 4701 C CA . PHE B 1 259 ? 2.023 -8.633 2.326 1 98.69 259 PHE B CA 1
ATOM 4702 C C . PHE B 1 259 ? 0.756 -8.266 1.562 1 98.69 259 PHE B C 1
ATOM 4704 O O . PHE B 1 259 ? 0.825 -7.656 0.493 1 98.69 259 PHE B O 1
ATOM 4711 N N . TYR B 1 260 ? -0.423 -8.602 2.109 1 98.88 260 TYR B N 1
ATOM 4712 C CA . TYR B 1 260 ? -1.703 -8.133 1.587 1 98.88 260 TYR B CA 1
ATOM 4713 C C . TYR B 1 260 ? -2.57 -7.562 2.701 1 98.88 260 TYR B C 1
ATOM 4715 O O . TYR B 1 260 ? -2.607 -8.102 3.809 1 98.88 260 TYR B O 1
ATOM 4723 N N . ARG B 1 261 ? -3.195 -6.527 2.424 1 98.94 261 ARG B N 1
ATOM 4724 C CA . ARG B 1 261 ? -4.316 -6.016 3.205 1 98.94 261 ARG B CA 1
ATOM 4725 C C . ARG B 1 261 ? -5.539 -5.785 2.324 1 98.94 261 ARG B C 1
ATOM 4727 O O . ARG B 1 261 ? -5.465 -5.066 1.325 1 98.94 261 ARG B O 1
ATOM 4734 N N . ILE B 1 262 ? -6.578 -6.434 2.676 1 98.94 262 ILE B N 1
ATOM 4735 C CA . ILE B 1 262 ? -7.801 -6.453 1.881 1 98.94 262 ILE B CA 1
ATOM 4736 C C . ILE B 1 262 ? -8.906 -5.703 2.619 1 98.94 262 ILE B C 1
ATOM 4738 O O . ILE B 1 262 ? -9.141 -5.941 3.807 1 98.94 262 ILE B O 1
ATOM 4742 N N . PHE B 1 263 ? -9.602 -4.809 1.923 1 98.94 263 PHE B N 1
ATOM 4743 C CA . PHE B 1 263 ? -10.578 -3.924 2.547 1 98.94 263 PHE B CA 1
ATOM 4744 C C . PHE B 1 263 ? -11.961 -4.148 1.96 1 98.94 263 PHE B C 1
ATOM 4746 O O . PHE B 1 263 ? -12.172 -3.984 0.755 1 98.94 263 PHE B O 1
ATOM 4753 N N . GLY B 1 264 ? -12.891 -4.492 2.768 1 98.81 264 GLY B N 1
ATOM 4754 C CA . GLY B 1 264 ? -14.281 -4.66 2.369 1 98.81 264 GLY B CA 1
ATOM 4755 C C . GLY B 1 264 ? -15.234 -3.77 3.139 1 98.81 264 GLY B C 1
ATOM 4756 O O . GLY B 1 264 ? -14.828 -3.074 4.074 1 98.81 264 GLY B O 1
ATOM 4757 N N . THR B 1 265 ? -16.484 -3.768 2.764 1 98.44 265 THR B N 1
ATOM 4758 C CA . THR B 1 265 ? -17.5 -2.891 3.338 1 98.44 265 THR B CA 1
ATOM 4759 C C . THR B 1 265 ? -17.812 -3.289 4.777 1 98.44 265 THR B C 1
ATOM 4761 O O . THR B 1 265 ? -18.375 -2.5 5.539 1 98.44 265 THR B O 1
ATOM 4764 N N . ASP B 1 266 ? -17.422 -4.527 5.148 1 98.25 266 ASP B N 1
ATOM 4765 C CA . ASP B 1 266 ? -17.812 -4.988 6.473 1 98.25 266 ASP B CA 1
ATOM 4766 C C . ASP B 1 266 ? -16.609 -5.379 7.309 1 98.25 266 ASP B C 1
ATOM 4768 O O . ASP B 1 266 ? -16.75 -5.789 8.469 1 98.25 266 ASP B O 1
ATOM 4772 N N . GLY B 1 267 ? -15.438 -5.234 6.754 1 98.5 267 GLY B N 1
ATOM 4773 C CA . GLY B 1 267 ? -14.227 -5.59 7.473 1 98.5 267 GLY B CA 1
ATOM 4774 C C . GLY B 1 267 ? -12.984 -5.551 6.602 1 98.5 267 GLY B C 1
ATOM 4775 O O . GLY B 1 267 ? -13.07 -5.254 5.406 1 98.5 267 GLY B O 1
ATOM 4776 N N . SER B 1 268 ? -11.859 -5.773 7.211 1 98.81 268 SER B N 1
ATOM 4777 C CA . SER B 1 268 ? -10.578 -5.863 6.516 1 98.81 268 SER B CA 1
ATOM 4778 C C . SER B 1 268 ? -9.789 -7.09 6.961 1 98.81 268 SER B C 1
ATOM 4780 O O . SER B 1 268 ? -10.062 -7.656 8.023 1 98.81 268 SER B O 1
ATOM 4782 N N . LEU B 1 269 ? -8.891 -7.543 6.113 1 98.88 269 LEU B N 1
ATOM 4783 C CA . LEU B 1 269 ? -8.086 -8.734 6.363 1 98.88 269 LEU B CA 1
ATOM 4784 C C . LEU B 1 269 ? -6.617 -8.477 6.062 1 98.88 269 LEU B C 1
ATOM 4786 O O . LEU B 1 269 ? -6.285 -7.906 5.016 1 98.88 269 LEU B O 1
ATOM 4790 N N . SER B 1 270 ? -5.785 -8.781 6.996 1 98.81 270 SER B N 1
ATOM 4791 C CA . SER B 1 270 ? -4.34 -8.758 6.809 1 98.81 270 SER B CA 1
ATOM 4792 C C . SER B 1 270 ? -3.793 -10.164 6.566 1 98.81 270 SER B C 1
ATOM 4794 O O . SER B 1 270 ? -4.125 -11.102 7.293 1 98.81 270 SER B O 1
ATOM 4796 N N . VAL B 1 271 ? -3.004 -10.305 5.531 1 98.81 271 VAL B N 1
ATOM 4797 C CA . VAL B 1 271 ? -2.455 -11.586 5.105 1 98.81 271 VAL B CA 1
ATOM 4798 C C . VAL B 1 271 ? -0.93 -11.523 5.113 1 98.81 271 VAL B C 1
ATOM 4800 O O . VAL B 1 271 ? -0.339 -10.578 4.59 1 98.81 271 VAL B O 1
ATOM 4803 N N . PRO B 1 272 ? -0.217 -12.516 5.73 1 98.56 272 PRO B N 1
ATOM 4804 C CA . PRO B 1 272 ? -0.688 -13.852 6.113 1 98.56 272 PRO B CA 1
ATOM 4805 C C . PRO B 1 272 ? -0.883 -13.992 7.621 1 98.56 272 PRO B C 1
ATOM 4807 O O . PRO B 1 272 ? -0.933 -15.117 8.141 1 98.56 272 PRO B O 1
ATOM 4810 N N . ASP B 1 273 ? -0.862 -12.844 8.344 1 97.75 273 ASP B N 1
ATOM 4811 C CA . ASP B 1 273 ? -1.145 -13.016 9.766 1 97.75 273 ASP B CA 1
ATOM 4812 C C . ASP B 1 273 ? -2.615 -13.352 10 1 97.75 273 ASP B C 1
ATOM 4814 O O . ASP B 1 273 ? -3.002 -13.734 11.102 1 97.75 273 ASP B O 1
ATOM 4818 N N . MET B 1 274 ? -3.428 -13.273 9.039 1 98.5 274 MET B N 1
ATOM 4819 C CA . MET B 1 274 ? -4.828 -13.68 8.945 1 98.5 274 MET B CA 1
ATOM 4820 C C . MET B 1 274 ? -5.68 -12.945 9.977 1 98.5 274 MET B C 1
ATOM 4822 O O . MET B 1 274 ? -6.598 -13.531 10.555 1 98.5 274 MET B O 1
ATOM 4826 N N . THR B 1 275 ? -5.344 -11.742 10.242 1 98.38 275 THR B N 1
ATOM 4827 C CA . THR B 1 275 ? -6.094 -10.914 11.188 1 98.38 275 THR B CA 1
ATOM 4828 C C . THR B 1 275 ? -7.246 -10.203 10.484 1 98.38 275 THR B C 1
ATOM 4830 O O . THR B 1 275 ? -7.039 -9.484 9.5 1 98.38 275 THR B O 1
ATOM 4833 N N . GLN B 1 276 ? -8.445 -10.414 10.961 1 98.12 276 GLN B N 1
ATOM 4834 C CA . GLN B 1 276 ? -9.641 -9.742 10.469 1 98.12 276 GLN B CA 1
ATOM 4835 C C . GLN B 1 276 ? -10.109 -8.672 11.445 1 98.12 276 GLN B C 1
ATOM 4837 O O . GLN B 1 276 ? -10.164 -8.906 12.656 1 98.12 276 GLN B O 1
ATOM 4842 N N . TRP B 1 277 ? -10.344 -7.496 10.945 1 98.25 277 TRP B N 1
ATOM 4843 C CA . TRP B 1 277 ? -10.914 -6.395 11.719 1 98.25 277 TRP B CA 1
ATOM 4844 C C . TRP B 1 277 ? -12.336 -6.086 11.266 1 98.25 277 TRP B C 1
ATOM 4846 O O . TRP B 1 277 ? -12.602 -5.98 10.07 1 98.25 277 TRP B O 1
ATOM 4856 N N . SER B 1 278 ? -13.258 -5.953 12.148 1 98.12 278 SER B N 1
ATOM 4857 C CA . SER B 1 278 ? -14.648 -5.621 11.852 1 98.12 278 SER B CA 1
ATOM 4858 C C . SER B 1 278 ? -15.344 -5.02 13.07 1 98.12 278 SER B C 1
ATOM 4860 O O . SER B 1 278 ? -14.719 -4.828 14.109 1 98.12 278 SER B O 1
ATOM 4862 N N . TYR B 1 279 ? -16.547 -4.617 12.844 1 97.56 279 TYR B N 1
ATOM 4863 C CA . TYR B 1 279 ? -17.344 -4.145 13.961 1 97.56 279 TYR B CA 1
ATOM 4864 C C . TYR B 1 279 ? -18.344 -5.207 14.406 1 97.56 279 TYR B C 1
ATOM 4866 O O . TYR B 1 279 ? -19.406 -4.887 14.953 1 97.56 279 TYR B O 1
ATOM 4874 N N . LYS B 1 280 ? -18.031 -6.457 14.062 1 94.19 280 LYS B N 1
ATOM 4875 C CA . LYS B 1 280 ? -18.891 -7.566 14.492 1 94.19 280 LYS B CA 1
ATOM 4876 C C . LYS B 1 280 ? -19.047 -7.582 16.016 1 94.19 280 LYS B C 1
ATOM 4878 O O . LYS B 1 280 ? -18.062 -7.441 16.75 1 94.19 280 LYS B O 1
ATOM 4883 N N . GLY B 1 281 ? -20.281 -7.75 16.422 1 91.94 281 GLY B N 1
ATOM 4884 C CA . GLY B 1 281 ? -20.562 -7.844 17.844 1 91.94 281 GLY B CA 1
ATOM 4885 C C . GLY B 1 281 ? -20.641 -6.492 18.531 1 91.94 281 GLY B C 1
ATOM 4886 O O . GLY B 1 281 ? -20.875 -6.414 19.734 1 91.94 281 GLY B O 1
ATOM 4887 N N . ARG B 1 282 ? -20.406 -5.426 17.766 1 91.25 282 ARG B N 1
ATOM 4888 C CA . ARG B 1 282 ? -20.484 -4.09 18.359 1 91.25 282 ARG B CA 1
ATOM 4889 C C . ARG B 1 282 ? -21.859 -3.477 18.156 1 91.25 282 ARG B C 1
ATOM 4891 O O . ARG B 1 282 ? -22.594 -3.877 17.25 1 91.25 282 ARG B O 1
ATOM 4898 N N . ASP B 1 283 ? -22.219 -2.533 18.922 1 88.5 283 ASP B N 1
ATOM 4899 C CA . ASP B 1 283 ? -23.531 -1.902 18.87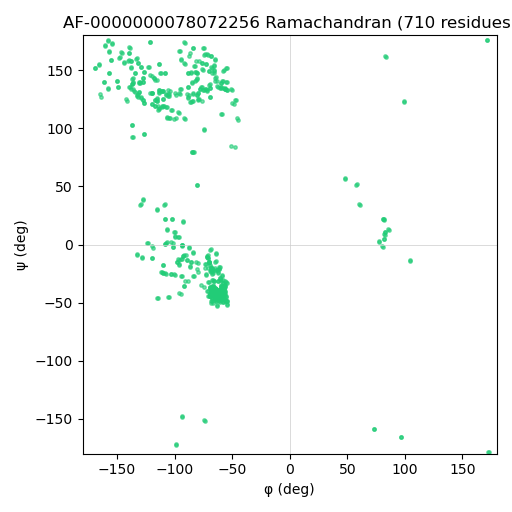5 1 88.5 283 ASP B CA 1
ATOM 4900 C C . ASP B 1 283 ? -23.703 -1.077 17.609 1 88.5 283 ASP B C 1
ATOM 4902 O O . ASP B 1 283 ? -24.812 -0.988 17.078 1 88.5 283 ASP B O 1
ATOM 4906 N N . LYS B 1 284 ? -22.641 -0.443 17.203 1 92.19 284 LYS B N 1
ATOM 4907 C CA . LYS B 1 284 ? -22.719 0.442 16.047 1 92.19 284 LYS B CA 1
ATOM 4908 C C . LYS B 1 284 ? -21.5 0.263 15.133 1 92.19 284 LYS B C 1
ATOM 4910 O O . LYS B 1 284 ? -20.375 0.151 15.609 1 92.19 284 LYS B O 1
ATOM 4915 N N . LYS B 1 285 ? -21.844 0.174 13.867 1 95.12 285 LYS B N 1
ATOM 4916 C CA . LYS B 1 285 ? -20.781 0.283 12.867 1 95.12 285 LYS B CA 1
ATOM 4917 C C . LYS B 1 285 ? -20.312 1.726 12.719 1 95.12 285 LYS B C 1
ATOM 4919 O O . LYS B 1 285 ? -20.922 2.514 11.992 1 95.12 285 LYS B O 1
ATOM 4924 N N . SER B 1 286 ? -19.141 2.021 13.422 1 95.38 286 SER B N 1
ATOM 4925 C CA . SER B 1 286 ? -18.688 3.402 13.523 1 95.38 286 SER B CA 1
ATOM 4926 C C . SER B 1 286 ? -17.188 3.467 13.812 1 95.38 286 SER B C 1
ATOM 4928 O O . SER B 1 286 ? -16.656 2.621 14.531 1 95.38 286 SER B O 1
ATOM 4930 N N . TRP B 1 287 ? -16.594 4.539 13.258 1 95.69 287 TRP B N 1
ATOM 4931 C CA . TRP B 1 287 ? -15.18 4.754 13.562 1 95.69 287 TRP B CA 1
ATOM 4932 C C . TRP B 1 287 ? -14.977 5.035 15.047 1 95.69 287 TRP B C 1
ATOM 4934 O O . TRP B 1 287 ? -13.844 5.004 15.539 1 95.69 287 TRP B O 1
ATOM 4944 N N . HIS B 1 288 ? -15.992 5.215 15.828 1 95.31 288 HIS B N 1
ATOM 4945 C CA . HIS B 1 288 ? -15.906 5.449 17.266 1 95.31 288 HIS B CA 1
ATOM 4946 C C . HIS B 1 288 ? -15.914 4.133 18.047 1 95.31 288 HIS B C 1
ATOM 4948 O O . HIS B 1 288 ? -15.633 4.113 19.234 1 95.31 288 HIS B O 1
ATOM 4954 N N . SER B 1 289 ? -16.266 3.072 17.344 1 96.12 289 SER B N 1
ATOM 4955 C CA . SER B 1 289 ? -16.375 1.771 18 1 96.12 289 SER B CA 1
ATOM 4956 C C . SER B 1 289 ? -15.047 1.031 18 1 96.12 289 SER B C 1
ATOM 4958 O O . SER B 1 289 ? -14.25 1.168 17.062 1 96.12 289 SER B O 1
ATOM 4960 N N . GLU B 1 290 ? -14.82 0.25 19.047 1 95.94 290 GLU B N 1
ATOM 4961 C CA . GLU B 1 290 ? -13.664 -0.642 19.047 1 95.94 290 GLU B CA 1
ATOM 4962 C C . GLU B 1 290 ? -13.797 -1.726 17.984 1 95.94 290 GLU B C 1
ATOM 4964 O O . GLU B 1 290 ? -14.906 -2.154 17.656 1 95.94 290 GLU B O 1
ATOM 4969 N N . PHE B 1 291 ? -12.703 -2.133 17.516 1 95.69 291 PHE B N 1
ATOM 4970 C CA . PHE B 1 291 ? -12.719 -3.211 16.531 1 95.69 291 PHE B CA 1
ATOM 4971 C C . PHE B 1 291 ? -12.828 -4.566 17.219 1 95.69 291 PHE B C 1
ATOM 4973 O O . PHE B 1 291 ? -12.258 -4.77 18.297 1 95.69 291 PHE B O 1
ATOM 4980 N N . ALA B 1 292 ? -13.609 -5.398 16.594 1 96.69 292 ALA B N 1
ATOM 4981 C CA . ALA B 1 292 ? -13.406 -6.824 16.828 1 96.69 292 ALA B CA 1
ATOM 4982 C C . ALA B 1 292 ? -12.227 -7.352 16 1 96.69 292 ALA B C 1
ATOM 4984 O O . ALA B 1 292 ? -12.062 -6.992 14.836 1 96.69 292 ALA B O 1
ATOM 4985 N N . GLN B 1 293 ? -11.367 -8.047 16.672 1 96.44 293 GLN B N 1
ATOM 4986 C CA . GLN B 1 293 ? -10.203 -8.656 16.031 1 96.44 293 GLN B CA 1
ATOM 4987 C C . GLN B 1 293 ? -10.273 -10.18 16.094 1 96.44 293 GLN B C 1
ATOM 4989 O O . GLN B 1 293 ? -10.43 -10.758 17.172 1 96.44 293 GLN B O 1
ATOM 4994 N N . GLU B 1 294 ? -10.211 -10.805 14.898 1 96.56 294 GLU B N 1
ATOM 4995 C CA . GLU B 1 294 ? -10.211 -12.266 14.805 1 96.56 294 GLU B CA 1
ATOM 4996 C C . GLU B 1 294 ? -9.039 -12.758 13.969 1 96.56 294 GLU B C 1
ATOM 4998 O O . GLU B 1 294 ? -8.625 -12.094 13.016 1 96.56 294 GLU B O 1
ATOM 5003 N N . GLN B 1 295 ? -8.508 -13.812 14.352 1 96.56 295 GLN B N 1
ATOM 5004 C CA . GLN B 1 295 ? -7.445 -14.453 13.578 1 96.56 295 GLN B CA 1
ATOM 5005 C C . GLN B 1 295 ? -7.895 -15.82 13.062 1 96.56 295 GLN B C 1
ATOM 5007 O O . GLN B 1 295 ? -8.359 -16.656 13.836 1 96.56 295 GLN B O 1
ATOM 5012 N N . ALA B 1 296 ? -7.805 -16.016 11.82 1 95.69 296 ALA B N 1
ATOM 5013 C CA . ALA B 1 296 ? -8.203 -17.281 11.227 1 95.69 296 ALA B CA 1
ATOM 5014 C C . ALA B 1 296 ? -7.102 -18.328 11.375 1 95.69 296 ALA B C 1
ATOM 5016 O O . ALA B 1 296 ? -5.914 -18 11.258 1 95.69 296 ALA B O 1
ATOM 5017 N N . ASP B 1 297 ? -7.508 -19.547 11.492 1 94.25 297 ASP B N 1
ATOM 5018 C CA . ASP B 1 297 ? -6.578 -20.672 11.516 1 94.25 297 ASP B CA 1
ATOM 5019 C C . ASP B 1 297 ? -6.133 -21.047 10.102 1 94.25 297 ASP B C 1
ATOM 5021 O O . ASP B 1 297 ? -6.918 -20.953 9.156 1 94.25 297 ASP B O 1
ATOM 5025 N N . VAL B 1 298 ? -4.871 -21.406 10.062 1 97.25 298 VAL B N 1
ATOM 5026 C CA . VAL B 1 298 ? -4.312 -21.828 8.781 1 97.25 298 VAL B CA 1
ATOM 5027 C C . VAL B 1 298 ? -3.666 -23.203 8.938 1 97.25 298 VAL B C 1
ATOM 5029 O O . VAL B 1 298 ? -2.492 -23.312 9.297 1 97.25 298 VAL B O 1
ATOM 5032 N N . PRO B 1 299 ? -4.355 -24.297 8.641 1 95.25 299 PRO B N 1
ATOM 5033 C CA . PRO B 1 299 ? -3.732 -25.609 8.688 1 95.25 299 PRO B CA 1
ATOM 5034 C C . PRO B 1 299 ? -2.543 -25.75 7.742 1 95.25 299 PRO B C 1
ATOM 5036 O O . PRO B 1 299 ? -2.58 -25.219 6.625 1 95.25 299 PRO B O 1
ATOM 5039 N N . PRO B 1 300 ? -1.543 -26.391 8.219 1 93.69 300 PRO B N 1
ATOM 5040 C CA . PRO B 1 300 ? -0.369 -26.547 7.359 1 93.69 300 PRO B CA 1
ATOM 5041 C C . PRO B 1 300 ? -0.66 -27.391 6.113 1 93.69 300 PRO B C 1
ATOM 5043 O O . PRO B 1 300 ? -1.429 -28.344 6.18 1 93.69 300 PRO B O 1
ATOM 5046 N N . ARG B 1 301 ? -0.107 -26.984 5.039 1 94.19 301 ARG B N 1
ATOM 5047 C CA . ARG B 1 301 ? -0.162 -27.688 3.766 1 94.19 301 ARG B CA 1
ATOM 5048 C C . ARG B 1 301 ? 1.15 -27.531 3.002 1 94.19 301 ARG B C 1
ATOM 5050 O O . ARG B 1 301 ? 1.942 -26.641 3.285 1 94.19 301 ARG B O 1
ATOM 5057 N N . VAL B 1 302 ? 1.358 -28.5 2.115 1 94.94 302 VAL B N 1
ATOM 5058 C CA . VAL B 1 302 ? 2.5 -28.438 1.21 1 94.94 302 VAL B CA 1
ATOM 5059 C C . VAL B 1 302 ? 2.021 -28.094 -0.201 1 94.94 302 VAL B C 1
ATOM 5061 O O . VAL B 1 302 ? 1.468 -28.953 -0.893 1 94.94 302 VAL B O 1
ATOM 5064 N N . PRO B 1 303 ? 2.295 -26.938 -0.655 1 97.25 303 PRO B N 1
ATOM 5065 C CA . PRO B 1 303 ? 1.682 -26.422 -1.887 1 97.25 303 PRO B CA 1
ATOM 5066 C C . PRO B 1 303 ? 1.926 -27.344 -3.084 1 97.25 303 PRO B C 1
ATOM 5068 O O . PRO B 1 303 ? 0.999 -27.625 -3.848 1 97.25 303 PRO B O 1
ATOM 5071 N N . PHE B 1 304 ? 3.119 -27.875 -3.271 1 97.06 304 PHE B N 1
ATOM 5072 C CA . PHE B 1 304 ? 3.432 -28.703 -4.434 1 97.06 304 PHE B CA 1
ATOM 5073 C C . PHE B 1 304 ? 2.691 -30.031 -4.363 1 97.06 304 PHE B C 1
ATOM 5075 O O . PHE B 1 304 ? 2.291 -30.578 -5.395 1 97.06 304 PHE B O 1
ATOM 5082 N N . ASP B 1 305 ? 2.539 -30.609 -3.162 1 97.62 305 ASP B N 1
ATOM 5083 C CA . ASP B 1 305 ? 1.733 -31.828 -2.998 1 97.62 305 ASP B CA 1
ATOM 5084 C C . ASP B 1 305 ? 0.276 -31.562 -3.371 1 97.62 305 ASP B C 1
ATOM 5086 O O . ASP B 1 305 ? -0.331 -32.344 -4.109 1 97.62 305 ASP B O 1
ATOM 5090 N N . ASP B 1 306 ? -0.206 -30.438 -2.834 1 97.88 306 ASP B N 1
ATOM 5091 C CA . ASP B 1 306 ? -1.601 -30.094 -3.092 1 97.88 306 ASP B CA 1
ATOM 5092 C C . ASP B 1 306 ? -1.83 -29.797 -4.574 1 97.88 306 ASP B C 1
ATOM 5094 O O . ASP B 1 306 ? -2.875 -30.141 -5.125 1 97.88 306 ASP B O 1
ATOM 5098 N N . GLN B 1 307 ? -0.921 -29.125 -5.207 1 98.31 307 GLN B N 1
ATOM 5099 C CA . GLN B 1 307 ? -1.011 -28.859 -6.637 1 98.31 307 GLN B CA 1
ATOM 5100 C C . GLN B 1 307 ? -1.055 -30.156 -7.438 1 98.31 307 GLN B C 1
ATOM 5102 O O . GLN B 1 307 ? -1.872 -30.297 -8.352 1 98.31 307 GLN B O 1
ATOM 5107 N N . LEU B 1 308 ? -0.158 -31.141 -7.125 1 98.44 308 LEU B N 1
ATOM 5108 C CA . LEU B 1 308 ? -0.131 -32.438 -7.812 1 98.44 308 LEU B CA 1
ATOM 5109 C C . LEU B 1 308 ? -1.446 -33.188 -7.617 1 98.44 308 LEU B C 1
ATOM 5111 O O . LEU B 1 308 ? -2.02 -33.688 -8.578 1 98.44 308 LEU B O 1
ATOM 5115 N N . GLU B 1 309 ? -1.902 -33.188 -6.367 1 98.31 309 GLU B N 1
ATOM 5116 C CA . GLU B 1 309 ? -3.162 -33.875 -6.066 1 98.31 309 GLU B CA 1
ATOM 5117 C C . GLU B 1 309 ? -4.32 -33.25 -6.832 1 98.31 309 GLU B C 1
ATOM 5119 O O . GLU B 1 309 ? -5.172 -33.938 -7.375 1 98.31 309 GLU B O 1
ATOM 5124 N N . HIS B 1 310 ? -4.328 -31.938 -6.824 1 98.25 310 HIS B N 1
ATOM 5125 C CA . HIS B 1 310 ? -5.348 -31.219 -7.582 1 98.25 310 HIS B CA 1
ATOM 5126 C C . HIS B 1 310 ? -5.285 -31.578 -9.062 1 98.25 310 HIS B C 1
ATOM 5128 O O . HIS B 1 310 ? -6.32 -31.844 -9.68 1 98.25 310 HIS B O 1
ATOM 5134 N N . PHE B 1 311 ? -4.09 -31.625 -9.641 1 98.31 311 PHE B N 1
ATOM 5135 C CA . PHE B 1 311 ? -3.959 -31.922 -11.062 1 98.31 311 PHE B CA 1
ATOM 5136 C C . PHE B 1 311 ? -4.434 -33.344 -11.352 1 98.31 311 PHE B C 1
ATOM 5138 O O . PHE B 1 311 ? -5.074 -33.594 -12.383 1 98.31 311 PHE B O 1
ATOM 5145 N N . VAL B 1 312 ? -4.152 -34.281 -10.508 1 98.44 312 VAL B N 1
ATOM 5146 C CA . VAL B 1 312 ? -4.625 -35.656 -10.656 1 98.44 312 VAL B CA 1
ATOM 5147 C C . VAL B 1 312 ? -6.152 -35.688 -10.688 1 98.44 312 VAL B C 1
ATOM 5149 O O . VAL B 1 312 ? -6.754 -36.344 -11.531 1 98.44 312 VAL B O 1
ATOM 5152 N N . LYS B 1 313 ? -6.758 -34.906 -9.805 1 98.25 313 LYS B N 1
ATOM 5153 C CA . LYS B 1 313 ? -8.219 -34.812 -9.781 1 98.25 313 LYS B CA 1
ATOM 5154 C C . LYS B 1 313 ? -8.75 -34.188 -11.062 1 98.25 313 LYS B C 1
ATOM 5156 O O . LYS B 1 313 ? -9.82 -34.562 -11.547 1 98.25 313 LYS B O 1
ATOM 5161 N N . VAL B 1 314 ? -8.039 -33.219 -11.562 1 97.75 314 VAL B N 1
ATOM 5162 C CA . VAL B 1 314 ? -8.414 -32.594 -12.828 1 97.75 314 VAL B CA 1
ATOM 5163 C C . VAL B 1 314 ? -8.344 -33.625 -13.953 1 97.75 314 VAL B C 1
ATOM 5165 O O . VAL B 1 314 ? -9.266 -33.719 -14.766 1 97.75 314 VAL B O 1
ATOM 5168 N N . VAL B 1 315 ? -7.281 -34.406 -14.039 1 97.06 315 VAL B N 1
ATOM 5169 C CA . VAL B 1 315 ? -7.062 -35.438 -15.062 1 97.06 315 VAL B CA 1
ATOM 5170 C C . VAL B 1 315 ? -8.188 -36.469 -15 1 97.06 315 VAL B C 1
ATOM 5172 O O . VAL B 1 315 ? -8.672 -36.938 -16.047 1 97.06 315 VAL B O 1
ATOM 5175 N N . LYS B 1 316 ? -8.664 -36.75 -13.82 1 96.44 316 LYS B N 1
ATOM 5176 C CA . LYS B 1 316 ? -9.703 -37.75 -13.609 1 96.44 316 LYS B CA 1
ATOM 5177 C C . LYS B 1 316 ? -11.094 -37.156 -13.836 1 96.44 316 LYS B C 1
ATOM 5179 O O . LYS B 1 316 ? -12.094 -37.875 -13.75 1 96.44 316 LYS B O 1
ATOM 5184 N N . GLY B 1 317 ? -11.18 -35.906 -14.039 1 95.56 317 GLY B N 1
ATOM 5185 C CA . GLY B 1 317 ? -12.445 -35.25 -14.289 1 95.56 317 GLY B CA 1
ATOM 5186 C C . GLY B 1 317 ? -13.219 -34.938 -13.023 1 95.56 317 GLY B C 1
ATOM 5187 O O . GLY B 1 317 ? -14.43 -34.688 -13.062 1 95.56 317 GLY B O 1
ATOM 5188 N N . GLU B 1 318 ? -12.492 -34.875 -11.883 1 97 318 GLU B N 1
ATOM 5189 C CA . GLU B 1 318 ? -13.148 -34.688 -10.594 1 97 318 GLU B CA 1
ATOM 5190 C C . GLU B 1 318 ? -13.188 -33.188 -10.219 1 97 318 GLU B C 1
ATOM 5192 O O . GLU B 1 318 ? -14.031 -32.781 -9.422 1 97 318 GLU B O 1
ATOM 5197 N N . GLU B 1 319 ? -12.258 -32.406 -10.695 1 96.69 319 GLU B N 1
ATOM 5198 C CA . GLU B 1 319 ? -12.148 -31 -10.414 1 96.69 319 GLU B CA 1
ATOM 5199 C C . GLU B 1 319 ? -11.805 -30.203 -11.672 1 96.69 319 GLU B C 1
ATOM 5201 O O . GLU B 1 319 ? -11.258 -30.766 -12.633 1 96.69 319 GLU B O 1
ATOM 5206 N N . GLU B 1 320 ? -12.211 -28.969 -11.719 1 95.94 320 GLU B N 1
ATOM 5207 C CA . GLU B 1 320 ? -11.719 -28.031 -12.727 1 95.94 320 GLU B CA 1
ATOM 5208 C C . GLU B 1 320 ? -10.352 -27.469 -12.336 1 95.94 320 GLU B C 1
ATOM 5210 O O . GLU B 1 320 ? -10.039 -27.344 -11.148 1 95.94 320 GLU B O 1
ATOM 5215 N N . PRO B 1 321 ? -9.555 -27.203 -13.305 1 96.88 321 PRO B N 1
ATOM 5216 C CA . PRO B 1 321 ? -8.234 -26.672 -12.977 1 96.88 321 PRO B CA 1
ATOM 5217 C C . PRO B 1 321 ? -8.297 -25.359 -12.211 1 96.88 321 PRO B C 1
ATOM 5219 O O . PRO B 1 321 ? -9.055 -24.453 -12.594 1 96.88 321 PRO B O 1
ATOM 5222 N N . SER B 1 322 ? -7.496 -25.234 -11.172 1 95.56 322 SER B N 1
ATOM 5223 C CA . SER B 1 322 ? -7.418 -24.016 -10.375 1 95.56 322 SER B CA 1
ATOM 5224 C C . SER B 1 322 ? -6.805 -22.875 -11.188 1 95.56 322 SER B C 1
ATOM 5226 O O . SER B 1 322 ? -7.078 -21.703 -10.922 1 95.56 322 SER B O 1
ATOM 5228 N N . CYS B 1 323 ? -5.941 -23.234 -12.094 1 96.81 323 CYS B N 1
ATOM 5229 C CA . CYS B 1 323 ? -5.324 -22.281 -13.016 1 96.81 323 CYS B CA 1
ATOM 5230 C C . CYS B 1 323 ? -5.285 -22.844 -14.438 1 96.81 323 CYS B C 1
ATOM 5232 O O . CYS B 1 323 ? -4.402 -23.641 -14.766 1 96.81 323 CYS B O 1
ATOM 5234 N N . THR B 1 324 ? -6.102 -22.438 -15.258 1 96.62 324 THR B N 1
ATOM 5235 C CA . THR B 1 324 ? -6.207 -22.891 -16.641 1 96.62 324 THR B CA 1
ATOM 5236 C C . THR B 1 324 ? -5.082 -22.297 -17.484 1 96.62 324 THR B C 1
ATOM 5238 O O . THR B 1 324 ? -4.34 -21.422 -17.031 1 96.62 324 THR B O 1
ATOM 5241 N N . ALA B 1 325 ? -4.965 -22.812 -18.672 1 96.81 325 ALA B N 1
ATOM 5242 C CA . ALA B 1 325 ? -4.016 -22.25 -19.641 1 96.81 325 ALA B CA 1
ATOM 5243 C C . ALA B 1 325 ? -4.293 -20.766 -19.875 1 96.81 325 ALA B C 1
ATOM 5245 O O . ALA B 1 325 ? -3.365 -19.953 -19.891 1 96.81 325 ALA B O 1
ATOM 5246 N N . LYS B 1 326 ? -5.562 -20.422 -19.969 1 96.62 326 LYS B N 1
ATOM 5247 C CA . LYS B 1 326 ? -5.957 -19.031 -20.188 1 96.62 326 LYS B CA 1
ATOM 5248 C C . LYS B 1 326 ? -5.574 -18.156 -19 1 96.62 326 LYS B C 1
ATOM 5250 O O . LYS B 1 326 ? -5.066 -17.047 -19.172 1 96.62 326 LYS B O 1
ATOM 5255 N N . ALA B 1 327 ? -5.805 -18.656 -17.828 1 96.88 327 ALA B N 1
ATOM 5256 C CA . ALA B 1 327 ? -5.465 -17.922 -16.625 1 96.88 327 ALA B CA 1
ATOM 5257 C C . ALA B 1 327 ? -3.953 -17.734 -16.5 1 96.88 327 ALA B C 1
ATOM 5259 O O . ALA B 1 327 ? -3.479 -16.672 -16.094 1 96.88 327 ALA B O 1
ATOM 5260 N N . GLY B 1 328 ? -3.221 -18.828 -16.797 1 97.25 328 GLY B N 1
ATOM 5261 C CA . GLY B 1 328 ? -1.771 -18.719 -16.797 1 97.25 328 GLY B CA 1
ATOM 5262 C C . GLY B 1 328 ? -1.264 -17.656 -17.766 1 97.25 328 GLY B C 1
ATOM 5263 O O . GLY B 1 328 ? -0.363 -16.891 -17.438 1 97.25 328 GLY B O 1
ATOM 5264 N N . LEU B 1 329 ? -1.857 -17.656 -18.953 1 97.12 329 LEU B N 1
ATOM 5265 C CA . LEU B 1 329 ? -1.5 -16.656 -19.953 1 97.12 329 LEU B CA 1
ATOM 5266 C C . LEU B 1 329 ? -1.884 -15.258 -19.469 1 97.12 329 LEU B C 1
ATOM 5268 O O . LEU B 1 329 ? -1.151 -14.289 -19.703 1 97.12 329 LEU B O 1
ATOM 5272 N N . ALA B 1 330 ? -3.014 -15.125 -18.812 1 98.12 330 ALA B N 1
ATOM 5273 C CA . ALA B 1 330 ? -3.521 -13.844 -18.344 1 98.12 330 ALA B CA 1
ATOM 5274 C C . ALA B 1 330 ? -2.527 -13.18 -17.391 1 98.12 330 ALA B C 1
ATOM 5276 O O . ALA B 1 330 ? -2.389 -11.953 -17.391 1 98.12 330 ALA B O 1
ATOM 5277 N N . ALA B 1 331 ? -1.884 -13.953 -16.531 1 97.94 331 ALA B N 1
ATOM 5278 C CA . ALA B 1 331 ? -0.873 -13.398 -15.641 1 97.94 331 ALA B CA 1
ATOM 5279 C C . ALA B 1 331 ? 0.25 -12.734 -16.438 1 97.94 331 ALA B C 1
ATOM 5281 O O . ALA B 1 331 ? 0.717 -11.648 -16.078 1 97.94 331 ALA B O 1
ATOM 5282 N N . LEU B 1 332 ? 0.621 -13.383 -17.5 1 97 332 LEU B N 1
ATOM 5283 C CA . LEU B 1 332 ? 1.653 -12.812 -18.359 1 97 332 LEU B CA 1
ATOM 5284 C C . LEU B 1 332 ? 1.151 -11.555 -19.047 1 97 332 LEU B C 1
ATOM 5286 O O . LEU B 1 332 ? 1.898 -10.586 -19.203 1 97 332 LEU B O 1
ATOM 5290 N N . VAL B 1 333 ? -0.088 -11.555 -19.516 1 98 333 VAL B N 1
ATOM 5291 C CA . VAL B 1 333 ? -0.699 -10.406 -20.172 1 98 333 VAL B CA 1
ATOM 5292 C C . VAL B 1 333 ? -0.619 -9.188 -19.25 1 98 333 VAL B C 1
ATOM 5294 O O . VAL B 1 333 ? -0.219 -8.102 -19.688 1 98 333 VAL B O 1
ATOM 5297 N N . VAL B 1 334 ? -0.913 -9.336 -18.031 1 98.62 334 VAL B N 1
ATOM 5298 C CA . VAL B 1 334 ? -0.896 -8.234 -17.062 1 98.62 334 VAL B CA 1
ATOM 5299 C C . VAL B 1 334 ? 0.543 -7.793 -16.812 1 98.62 334 VAL B C 1
ATOM 5301 O O . VAL B 1 334 ? 0.828 -6.594 -16.734 1 98.62 334 VAL B O 1
ATOM 5304 N N . CYS B 1 335 ? 1.457 -8.75 -16.672 1 98 335 CYS B N 1
ATOM 5305 C CA . CYS B 1 335 ? 2.855 -8.398 -16.453 1 98 335 CYS B CA 1
ATOM 5306 C C . CYS B 1 335 ? 3.418 -7.617 -17.625 1 98 335 CYS B C 1
ATOM 5308 O O . CYS B 1 335 ? 4.184 -6.668 -17.438 1 98 335 CYS B O 1
ATOM 5310 N N . GLU B 1 336 ? 3.061 -8.047 -18.797 1 97.12 336 GLU B N 1
ATOM 5311 C CA . GLU B 1 336 ? 3.496 -7.297 -19.969 1 97.12 336 GLU B CA 1
ATOM 5312 C C . GLU B 1 336 ? 2.92 -5.883 -19.969 1 97.12 336 GLU B C 1
ATOM 5314 O O . GLU B 1 336 ? 3.6 -4.926 -20.344 1 97.12 336 GLU B O 1
ATOM 5319 N N . ALA B 1 337 ? 1.666 -5.754 -19.594 1 98.31 337 ALA B N 1
ATOM 5320 C CA . ALA B 1 337 ? 1.055 -4.43 -19.469 1 98.31 337 ALA B CA 1
ATOM 5321 C C . ALA B 1 337 ? 1.811 -3.574 -18.453 1 98.31 337 ALA B C 1
ATOM 5323 O O . ALA B 1 337 ? 2.01 -2.377 -18.672 1 98.31 337 ALA B O 1
ATOM 5324 N N . ILE B 1 338 ? 2.246 -4.172 -17.375 1 98.44 338 ILE B N 1
ATOM 5325 C CA . ILE B 1 338 ? 3.018 -3.455 -16.359 1 98.44 338 ILE B CA 1
ATOM 5326 C C . ILE B 1 338 ? 4.348 -3.002 -16.953 1 98.44 338 ILE B C 1
ATOM 5328 O O . ILE B 1 338 ? 4.758 -1.852 -16.766 1 98.44 338 ILE B O 1
ATOM 5332 N N . LYS B 1 339 ? 5 -3.916 -17.672 1 97.5 339 LYS B N 1
ATOM 5333 C CA . LYS B 1 339 ? 6.266 -3.566 -18.312 1 97.5 339 LYS B CA 1
ATOM 5334 C C . LYS B 1 339 ? 6.078 -2.428 -19.312 1 97.5 339 LYS B C 1
ATOM 5336 O O . LYS B 1 339 ? 6.906 -1.517 -19.375 1 97.5 339 LYS B O 1
ATOM 5341 N N . ASP B 1 340 ? 5.008 -2.488 -20.078 1 97.12 340 ASP B N 1
ATOM 5342 C CA . ASP B 1 340 ? 4.695 -1.415 -21.016 1 97.12 340 ASP B CA 1
ATOM 5343 C C . ASP B 1 340 ? 4.473 -0.094 -20.281 1 97.12 340 ASP B C 1
ATOM 5345 O O . ASP B 1 340 ? 4.945 0.955 -20.734 1 97.12 340 ASP B O 1
ATOM 5349 N N . ALA B 1 341 ? 3.709 -0.171 -19.203 1 97.88 341 ALA B N 1
ATOM 5350 C CA . ALA B 1 341 ? 3.447 1.02 -18.406 1 97.88 341 ALA B CA 1
ATOM 5351 C C . ALA B 1 341 ? 4.746 1.626 -17.891 1 97.88 341 ALA B C 1
ATOM 5353 O O . ALA B 1 341 ? 4.91 2.848 -17.875 1 97.88 341 ALA B O 1
ATOM 5354 N N . LEU B 1 342 ? 5.676 0.813 -17.453 1 96.69 342 LEU B N 1
ATOM 5355 C CA . LEU B 1 342 ? 6.961 1.27 -16.938 1 96.69 342 LEU B CA 1
ATOM 5356 C C . LEU B 1 342 ? 7.789 1.931 -18.031 1 96.69 342 LEU B C 1
ATOM 5358 O O . LEU B 1 342 ? 8.406 2.975 -17.812 1 96.69 342 LEU B O 1
ATOM 5362 N N . ALA B 1 343 ? 7.801 1.318 -19.141 1 94.38 343 ALA B N 1
ATOM 5363 C CA . ALA B 1 343 ? 8.625 1.797 -20.25 1 94.38 343 ALA B CA 1
ATOM 5364 C C . ALA B 1 343 ? 8.125 3.143 -20.766 1 94.38 343 ALA B C 1
ATOM 5366 O O . ALA B 1 343 ? 8.922 4.023 -21.094 1 94.38 343 ALA B O 1
ATOM 5367 N N . ALA B 1 344 ? 6.789 3.344 -20.781 1 92.38 344 ALA B N 1
ATOM 5368 C CA . ALA B 1 344 ? 6.211 4.531 -21.406 1 92.38 344 ALA B CA 1
ATOM 5369 C C . ALA B 1 344 ? 5.672 5.496 -20.344 1 92.38 344 ALA B C 1
ATOM 5371 O O . ALA B 1 344 ? 5.152 6.562 -20.688 1 92.38 344 ALA B O 1
ATOM 5372 N N . ASN B 1 345 ? 5.836 5.094 -19.062 1 87.19 345 ASN B N 1
ATOM 5373 C CA . ASN B 1 345 ? 5.262 5.898 -18 1 87.19 345 ASN B CA 1
ATOM 5374 C C . ASN B 1 345 ? 3.812 6.27 -18.297 1 87.19 345 ASN B C 1
ATOM 5376 O O . ASN B 1 345 ? 3.455 7.449 -18.281 1 87.19 345 ASN B O 1
ATOM 5380 N N . LYS B 1 346 ? 3.027 5.32 -18.5 1 91.31 346 LYS B N 1
ATOM 5381 C CA . LYS B 1 346 ? 1.632 5.531 -18.875 1 91.31 346 LYS B CA 1
ATOM 5382 C C . LYS B 1 346 ? 0.717 4.543 -18.156 1 91.31 346 LYS B C 1
ATOM 5384 O O . LYS B 1 346 ? 1.191 3.639 -17.469 1 91.31 346 LYS B O 1
ATOM 5389 N N . THR B 1 347 ? -0.559 4.801 -18.281 1 96.62 347 THR B N 1
ATOM 5390 C CA . THR B 1 347 ? -1.598 3.854 -17.891 1 96.62 347 THR B CA 1
ATOM 5391 C C . THR B 1 347 ? -1.946 2.922 -19.047 1 96.62 347 THR B C 1
ATOM 5393 O O . THR B 1 347 ? -2.051 3.359 -20.188 1 96.62 347 THR B O 1
ATOM 5396 N N . VAL B 1 348 ? -2.062 1.627 -18.75 1 98.06 348 VAL B N 1
ATOM 5397 C CA . VAL B 1 348 ? -2.346 0.658 -19.812 1 98.06 348 VAL B CA 1
ATOM 5398 C C . VAL B 1 348 ? -3.693 -0.012 -19.547 1 98.06 348 VAL B C 1
ATOM 5400 O O . VAL B 1 348 ? -3.893 -0.626 -18.5 1 98.06 348 VAL B O 1
ATOM 5403 N N . ASP B 1 349 ? -4.648 0.139 -20.469 1 98 349 ASP B N 1
ATOM 5404 C CA . ASP B 1 349 ? -5.871 -0.657 -20.484 1 98 349 ASP B CA 1
ATOM 5405 C C . ASP B 1 349 ? -5.629 -2.025 -21.109 1 98 349 ASP B C 1
ATOM 5407 O O . ASP B 1 349 ? -5.109 -2.113 -22.234 1 98 349 ASP B O 1
ATOM 5411 N N . ILE B 1 350 ? -6.02 -3.037 -20.422 1 98.06 350 ILE B N 1
ATOM 5412 C CA . ILE B 1 350 ? -5.75 -4.398 -20.859 1 98.06 350 ILE B CA 1
ATOM 5413 C C . ILE B 1 350 ? -6.961 -4.938 -21.625 1 98.06 350 ILE B C 1
ATOM 5415 O O . ILE B 1 350 ? -8.094 -4.867 -21.141 1 98.06 350 ILE B O 1
ATOM 5419 N N . GLU B 1 351 ? -6.684 -5.461 -22.781 1 94.31 351 GLU B N 1
ATOM 5420 C CA . GLU B 1 351 ? -7.754 -6.082 -23.562 1 94.31 351 GLU B CA 1
ATOM 5421 C C . GLU B 1 351 ? -8.43 -7.199 -22.766 1 94.31 351 GLU B C 1
ATOM 5423 O O . GLU B 1 351 ? -7.789 -7.867 -21.953 1 94.31 351 GLU B O 1
ATOM 5428 N N . GLU B 1 352 ? -9.625 -7.344 -23.062 1 92.62 352 GLU B N 1
ATOM 5429 C CA . GLU B 1 352 ? -10.414 -8.336 -22.328 1 92.62 352 GLU B CA 1
ATOM 5430 C C . GLU B 1 352 ? -9.812 -9.734 -22.5 1 92.62 352 GLU B C 1
ATOM 5432 O O . GLU B 1 352 ? -9.375 -10.109 -23.578 1 92.62 352 GLU B O 1
ATOM 5437 N N . TYR B 1 353 ? -9.727 -10.406 -21.406 1 91.81 353 TYR B N 1
ATOM 5438 C CA . TYR B 1 353 ? -9.297 -11.797 -21.391 1 91.81 353 TYR B CA 1
ATOM 5439 C C . TYR B 1 353 ? -10.133 -12.617 -20.406 1 91.81 353 TYR B C 1
ATOM 5441 O O . TYR B 1 353 ? -10.891 -12.062 -19.609 1 91.81 353 TYR B O 1
ATOM 5449 N N . ASP B 1 354 ? -10.016 -13.945 -20.562 1 87.06 354 ASP B N 1
ATOM 5450 C CA . ASP B 1 354 ? -10.812 -14.867 -19.766 1 87.06 354 ASP B CA 1
ATOM 5451 C C . ASP B 1 354 ? -9.93 -15.68 -18.812 1 87.06 354 ASP B C 1
ATOM 5453 O O . ASP B 1 354 ? -8.836 -16.094 -19.188 1 87.06 354 ASP B O 1
ATOM 5457 N N . LEU B 1 355 ? -10.406 -15.734 -17.547 1 91.62 355 LEU B N 1
ATOM 5458 C CA . LEU B 1 355 ? -9.672 -16.531 -16.578 1 91.62 355 LEU B CA 1
ATOM 5459 C C . LEU B 1 355 ? -10.25 -17.938 -16.484 1 91.62 355 LEU B C 1
ATOM 5461 O O . LEU B 1 355 ? -9.656 -18.828 -15.852 1 91.62 355 LEU B O 1
ATOM 5465 N N . SER B 1 356 ? -11.531 -17.922 -17.172 1 78.75 356 SER B N 1
ATOM 5466 C CA . SER B 1 356 ? -12.266 -19.172 -17.062 1 78.75 356 SER B CA 1
ATOM 5467 C C . SER B 1 356 ? -11.773 -20.188 -18.094 1 78.75 356 SER B C 1
ATOM 5469 O O . SER B 1 356 ? -11.078 -19.828 -19.047 1 78.75 356 SER B O 1
ATOM 5471 N N . GLY B 1 357 ? -11.898 -21.562 -17.875 1 66.12 357 GLY B N 1
ATOM 5472 C CA . GLY B 1 357 ? -11.695 -22.672 -18.797 1 66.12 357 GLY B CA 1
ATOM 5473 C C . GLY B 1 357 ? -11.484 -24 -18.094 1 66.12 357 GLY B C 1
ATOM 5474 O O . GLY B 1 357 ? -11.203 -24.031 -16.891 1 66.12 357 GLY B O 1
#

Radius of gyration: 29.57 Å; Cα contacts (8 Å, |Δi|>4): 1697; chains: 2; bounding box: 55×99×61 Å

Organism: Fusarium culmorum (NCBI:txid5516)

Foldseek 3Di:
DQQDAFEEEEEDLPDCRLVLQVLQLPAPRHHYAEYEDLDVSRVVSCVVSVHYYHPDPVVCLPDPSNGQAYEYPHPQQCQQVVLLVQLQSNHAYEYEPLNHLALVSLVVSVVSNVVSVHHYAYPLLVCQQLLLVVLLVCLVVCQQPAWAEKEFEAEAADDPVCCDPPNVCLLAQSHACLRPPVLSVQLSCCLRPNAWFKKAWDADDDDPPGNYGFWIWMWTAHPVGYIYIYTYGHHDHDQQRDCQQRVLDVVDHHPNAFGMWIHGPAWIATPPQGKIWGCPPPPDRDPPDDIDIDHDDGDDDNSSSVQVVQSSCVNVVNDHHSFGSQSSSSSNQVSVQRVVNHVVVDMDGGPDGDRHD/DQQDAFEEEEEDLPDCRLVLQVLQLPAPRHHYAEYEDLDVSRVVSCVVSVHYYHPDDVVCLPDPSNGQAYEYPHPQQCQQVVLLVQLQSNHAYEYEPLNHLALVSLVVSQVSNVVSVHHYAYPLLVCQQLLLVVLLVCLVVCQQPAWAEKEFEAEAADDPVCCDPPNVCLLAQSHACLRPPVLSVLLSCCLRPNAWFKKAWDADDDDPPGNYGFWIWMWTAHPVGYIYIYTYGHHDHDQQRDCQQRVLDVVDHHPNAFGMWIHGPAWIATPPQGKIWGCPPHPDRDPVDDIDIDHDDGDDDNSSSVQVVQSSCV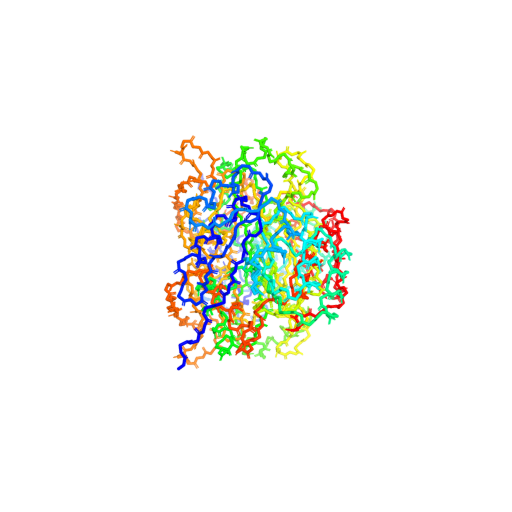NVVNDHHSFGSQSSSSSNQVSVQRVVNHVVVDMDGGPDGDRHD

Secondary structure (DSSP, 8-state):
---PPEEEEEE--SSSHHHHHHHHHT-SSEEEEEEE-SSHHHHHHHHHHT--EESSHHHHHTSTT--SEEEE-S-GGGHHHHHHHHHHTT-EEEEESSS-SSHHHHHHHHHHHHHH---EEEE-GGGGSHHHHHHHHHHHHTTT-SEEEEEEEEE-B--GGGGSTT-GGGGSTT-HHIIIIIHHHHHHHHHHH--EEEEEEEEPPPSS--SS--EEEEEEEETTS-EEEEEEESBS--S-SHHHHH--STTS-------EEEEESSEEEEETTTEEEE-TT-SS-STTSPPEEEE-------HHHHHHHHHHHHHTTSS--SS-HHHHHHHHHHHHHHHHHHHHTSEEEPPP-----/---PPEEEEEE--SSSHHHHHHHHHT-SSEEEEEEE-SSHHHHHHHHHHT--EESSHHHHHTSTT--SEEEE-S-GGGHHHHHHHHHHTT-EEEEESSS-SSHHHHHHHHHHHHHH---EEEE-GGGGSHHHHHHHHHHHHTTT-SEEEEEEEEE-B--GGGGSTT-GGGGSTT-HHIIIIIHHHHHHHHHHH--EEEEEEEEPPPSS--SS--EEEEEEEETTS-EEEEEEESBS--S-SHHHHH--STTS-------EEEEESSEEEEETTTEEEE-TT-SS-STTSPPEEEE-------HHHHHHHHHHHHHTTSS--SS-HHHHHHHHHHHHHHHHHHHHTSEEEPPP-----

Solvent-accessible surface area (backbone atoms only — not comparable to full-atom values): 35714 Å² total; per-residue (Å²): 128,82,78,76,54,47,34,28,26,35,35,23,46,50,92,62,16,53,58,53,46,51,46,32,60,69,37,91,61,32,39,57,44,31,27,31,24,74,51,70,56,15,48,52,52,13,58,74,68,72,34,51,58,31,62,42,67,69,60,37,64,73,36,97,56,50,46,54,26,36,37,41,38,54,63,48,84,48,40,47,63,51,47,52,57,40,32,76,70,65,24,24,38,36,35,37,69,59,52,36,80,43,63,68,61,29,52,52,44,48,56,53,44,66,71,61,67,50,53,51,33,36,48,62,41,65,64,44,27,33,58,47,44,43,47,47,52,47,62,71,68,42,68,29,45,60,68,39,37,35,39,38,39,37,30,27,29,65,36,76,72,68,44,32,84,94,37,46,60,45,36,31,80,80,22,25,48,51,69,68,49,42,32,58,51,45,41,49,46,36,74,70,65,39,58,71,36,32,38,35,33,40,57,38,67,77,86,81,76,51,73,20,59,50,35,30,18,22,30,38,32,29,74,84,39,32,21,23,20,28,43,40,30,43,61,19,34,43,58,32,13,66,39,19,17,70,41,76,40,84,65,27,56,63,73,42,37,48,28,36,39,39,34,7,57,43,5,21,38,34,31,57,61,33,39,32,33,20,41,67,94,48,95,50,76,38,50,63,39,66,72,33,77,46,67,61,81,62,68,89,62,54,23,66,54,51,44,51,53,49,49,51,32,30,72,71,67,74,42,75,48,93,31,14,57,44,29,35,39,46,23,50,48,51,38,49,43,45,53,50,9,46,75,66,64,35,73,34,78,49,75,88,80,55,64,72,109,128,81,77,76,53,47,34,28,27,34,34,23,45,52,91,62,14,54,57,52,47,51,47,32,60,70,37,91,60,34,38,57,43,33,26,30,24,75,51,70,54,16,48,52,52,12,58,76,69,72,33,50,59,32,62,40,67,70,61,37,64,75,36,96,56,49,46,54,27,34,36,42,38,54,64,48,84,47,40,46,62,51,49,52,56,41,32,75,71,65,24,24,39,37,35,37,67,58,54,35,78,45,64,68,63,28,53,51,42,47,57,54,44,67,72,60,67,49,54,49,32,38,49,63,42,65,64,44,28,33,57,47,44,45,49,46,52,46,61,71,69,44,68,29,46,60,68,38,36,38,40,38,37,37,30,26,28,66,35,74,72,68,43,32,85,95,36,45,61,43,38,31,81,80,22,24,46,51,69,68,48,42,32,59,51,45,40,47,45,35,73,70,64,40,58,71,36,33,38,34,34,41,57,38,68,76,85,81,78,50,74,20,56,51,34,30,18,24,28,38,32,30,73,83,42,30,20,23,20,27,42,39,30,42,58,19,33,42,58,30,13,65,38,18,17,68,41,76,39,83,66,28,53,63,73,43,36,48,26,37,38,39,34,8,57,45,5,22,39,35,30,59,59,33,39,33,33,22,42,68,94,49,95,51,77,38,50,62,39,66,70,34,78,45,68,62,80,63,67,87,62,55,23,67,55,50,44,52,53,49,48,52,33,30,72,70,67,74,44,77,48,95,32,14,58,46,29,35,40,47,24,51,49,52,38,49,43,45,51,50,8,46,74,66,63,35,74,35,78,48,76,89,78,56,64,70,107

pLDDT: mean 96.31, std 5.48, range [36.81, 98.94]